Protein AF-A0A7C1WLE8-F1 (afdb_monomer)

Sequence (423 aa):
MSTLECRISSIVYSDKSTDFYILRVKPIIGLNATTVKGCFFEFNPVVGLKVSFKGKWVEDPRYGKQLNAYSFNFMEDKTRIGIISFLSSNITSIGPITAQKLYDHLGTDLKNVLDNDPERIKKLDFLTSVQSKAICDEWKKNNQLRTSAIFLTDLGFTPLQIRSIYKEFGVLTIQIVKKNPYSVTDCSSVGFQSADNAARSLGISVDDPMRVKSMILFLMEDLSRSEGHMWVTSSMIRSAVFNMFKKLNLTPFTHGEYMSDSHFFSALQELKSDGEIISKNDKLYLATDWKMESESAENIAKRIVIEPIKFKNVPSILKKYEHSHNIELSDEQCSAIMSLSNTRLSVITGFPGTGKTTLIRSFAYLFDELNLNYSLLSPTGIAAKRLSFITKKSASTIHRALGYTREGTWEFGQYNKYSVDAV

Solvent-accessible surface area (backbone atoms only — not comparable to full-atom values): 23940 Å² total; per-residue (Å²): 130,48,79,47,49,24,27,31,67,40,79,77,43,74,39,84,90,67,32,32,38,33,32,36,27,36,38,74,77,67,88,68,73,40,41,41,34,36,40,40,77,94,63,79,89,50,72,69,42,51,36,31,33,37,25,44,82,43,76,40,97,88,77,41,70,29,34,46,27,72,48,74,44,76,45,98,61,77,46,65,67,58,55,25,50,50,44,32,74,74,32,93,86,31,48,60,68,56,27,43,52,52,40,70,74,44,46,74,50,43,62,54,34,64,75,76,40,51,67,63,54,64,71,36,90,91,48,52,73,68,49,28,48,50,52,49,52,53,49,53,52,53,51,48,51,51,52,40,49,52,54,40,44,76,36,66,49,49,53,71,34,44,52,46,44,38,70,73,44,46,92,45,34,60,62,49,41,72,76,40,35,58,65,49,46,78,29,90,76,35,52,64,68,59,25,52,51,27,31,49,71,72,66,53,63,74,72,34,65,66,60,54,39,49,50,52,51,52,50,52,51,46,42,28,74,76,72,65,41,68,55,44,39,75,67,55,52,52,51,50,53,55,52,45,54,72,77,36,94,63,83,50,32,92,92,36,80,55,88,49,72,66,61,53,52,52,33,54,52,48,35,42,74,74,53,54,33,43,79,57,94,80,33,40,17,48,36,66,45,45,48,56,52,52,54,49,51,51,56,50,52,55,38,66,72,44,83,37,61,76,70,80,63,56,73,61,52,49,53,51,51,28,64,77,66,75,52,83,79,50,71,68,53,50,51,59,61,55,41,51,45,70,29,67,65,87,86,90,84,78,64,91,91,72,50,62,73,57,49,54,36,52,50,54,52,50,37,58,78,67,69,52,52,65,47,49,68,23,93,40,65,69,56,8,52,51,50,15,66,73,58,74,45,84,39,36,25,48,53,65,72,38,42,53,45,98,89,75,46,59,66,39,50,95,90,39,66,78,91,58,78,44,112

Structure (mmCIF, N/CA/C/O backbone):
data_AF-A0A7C1WLE8-F1
#
_entry.id   AF-A0A7C1WLE8-F1
#
loop_
_atom_site.group_PDB
_atom_site.id
_atom_site.type_symbol
_atom_site.label_atom_id
_atom_site.label_alt_id
_atom_site.label_comp_id
_atom_site.label_asym_id
_atom_site.label_entity_id
_atom_site.label_seq_id
_atom_site.pdbx_PDB_ins_code
_atom_site.Cartn_x
_atom_site.Cartn_y
_atom_site.Cartn_z
_atom_site.occupancy
_atom_site.B_iso_or_equiv
_atom_site.auth_seq_id
_atom_site.auth_comp_id
_atom_site.auth_asym_id
_atom_site.auth_atom_id
_atom_site.pdbx_PDB_model_num
ATOM 1 N N . MET A 1 1 ? 28.772 4.564 -20.204 1.00 60.50 1 MET A N 1
ATOM 2 C CA . MET A 1 1 ? 28.059 3.263 -20.183 1.00 60.50 1 MET A CA 1
ATOM 3 C C . MET A 1 1 ? 28.785 2.322 -21.123 1.00 60.50 1 MET A C 1
ATOM 5 O O . MET A 1 1 ? 29.306 2.802 -22.119 1.00 60.50 1 MET A O 1
ATOM 9 N N . SER A 1 2 ? 28.847 1.029 -20.814 1.00 82.88 2 SER A N 1
ATOM 10 C CA . SER A 1 2 ? 29.494 0.034 -21.676 1.00 82.88 2 SER A CA 1
ATOM 11 C C . SER A 1 2 ? 28.497 -1.052 -22.058 1.00 82.88 2 SER A C 1
ATOM 13 O O . SER A 1 2 ? 27.727 -1.499 -21.207 1.00 82.88 2 SER A O 1
ATOM 15 N N . THR A 1 3 ? 28.537 -1.474 -23.319 1.00 87.19 3 THR A N 1
ATOM 16 C CA . THR A 1 3 ? 27.785 -2.623 -23.833 1.00 87.19 3 THR A CA 1
ATOM 17 C C . THR A 1 3 ? 28.739 -3.809 -23.959 1.00 87.19 3 THR A C 1
ATOM 19 O O . THR A 1 3 ? 29.846 -3.648 -24.470 1.00 87.19 3 THR A O 1
ATOM 22 N N . LEU A 1 4 ? 28.333 -4.981 -23.472 1.00 90.44 4 LEU A N 1
ATOM 23 C CA . LEU A 1 4 ? 29.089 -6.228 -23.545 1.00 90.44 4 LEU A CA 1
ATOM 24 C C . LEU A 1 4 ? 28.257 -7.307 -24.232 1.00 90.44 4 LEU A C 1
ATOM 26 O O . LEU A 1 4 ? 27.341 -7.877 -23.641 1.00 90.44 4 LEU A O 1
ATOM 30 N N . GLU A 1 5 ? 28.640 -7.630 -25.457 1.00 90.75 5 GLU A N 1
ATOM 31 C CA . GLU A 1 5 ? 28.118 -8.770 -26.202 1.00 90.75 5 GLU A CA 1
ATOM 32 C C . GLU A 1 5 ? 28.884 -10.034 -25.822 1.00 90.75 5 GLU A C 1
ATOM 34 O O . GLU A 1 5 ? 30.113 -10.085 -25.922 1.00 90.75 5 GLU A O 1
ATOM 39 N N . CYS A 1 6 ? 28.184 -11.064 -25.350 1.00 90.81 6 CYS A N 1
ATOM 40 C CA . CYS A 1 6 ? 28.827 -12.266 -24.832 1.00 90.81 6 CYS A CA 1
ATOM 41 C C . CYS A 1 6 ? 27.958 -13.527 -24.949 1.00 90.81 6 CYS A C 1
ATOM 43 O O . CYS A 1 6 ? 26.763 -13.477 -25.236 1.00 90.81 6 CYS A O 1
ATOM 45 N N . ARG A 1 7 ? 28.587 -14.685 -24.725 1.00 89.31 7 ARG A N 1
ATOM 46 C CA . ARG A 1 7 ? 27.927 -15.969 -24.468 1.00 89.31 7 ARG A CA 1
ATOM 47 C C . ARG A 1 7 ? 28.010 -16.311 -22.987 1.00 89.31 7 ARG A C 1
ATOM 49 O O . ARG A 1 7 ? 29.081 -16.184 -22.398 1.00 89.31 7 ARG A O 1
ATOM 56 N N . ILE A 1 8 ? 26.923 -16.797 -22.400 1.00 90.12 8 ILE A N 1
ATOM 57 C CA . ILE A 1 8 ? 26.922 -17.291 -21.018 1.00 90.12 8 ILE A CA 1
ATOM 58 C C . ILE A 1 8 ? 27.733 -18.588 -20.957 1.00 90.12 8 ILE A C 1
ATOM 60 O O . ILE A 1 8 ? 27.402 -19.559 -21.628 1.00 90.12 8 ILE A O 1
ATOM 64 N N . SER A 1 9 ? 28.794 -18.612 -20.159 1.00 90.25 9 SER A N 1
ATOM 65 C CA . SER A 1 9 ? 29.637 -19.796 -19.953 1.00 90.25 9 SER A CA 1
ATOM 66 C C . SER A 1 9 ? 29.176 -20.609 -18.748 1.00 90.25 9 SER A C 1
ATOM 68 O O . SER A 1 9 ? 29.169 -21.833 -18.800 1.00 90.25 9 SER A O 1
ATOM 70 N N . SER A 1 10 ? 28.790 -19.939 -17.660 1.00 90.94 10 SER A N 1
ATOM 71 C CA . SER A 1 10 ? 28.233 -20.585 -16.471 1.00 90.94 10 SER A CA 1
ATOM 72 C C . SER A 1 10 ? 27.415 -19.604 -15.630 1.00 90.94 10 SER A C 1
ATOM 74 O O . SER A 1 10 ? 27.618 -18.388 -15.682 1.00 90.94 10 SER A O 1
ATOM 76 N N . ILE A 1 11 ? 26.498 -20.147 -14.832 1.00 92.00 11 ILE A N 1
ATOM 77 C CA . ILE A 1 11 ? 25.754 -19.408 -13.811 1.00 92.00 11 ILE A CA 1
ATOM 78 C C . ILE A 1 11 ? 26.494 -19.643 -12.494 1.00 92.00 11 ILE A C 1
ATOM 80 O O . ILE A 1 11 ? 26.565 -20.772 -12.022 1.00 92.00 11 ILE A O 1
ATOM 84 N N . VAL A 1 12 ? 27.113 -18.598 -11.946 1.00 91.81 12 VAL A N 1
ATOM 85 C CA . VAL A 1 12 ? 27.899 -18.671 -10.701 1.00 91.81 12 VAL A CA 1
ATOM 86 C C . VAL A 1 12 ? 26.981 -18.562 -9.486 1.00 91.81 12 VAL A C 1
ATOM 88 O O . VAL A 1 12 ? 27.183 -19.253 -8.494 1.00 91.81 12 VAL A O 1
ATOM 91 N N . TYR A 1 13 ? 25.967 -17.702 -9.572 1.00 91.44 13 TYR A N 1
ATOM 92 C CA . TYR A 1 13 ? 24.956 -17.516 -8.537 1.00 91.44 13 TYR A CA 1
ATOM 93 C C . TYR A 1 13 ? 23.640 -17.060 -9.168 1.00 91.44 13 TYR A C 1
ATOM 95 O O . TYR A 1 13 ? 23.649 -16.321 -10.157 1.00 91.44 13 TYR A O 1
ATOM 103 N N . SER A 1 14 ? 22.521 -17.473 -8.579 1.00 87.75 14 SER A N 1
ATOM 104 C CA . SER A 1 14 ? 21.186 -17.006 -8.944 1.00 87.75 14 SER A CA 1
ATOM 105 C C . SER A 1 14 ? 20.297 -16.922 -7.710 1.00 87.75 14 SER A C 1
ATOM 107 O O . SER A 1 14 ? 20.149 -17.917 -6.999 1.00 87.75 14 SER A O 1
ATOM 109 N N . ASP A 1 15 ? 19.646 -15.784 -7.515 1.00 82.62 15 ASP A N 1
ATOM 110 C CA . ASP A 1 15 ? 18.543 -15.619 -6.577 1.00 82.62 15 ASP A CA 1
ATOM 111 C C . ASP A 1 15 ? 17.254 -15.357 -7.361 1.00 82.62 15 ASP A C 1
ATOM 113 O O . ASP A 1 15 ? 17.003 -14.253 -7.844 1.00 82.62 15 ASP A O 1
ATOM 117 N N . LYS A 1 16 ? 16.419 -16.395 -7.473 1.00 74.00 16 LYS A N 1
ATOM 118 C CA . LYS A 1 16 ? 15.135 -16.333 -8.186 1.00 74.00 16 LYS A CA 1
ATOM 119 C C . LYS A 1 16 ? 14.123 -15.400 -7.518 1.00 74.00 16 LYS A C 1
ATOM 121 O O . LYS A 1 16 ? 13.153 -15.004 -8.151 1.00 74.00 16 LYS A O 1
ATOM 126 N N . SER A 1 17 ? 14.305 -15.064 -6.239 1.00 66.75 17 SER A N 1
ATOM 127 C CA . SER A 1 17 ? 13.395 -14.159 -5.537 1.00 66.75 17 SER A CA 1
ATOM 128 C C . SER A 1 17 ? 13.639 -12.696 -5.894 1.00 66.75 17 SER A C 1
ATOM 130 O O . SER A 1 17 ? 12.706 -11.905 -5.794 1.00 66.75 17 SER A O 1
ATOM 132 N N . THR A 1 18 ? 14.841 -12.343 -6.358 1.00 69.50 18 THR A N 1
ATOM 133 C CA . THR A 1 18 ? 15.248 -10.972 -6.722 1.00 69.50 18 THR A CA 1
ATOM 134 C C . THR A 1 18 ? 15.672 -10.837 -8.188 1.00 69.50 18 THR A C 1
ATOM 136 O O . THR A 1 18 ? 16.079 -9.754 -8.612 1.00 69.50 18 THR A O 1
ATOM 139 N N . ASP A 1 19 ? 15.588 -11.929 -8.955 1.00 78.75 19 ASP A N 1
ATOM 140 C CA . ASP A 1 19 ? 16.149 -12.073 -10.301 1.00 78.75 19 ASP A CA 1
ATOM 141 C C . ASP A 1 19 ? 17.626 -11.651 -10.382 1.00 78.75 19 ASP A C 1
ATOM 143 O O . ASP A 1 19 ? 18.095 -11.155 -11.408 1.00 78.75 19 ASP A O 1
ATOM 147 N N . PHE A 1 20 ? 18.370 -11.799 -9.282 1.00 85.19 20 PHE A N 1
ATOM 148 C CA . PHE A 1 20 ? 19.779 -11.438 -9.221 1.00 85.19 20 PHE A CA 1
ATOM 149 C C . PHE A 1 20 ? 20.649 -12.589 -9.708 1.00 85.19 20 PHE A C 1
ATOM 151 O O . PHE A 1 20 ? 20.545 -13.718 -9.225 1.00 85.19 20 PHE A O 1
ATOM 158 N N . TYR A 1 21 ? 21.564 -12.288 -10.624 1.00 90.31 21 TYR A N 1
ATOM 159 C CA . TYR A 1 21 ? 22.462 -13.268 -11.212 1.00 90.31 21 TYR A CA 1
ATOM 160 C C . TYR A 1 21 ? 23.911 -12.810 -11.139 1.00 90.31 21 TYR A C 1
ATOM 162 O O . TYR A 1 21 ? 24.228 -11.637 -11.338 1.00 90.31 21 TYR A O 1
ATOM 170 N N . ILE A 1 22 ? 24.801 -13.779 -10.932 1.00 93.00 22 ILE A N 1
ATOM 171 C CA . ILE A 1 22 ? 26.230 -13.653 -11.211 1.00 93.00 22 ILE A CA 1
ATOM 172 C C . ILE A 1 22 ? 26.555 -14.680 -12.288 1.00 93.00 22 ILE A C 1
ATOM 174 O O . ILE A 1 22 ? 26.406 -15.885 -12.088 1.00 93.00 22 ILE A O 1
ATOM 178 N N . LEU A 1 23 ? 26.988 -14.198 -13.445 1.00 94.06 23 LEU A N 1
ATOM 179 C CA . LEU A 1 23 ? 27.214 -14.996 -14.642 1.00 94.06 23 LEU A CA 1
ATOM 180 C C . LEU A 1 23 ? 28.683 -14.922 -15.029 1.00 94.06 23 LEU A C 1
ATOM 182 O O . LEU A 1 23 ? 29.263 -13.836 -15.097 1.00 94.06 23 LEU A O 1
ATOM 186 N N . ARG A 1 24 ? 29.272 -16.069 -15.360 1.00 93.75 24 ARG A N 1
ATOM 187 C CA . ARG A 1 24 ? 30.526 -16.107 -16.108 1.00 93.75 24 ARG A CA 1
ATOM 188 C C . ARG A 1 24 ? 30.173 -16.056 -17.585 1.00 93.75 24 ARG A C 1
ATOM 190 O O . ARG A 1 24 ? 29.419 -16.900 -18.066 1.00 93.75 24 ARG A O 1
ATOM 197 N N . VAL A 1 25 ? 30.725 -15.096 -18.313 1.00 93.69 25 VAL A N 1
ATOM 198 C CA . VAL A 1 25 ? 30.442 -14.901 -19.736 1.00 93.69 25 VAL A CA 1
ATOM 199 C C . VAL A 1 25 ? 31.728 -14.856 -20.552 1.00 93.69 25 VAL A C 1
ATOM 201 O O . VAL A 1 25 ? 32.771 -14.404 -20.077 1.00 93.69 25 VAL A O 1
ATOM 204 N N . LYS A 1 26 ? 31.662 -15.315 -21.798 1.00 92.12 26 LYS A N 1
ATOM 205 C CA . LYS A 1 26 ? 32.727 -15.179 -22.790 1.00 92.12 26 LYS A CA 1
ATOM 206 C C . LYS A 1 26 ? 32.339 -14.074 -23.780 1.00 92.12 26 LYS A C 1
ATOM 208 O O . LYS A 1 26 ? 31.358 -14.267 -24.501 1.00 92.12 26 LYS A O 1
ATOM 213 N N . PRO A 1 27 ? 33.043 -12.928 -23.804 1.00 91.00 27 PRO A N 1
ATOM 214 C CA . PRO A 1 27 ? 32.788 -11.864 -24.775 1.00 91.00 27 PRO A CA 1
ATOM 215 C C . PRO A 1 27 ? 32.827 -12.384 -26.219 1.00 91.00 27 PRO A C 1
ATOM 217 O O . PRO A 1 27 ? 33.572 -13.318 -26.517 1.00 91.00 27 PRO A O 1
ATOM 220 N N . ILE A 1 28 ? 32.023 -11.800 -27.112 1.00 85.44 28 ILE A N 1
ATOM 221 C CA . ILE A 1 28 ? 32.112 -12.076 -28.556 1.00 85.44 28 ILE A CA 1
ATOM 222 C C . ILE A 1 28 ? 33.416 -11.505 -29.116 1.00 85.44 28 ILE A C 1
ATOM 224 O O . ILE A 1 28 ? 34.098 -12.173 -29.889 1.00 85.44 28 ILE A O 1
ATOM 228 N N . ILE A 1 29 ? 33.765 -10.289 -28.691 1.00 78.12 29 ILE A N 1
ATOM 229 C CA . ILE A 1 29 ? 35.004 -9.603 -29.052 1.00 78.12 29 ILE A CA 1
ATOM 230 C C . ILE A 1 29 ? 35.901 -9.572 -27.810 1.00 78.12 29 ILE A C 1
ATOM 232 O O . ILE A 1 29 ? 35.530 -9.008 -26.781 1.00 78.12 29 ILE A O 1
ATOM 236 N N . GLY A 1 30 ? 37.079 -10.192 -27.910 1.00 72.75 30 GLY A N 1
ATOM 237 C CA . GLY A 1 30 ? 38.035 -10.351 -26.809 1.00 72.75 30 GLY A CA 1
ATOM 238 C C . GLY A 1 30 ? 38.118 -11.786 -26.275 1.00 72.75 30 GLY A C 1
ATOM 239 O O . GLY A 1 30 ? 37.213 -12.596 -26.453 1.00 72.75 30 GLY A O 1
ATOM 240 N N . LEU A 1 31 ? 39.244 -12.120 -25.637 1.00 58.97 31 LEU A N 1
ATOM 241 C CA . LEU A 1 31 ? 39.577 -13.509 -25.280 1.00 58.97 31 LEU A CA 1
ATOM 242 C C . LEU A 1 31 ? 39.204 -13.897 -23.839 1.00 58.97 31 LEU A C 1
ATOM 244 O O . LEU A 1 31 ? 38.976 -15.077 -23.565 1.00 58.97 31 LEU A O 1
ATOM 248 N N . ASN A 1 32 ? 39.096 -12.933 -22.920 1.00 80.25 32 ASN A N 1
ATOM 249 C CA . ASN A 1 32 ? 39.020 -13.233 -21.489 1.00 80.25 32 ASN A CA 1
ATOM 250 C C . ASN A 1 32 ? 37.581 -13.373 -20.980 1.00 80.25 32 ASN A C 1
ATOM 252 O O . ASN A 1 32 ? 36.756 -12.465 -21.103 1.00 80.25 32 ASN A O 1
ATOM 256 N N . ALA A 1 33 ? 37.302 -14.511 -20.338 1.00 80.94 33 ALA A N 1
ATOM 257 C CA . ALA A 1 33 ? 36.041 -14.743 -19.646 1.00 80.94 33 ALA A CA 1
ATOM 258 C C . ALA A 1 33 ? 35.852 -13.723 -18.513 1.00 80.94 33 ALA A C 1
ATOM 260 O O . ALA A 1 33 ? 36.692 -13.597 -17.622 1.00 80.94 33 ALA A O 1
ATOM 261 N N . THR A 1 34 ? 34.714 -13.042 -18.536 1.00 91.06 34 THR A N 1
ATOM 262 C CA . THR A 1 34 ? 34.357 -11.920 -17.666 1.00 91.06 34 THR A CA 1
ATOM 263 C C . THR A 1 34 ? 33.197 -12.310 -16.752 1.00 91.06 34 THR A C 1
ATOM 265 O O . THR A 1 34 ? 32.420 -13.206 -17.082 1.00 91.06 34 THR A O 1
ATOM 268 N N . THR A 1 35 ? 33.058 -11.637 -15.611 1.00 93.44 35 THR A N 1
ATOM 269 C CA . THR A 1 35 ? 31.885 -11.773 -14.740 1.00 93.44 35 THR A CA 1
ATOM 270 C C . THR A 1 35 ? 30.897 -10.632 -14.971 1.00 93.44 35 THR A C 1
ATOM 272 O O . THR A 1 35 ? 31.277 -9.460 -14.940 1.00 93.44 35 THR A O 1
ATOM 275 N N . VAL A 1 36 ? 29.626 -10.977 -15.165 1.00 93.88 36 VAL A N 1
ATOM 276 C CA . VAL A 1 36 ? 28.495 -10.042 -15.211 1.00 93.88 36 VAL A CA 1
ATOM 277 C C . VAL A 1 36 ? 27.642 -10.273 -13.972 1.00 93.88 36 VAL A C 1
ATOM 279 O O . VAL A 1 36 ? 27.299 -11.416 -13.677 1.00 93.88 36 VAL A O 1
ATOM 282 N N . LYS A 1 37 ? 27.292 -9.206 -13.253 1.00 92.31 37 LYS A N 1
ATOM 283 C CA . LYS A 1 37 ? 26.321 -9.253 -12.153 1.00 92.31 37 LYS A CA 1
ATOM 284 C C . LYS A 1 37 ? 25.211 -8.236 -12.367 1.00 92.31 37 LYS A C 1
ATOM 286 O O . LYS A 1 37 ? 25.475 -7.168 -12.915 1.00 92.31 37 LYS A O 1
ATOM 291 N N . GLY A 1 38 ? 23.999 -8.563 -11.939 1.00 86.88 38 GLY A N 1
ATOM 292 C CA . GLY A 1 38 ? 22.848 -7.673 -12.061 1.00 86.88 38 GLY A CA 1
ATOM 293 C C . GLY A 1 38 ? 21.535 -8.363 -11.717 1.00 86.88 38 GLY A C 1
ATOM 294 O O . GLY A 1 38 ? 21.477 -9.590 -11.639 1.00 86.88 38 GLY A O 1
ATOM 295 N N . CYS A 1 39 ? 20.492 -7.563 -11.508 1.00 79.38 39 CYS A N 1
ATOM 296 C CA . CYS A 1 39 ? 19.117 -8.047 -11.434 1.00 79.38 39 CYS A CA 1
ATOM 297 C C . CYS A 1 39 ? 18.486 -7.951 -12.823 1.00 79.38 39 CYS A C 1
ATOM 299 O O . CYS A 1 39 ? 18.450 -6.872 -13.414 1.00 79.38 39 CYS A O 1
ATOM 301 N N . PHE A 1 40 ? 17.990 -9.070 -13.335 1.00 79.81 40 PHE A N 1
ATOM 302 C CA . PHE A 1 40 ? 17.459 -9.178 -14.687 1.00 79.81 40 PHE A CA 1
ATOM 303 C C . PHE A 1 40 ? 16.060 -9.792 -14.623 1.00 79.81 40 PHE A C 1
ATOM 305 O O . PHE A 1 40 ? 15.913 -11.010 -14.631 1.00 79.81 40 PHE A O 1
ATOM 312 N N . PHE A 1 41 ? 15.034 -8.944 -14.527 1.00 68.06 41 PHE A N 1
ATOM 313 C CA . PHE A 1 41 ? 13.643 -9.384 -14.387 1.00 68.06 41 PHE A CA 1
ATOM 314 C C . PHE A 1 41 ? 13.239 -10.379 -15.493 1.00 68.06 41 PHE A C 1
ATOM 316 O O . PHE A 1 41 ? 13.462 -10.110 -16.674 1.00 68.06 41 PHE A O 1
ATOM 323 N N . GLU A 1 42 ? 12.700 -11.537 -15.091 1.00 67.00 42 GLU A N 1
ATOM 324 C CA . GLU A 1 42 ? 12.361 -12.687 -15.956 1.00 67.00 42 GLU A CA 1
ATOM 325 C C . GLU A 1 42 ? 13.473 -13.164 -16.914 1.00 67.00 42 GLU A C 1
ATOM 327 O O . GLU A 1 42 ? 13.238 -13.806 -17.945 1.00 67.00 42 GLU A O 1
ATOM 332 N N . PHE A 1 43 ? 14.728 -12.899 -16.578 1.00 74.75 43 PHE A N 1
ATOM 333 C CA . PHE A 1 43 ? 15.844 -13.483 -17.295 1.00 74.75 43 PHE A CA 1
ATOM 334 C C . PHE A 1 43 ? 16.066 -14.920 -16.833 1.00 74.75 43 PHE A C 1
ATOM 336 O O . PHE A 1 43 ? 16.389 -15.166 -15.675 1.00 74.75 43 PHE A O 1
ATOM 343 N N . ASN A 1 44 ? 15.953 -15.865 -17.763 1.00 74.31 44 ASN A N 1
ATOM 344 C CA . ASN A 1 44 ? 16.302 -17.265 -17.545 1.00 74.31 44 ASN A CA 1
ATOM 345 C C . ASN A 1 44 ? 17.628 -17.573 -18.261 1.00 74.31 44 ASN A C 1
ATOM 347 O O . ASN A 1 44 ? 17.612 -17.955 -19.436 1.00 74.31 44 ASN A O 1
ATOM 351 N N . PRO A 1 45 ? 18.791 -17.366 -17.611 1.00 78.94 45 PRO A N 1
ATOM 352 C CA . PRO A 1 45 ? 20.076 -17.655 -18.233 1.00 78.94 45 PRO A CA 1
ATOM 353 C C . PRO A 1 45 ? 20.222 -19.149 -18.517 1.00 78.94 45 PRO A C 1
ATOM 355 O O . PRO A 1 45 ? 19.962 -19.987 -17.658 1.00 78.94 45 PRO A O 1
ATOM 358 N N . VAL A 1 46 ? 20.732 -19.475 -19.704 1.00 78.88 46 VAL A N 1
ATOM 359 C CA . VAL A 1 46 ? 21.136 -20.834 -20.085 1.00 78.88 46 VAL A CA 1
ATOM 360 C C . VAL A 1 46 ? 22.571 -20.782 -20.596 1.00 78.88 46 VAL A C 1
ATOM 362 O O . VAL A 1 46 ? 22.961 -19.840 -21.288 1.00 78.88 46 VAL A O 1
ATOM 365 N N . VAL A 1 47 ? 23.379 -21.788 -20.262 1.00 82.19 47 VAL A N 1
ATOM 366 C CA . VAL A 1 47 ? 24.750 -21.895 -20.778 1.00 82.19 47 VAL A CA 1
ATOM 367 C C . VAL A 1 47 ? 24.730 -21.957 -22.311 1.00 82.19 47 VAL A C 1
ATOM 369 O O . VAL A 1 47 ? 23.932 -22.668 -22.914 1.00 82.19 47 VAL A O 1
ATOM 372 N N . GLY A 1 48 ? 25.604 -21.179 -22.948 1.00 76.94 48 GLY A N 1
ATOM 373 C CA . GLY A 1 48 ? 25.701 -21.015 -24.398 1.00 76.94 48 GLY A CA 1
ATOM 374 C C . GLY A 1 48 ? 24.854 -19.875 -24.975 1.00 76.94 48 GLY A C 1
ATOM 375 O O . GLY A 1 48 ? 25.070 -19.498 -26.131 1.00 76.94 48 GLY A O 1
ATOM 376 N N . LEU A 1 49 ? 23.939 -19.291 -24.192 1.00 79.44 49 LEU A N 1
ATOM 377 C CA . LEU A 1 49 ? 23.048 -18.220 -24.642 1.00 79.44 49 LEU A CA 1
ATOM 378 C C . LEU A 1 49 ? 23.823 -16.942 -24.970 1.00 79.44 49 LEU A C 1
ATOM 380 O O . LEU A 1 49 ? 24.682 -16.513 -24.198 1.00 79.44 49 LEU A O 1
ATOM 384 N N . LYS A 1 50 ? 23.511 -16.331 -26.115 1.00 82.88 50 LYS A N 1
ATOM 385 C CA . LYS A 1 50 ? 24.092 -15.062 -26.557 1.00 82.88 50 LYS A CA 1
ATOM 386 C C . LYS A 1 50 ? 23.268 -13.885 -26.040 1.00 82.88 50 LYS A C 1
ATOM 388 O O . LYS A 1 50 ? 22.081 -13.774 -26.336 1.00 82.88 50 LYS A O 1
ATOM 393 N N . VAL A 1 51 ? 23.909 -13.004 -25.281 1.00 84.75 51 VAL A N 1
ATOM 394 C CA . VAL A 1 51 ? 23.270 -11.859 -24.624 1.00 84.75 51 VAL A CA 1
ATOM 395 C C . VAL A 1 51 ? 24.162 -10.625 -24.749 1.00 84.75 51 VAL A C 1
ATOM 397 O O . VAL A 1 51 ? 25.388 -10.720 -24.679 1.00 84.75 51 VAL A O 1
ATOM 400 N N . SER A 1 52 ? 23.541 -9.465 -24.934 1.00 86.44 52 SER A N 1
ATOM 401 C CA . SER A 1 52 ? 24.168 -8.152 -24.844 1.00 86.44 52 SER A CA 1
ATOM 402 C C . SER A 1 52 ? 23.761 -7.509 -23.525 1.00 86.44 52 SER A C 1
ATOM 404 O O . SER A 1 52 ? 22.576 -7.306 -23.280 1.00 86.44 52 SER A O 1
ATOM 406 N N . PHE A 1 53 ? 24.722 -7.213 -22.657 1.00 89.06 53 PHE A N 1
ATOM 407 C CA . PHE A 1 53 ? 24.479 -6.533 -21.385 1.00 89.06 53 PHE A CA 1
ATOM 408 C C . PHE A 1 53 ? 24.905 -5.072 -21.481 1.00 89.06 53 PHE A C 1
ATOM 410 O O . PHE A 1 53 ? 26.009 -4.796 -21.949 1.00 89.06 53 PHE A O 1
ATOM 417 N N . LYS A 1 54 ? 24.096 -4.133 -20.974 1.00 84.31 54 LYS A N 1
ATOM 418 C CA . LYS A 1 54 ? 24.566 -2.758 -20.731 1.00 84.31 54 LYS A CA 1
ATOM 419 C C . LYS A 1 54 ? 24.787 -2.541 -19.243 1.00 84.31 54 LYS A C 1
ATOM 421 O O . LYS A 1 54 ? 23.953 -2.892 -18.405 1.00 84.31 54 LYS A O 1
ATOM 426 N N . GLY A 1 55 ? 25.935 -1.958 -18.917 1.00 86.62 55 GLY A N 1
ATOM 427 C CA . GLY A 1 55 ? 26.396 -1.853 -17.542 1.00 86.62 55 GLY A CA 1
ATOM 428 C C . GLY A 1 55 ? 27.455 -0.786 -17.310 1.00 86.62 55 GLY A C 1
ATOM 429 O O . GLY A 1 55 ? 27.825 -0.010 -18.202 1.00 86.62 55 GLY A O 1
ATOM 430 N N . LYS A 1 56 ? 27.946 -0.762 -16.072 1.00 86.44 56 LYS A N 1
ATOM 431 C CA . LYS A 1 56 ? 29.167 -0.061 -15.667 1.00 86.44 56 LYS A CA 1
ATOM 432 C C . LYS A 1 56 ? 30.180 -1.092 -15.183 1.00 86.44 56 LYS A C 1
ATOM 434 O O . LYS A 1 56 ? 29.832 -2.007 -14.439 1.00 86.44 56 LYS A O 1
ATOM 439 N N . TRP A 1 57 ? 31.425 -0.949 -15.616 1.00 90.00 57 TRP A N 1
ATOM 440 C CA . TRP A 1 57 ? 32.519 -1.753 -15.087 1.00 90.00 57 TRP A CA 1
ATOM 441 C C . TRP A 1 57 ? 32.831 -1.316 -13.661 1.00 90.00 57 TRP A C 1
ATOM 443 O O . TRP A 1 57 ? 32.923 -0.122 -13.386 1.00 90.00 57 TRP A O 1
ATOM 453 N N . VAL A 1 58 ? 32.966 -2.290 -12.770 1.00 89.69 58 VAL A N 1
ATOM 454 C CA . VAL A 1 58 ? 33.285 -2.091 -11.358 1.00 89.69 58 VAL A CA 1
ATOM 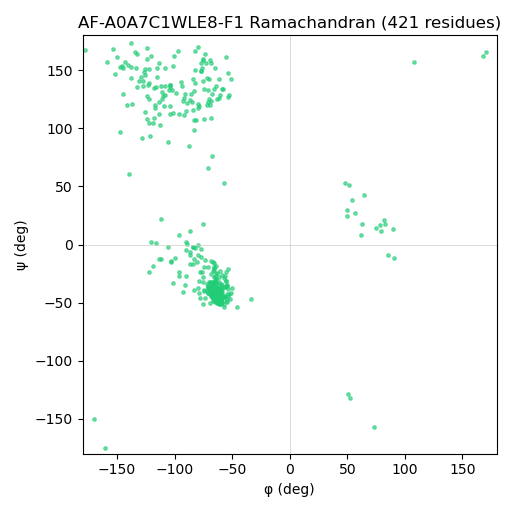455 C C . VAL A 1 58 ? 34.422 -3.036 -11.001 1.00 89.69 58 VAL A C 1
ATOM 457 O O . VAL A 1 58 ? 34.460 -4.176 -11.468 1.00 89.69 58 VAL A O 1
ATOM 460 N N . GLU A 1 59 ? 35.352 -2.560 -10.189 1.00 87.81 59 GLU A N 1
ATOM 461 C CA . GLU A 1 59 ? 36.447 -3.362 -9.662 1.00 87.81 59 GLU A CA 1
ATOM 462 C C . GLU A 1 59 ? 36.116 -3.759 -8.224 1.00 87.81 59 GLU A C 1
ATOM 464 O O . GLU A 1 59 ? 35.953 -2.908 -7.352 1.00 87.81 59 GLU A O 1
ATOM 469 N N . ASP A 1 60 ? 35.909 -5.055 -8.003 1.00 83.44 60 ASP A N 1
ATOM 470 C CA . ASP A 1 60 ? 35.611 -5.607 -6.688 1.00 83.44 60 ASP A CA 1
ATOM 471 C C . ASP A 1 60 ? 36.921 -6.018 -5.990 1.00 83.44 60 ASP A C 1
ATOM 473 O O . ASP A 1 60 ? 37.701 -6.769 -6.585 1.00 83.44 60 ASP A O 1
ATOM 477 N N . PRO A 1 61 ? 37.171 -5.596 -4.737 1.00 77.50 61 PRO A N 1
ATOM 478 C CA . PRO A 1 61 ? 38.417 -5.906 -4.032 1.00 77.50 61 PRO A CA 1
ATOM 479 C C . PRO A 1 61 ? 38.698 -7.406 -3.865 1.00 77.50 61 PRO A C 1
ATOM 481 O O . PRO A 1 61 ? 39.852 -7.796 -3.717 1.00 77.50 61 PRO A O 1
ATOM 484 N N . ARG A 1 62 ? 37.659 -8.254 -3.853 1.00 79.69 62 ARG A N 1
ATOM 485 C CA . ARG A 1 62 ? 37.784 -9.710 -3.674 1.00 79.69 62 ARG A CA 1
ATOM 486 C C . ARG A 1 62 ? 37.679 -10.473 -4.987 1.00 79.69 62 ARG A C 1
ATOM 488 O O . ARG A 1 62 ? 38.298 -11.523 -5.131 1.00 79.69 62 ARG A O 1
ATOM 495 N N . TYR A 1 63 ? 36.881 -9.974 -5.927 1.00 77.75 63 TYR A N 1
ATOM 496 C CA . TYR A 1 63 ? 36.507 -10.720 -7.134 1.00 77.75 63 TYR A CA 1
ATOM 497 C C . TYR A 1 63 ? 37.001 -10.099 -8.449 1.00 77.75 63 TYR A C 1
ATOM 499 O O . TYR A 1 63 ? 36.731 -10.649 -9.520 1.00 77.75 63 TYR A O 1
ATOM 507 N N . GLY A 1 64 ? 37.730 -8.983 -8.383 1.00 84.25 64 GLY A N 1
ATOM 508 C CA . GLY A 1 64 ? 38.327 -8.306 -9.530 1.00 84.25 64 GLY A CA 1
ATOM 509 C C . GLY A 1 64 ? 37.313 -7.569 -10.405 1.00 84.25 64 GLY A C 1
ATOM 510 O O . GLY A 1 64 ? 36.231 -7.179 -9.966 1.00 84.25 64 GLY A O 1
ATOM 511 N N . LYS A 1 65 ? 37.670 -7.351 -11.673 1.00 88.94 65 LYS A N 1
ATOM 512 C CA . LYS A 1 65 ? 36.875 -6.568 -12.629 1.00 88.94 65 LYS A CA 1
ATOM 513 C C . LYS A 1 65 ? 35.601 -7.303 -13.061 1.00 88.94 65 LYS A C 1
ATOM 515 O O . LYS A 1 65 ? 35.656 -8.394 -13.628 1.00 88.94 65 LYS A O 1
ATOM 520 N N . GLN A 1 66 ? 34.450 -6.670 -12.852 1.00 92.19 66 GLN A N 1
ATOM 521 C CA . GLN A 1 66 ? 33.127 -7.200 -13.188 1.00 92.19 66 GLN A CA 1
ATOM 522 C C . GLN A 1 66 ? 32.288 -6.142 -13.907 1.00 92.19 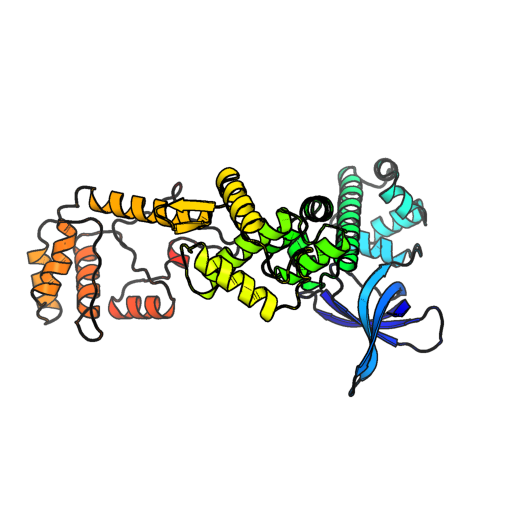66 GLN A C 1
ATOM 524 O O . GLN A 1 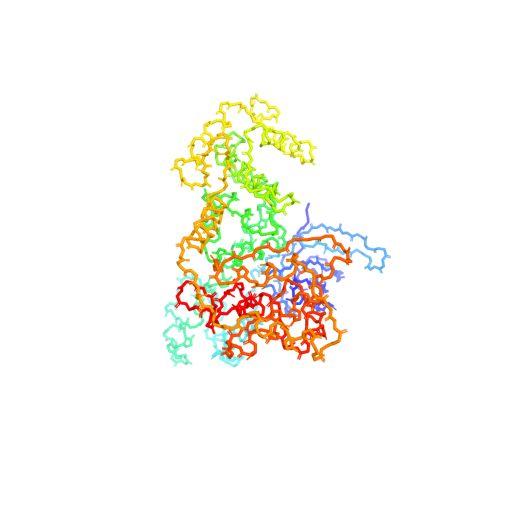66 ? 32.441 -4.942 -13.675 1.00 92.19 66 GLN A O 1
ATOM 529 N N . LEU A 1 67 ? 31.362 -6.575 -14.758 1.00 91.75 67 LEU A N 1
ATOM 530 C CA . LEU A 1 67 ? 30.336 -5.693 -15.301 1.00 91.75 67 LEU A CA 1
ATOM 531 C C . LEU A 1 67 ? 29.120 -5.723 -14.371 1.00 91.75 67 LEU A C 1
ATOM 533 O O . LEU A 1 67 ? 28.465 -6.757 -14.248 1.00 91.75 67 LEU A O 1
ATOM 537 N N . ASN A 1 68 ? 28.806 -4.594 -13.738 1.00 88.75 68 ASN A N 1
ATOM 538 C CA . ASN A 1 68 ? 27.523 -4.403 -13.073 1.00 88.75 68 ASN A CA 1
ATOM 539 C C . ASN A 1 68 ? 26.500 -3.964 -14.131 1.00 88.75 68 ASN A C 1
ATOM 541 O O . ASN A 1 68 ? 26.502 -2.806 -14.565 1.00 88.75 68 ASN A O 1
ATOM 545 N N . ALA A 1 69 ? 25.710 -4.915 -14.619 1.00 87.69 69 ALA A N 1
ATOM 546 C CA . ALA A 1 69 ? 24.745 -4.711 -15.687 1.00 87.69 69 ALA A CA 1
ATOM 547 C C . ALA A 1 69 ? 23.359 -4.397 -15.119 1.00 87.69 69 ALA A C 1
ATOM 549 O O . ALA A 1 69 ? 22.899 -5.028 -14.172 1.00 87.69 69 ALA A O 1
ATOM 550 N N . TYR A 1 70 ? 22.700 -3.413 -15.722 1.00 77.44 70 TYR A N 1
ATOM 551 C CA . TYR A 1 70 ? 21.347 -2.974 -15.358 1.00 77.44 70 TYR A CA 1
ATOM 552 C C . TYR A 1 70 ? 20.321 -3.305 -16.445 1.00 77.44 70 TYR A C 1
ATOM 554 O O . TYR A 1 70 ? 19.127 -3.212 -16.202 1.00 77.44 70 TYR A O 1
ATOM 562 N N . SER A 1 71 ? 20.771 -3.692 -17.641 1.00 74.44 71 SER A N 1
ATOM 563 C CA . SER A 1 71 ? 19.905 -4.188 -18.710 1.00 74.44 71 SER A CA 1
ATOM 564 C C . SER A 1 71 ? 20.591 -5.298 -19.485 1.00 74.44 71 SER A C 1
ATOM 566 O O . SER A 1 71 ? 21.825 -5.400 -19.524 1.00 74.44 71 SER A O 1
ATOM 568 N N . PHE A 1 72 ? 19.769 -6.113 -20.129 1.00 82.19 72 PHE A N 1
ATOM 569 C CA . PHE A 1 72 ? 20.206 -7.132 -21.058 1.00 82.19 72 PHE A CA 1
ATOM 570 C C . PHE A 1 72 ? 19.281 -7.136 -22.273 1.00 82.19 72 PHE A C 1
ATOM 572 O O . PHE A 1 72 ? 18.110 -6.784 -22.174 1.00 82.19 72 PHE A O 1
ATOM 579 N N . ASN A 1 73 ? 19.812 -7.566 -23.407 1.00 69.75 73 ASN A N 1
ATOM 580 C CA . ASN A 1 73 ? 19.060 -7.887 -24.606 1.00 69.75 73 ASN A CA 1
ATOM 581 C C . ASN A 1 73 ? 19.555 -9.230 -25.122 1.00 69.75 73 ASN A C 1
ATOM 583 O O . ASN A 1 73 ? 20.764 -9.466 -25.196 1.00 69.75 73 ASN A O 1
ATOM 587 N N . PHE A 1 74 ? 18.643 -10.116 -25.507 1.00 70.56 74 PHE A N 1
ATOM 588 C CA . PHE A 1 74 ? 19.045 -11.281 -26.285 1.00 70.56 74 PHE A CA 1
ATOM 589 C C . PHE A 1 74 ? 19.606 -10.784 -27.611 1.00 70.56 74 PHE A C 1
ATOM 591 O O . PHE A 1 74 ? 18.947 -10.019 -28.315 1.00 70.56 74 PHE A O 1
ATOM 598 N N . MET A 1 75 ? 20.831 -11.187 -27.936 1.00 65.94 75 MET A N 1
ATOM 599 C CA . MET A 1 75 ? 21.334 -10.923 -29.278 1.00 65.94 75 MET A CA 1
ATOM 600 C C . MET A 1 75 ? 20.565 -11.812 -30.239 1.00 65.94 75 MET A C 1
ATOM 602 O O . MET A 1 75 ? 20.240 -12.951 -29.891 1.00 65.94 75 MET A O 1
ATOM 606 N N . GLU A 1 76 ? 20.255 -11.286 -31.423 1.00 49.88 76 GLU A N 1
ATOM 607 C CA . GLU A 1 76 ? 19.598 -12.036 -32.487 1.00 49.88 76 GLU A CA 1
ATOM 608 C C . GLU A 1 76 ? 20.525 -13.118 -33.027 1.00 49.88 76 GLU A C 1
ATOM 610 O O . GLU A 1 76 ? 21.096 -13.042 -34.105 1.00 49.88 76 GLU A O 1
ATOM 615 N N . ASP A 1 77 ? 20.647 -14.175 -32.247 1.00 48.97 77 ASP A N 1
ATOM 616 C CA . ASP A 1 77 ? 21.115 -15.451 -32.695 1.00 48.97 77 ASP A CA 1
ATOM 617 C C . ASP A 1 77 ? 20.060 -16.454 -32.294 1.00 48.97 77 ASP A C 1
ATOM 619 O O . ASP A 1 77 ? 19.798 -16.698 -31.111 1.00 48.97 77 ASP A O 1
ATOM 623 N N . LYS A 1 78 ? 19.463 -17.001 -33.349 1.00 52.25 78 LYS A N 1
ATOM 624 C CA . LYS A 1 78 ? 18.446 -18.045 -33.445 1.00 52.25 78 LYS A CA 1
ATOM 625 C C . LYS A 1 78 ? 18.913 -19.335 -32.765 1.00 52.25 78 LYS A C 1
ATOM 627 O O . LYS A 1 78 ? 18.971 -20.392 -33.383 1.00 52.25 78 LYS A O 1
ATOM 632 N N . THR A 1 79 ? 19.334 -19.268 -31.511 1.00 62.38 79 THR A N 1
ATOM 633 C CA . THR A 1 79 ? 19.934 -20.389 -30.807 1.00 62.38 79 THR A CA 1
ATOM 634 C C . THR A 1 79 ? 18.821 -21.358 -30.458 1.00 62.38 79 THR A C 1
ATOM 636 O O . THR A 1 79 ? 18.004 -21.108 -29.576 1.00 62.38 79 THR A O 1
ATOM 639 N N . ARG A 1 80 ? 18.815 -22.484 -31.175 1.00 72.62 80 ARG A N 1
ATOM 640 C CA . ARG A 1 80 ? 18.020 -23.689 -30.909 1.00 72.62 80 ARG A CA 1
ATOM 641 C C . ARG A 1 80 ? 17.808 -23.931 -29.412 1.00 72.62 80 ARG A C 1
ATOM 643 O O . ARG A 1 80 ? 16.683 -24.111 -28.967 1.00 72.62 80 ARG A O 1
ATOM 650 N N . ILE A 1 81 ? 18.885 -23.828 -28.633 1.00 72.69 81 ILE A N 1
ATOM 651 C CA . ILE A 1 81 ? 18.899 -24.027 -27.177 1.00 72.69 81 ILE A CA 1
ATOM 652 C C . ILE A 1 81 ? 17.967 -23.046 -26.443 1.00 72.69 81 ILE A C 1
ATOM 654 O O . ILE A 1 81 ? 17.196 -23.470 -25.587 1.00 72.69 81 ILE A O 1
ATOM 658 N N . GLY A 1 82 ? 18.007 -21.753 -26.780 1.00 70.75 82 GLY A N 1
ATOM 659 C CA . GLY A 1 82 ? 17.224 -20.723 -26.095 1.00 70.75 82 GLY A CA 1
ATOM 660 C C . GLY A 1 82 ? 15.725 -20.855 -26.352 1.00 70.75 82 GLY A C 1
ATOM 661 O O . GLY A 1 82 ? 14.937 -20.796 -25.412 1.00 70.75 82 GLY A O 1
ATOM 662 N N . ILE A 1 83 ? 15.330 -21.101 -27.607 1.00 75.38 83 ILE A N 1
ATOM 663 C CA . ILE A 1 83 ? 13.911 -21.264 -27.963 1.00 75.38 83 ILE A CA 1
ATOM 664 C C . ILE A 1 83 ? 13.348 -22.558 -27.365 1.00 75.38 83 ILE A C 1
ATOM 666 O O . ILE A 1 83 ? 12.265 -22.540 -26.785 1.00 75.38 83 ILE A O 1
ATOM 670 N N . ILE A 1 84 ? 14.095 -23.665 -27.432 1.00 80.38 84 ILE A N 1
ATOM 671 C CA . ILE A 1 84 ? 13.659 -24.939 -26.846 1.00 80.38 84 ILE A CA 1
ATOM 672 C C . ILE A 1 84 ? 13.509 -24.819 -25.328 1.00 80.38 84 ILE A C 1
ATOM 674 O O . ILE A 1 84 ? 12.486 -25.230 -24.777 1.00 80.38 84 ILE A O 1
ATOM 678 N N . SER A 1 85 ? 14.492 -24.224 -24.644 1.00 76.75 85 SER A N 1
ATOM 679 C CA . SER A 1 85 ? 14.412 -24.007 -23.198 1.00 76.75 85 SER A CA 1
ATOM 680 C C . SER A 1 85 ? 13.230 -23.111 -22.837 1.00 76.75 85 SER A C 1
ATOM 682 O O . SER A 1 85 ? 12.480 -23.451 -21.931 1.00 76.75 85 SER A O 1
ATOM 684 N N . PHE A 1 86 ? 13.018 -22.010 -23.563 1.00 77.81 86 PHE A N 1
ATOM 685 C CA . PHE A 1 86 ? 11.889 -21.114 -23.323 1.00 77.81 86 PHE A CA 1
ATOM 686 C C . PHE A 1 86 ? 10.546 -21.846 -23.424 1.00 77.81 86 PHE A C 1
ATOM 688 O O . PHE A 1 86 ? 9.764 -21.813 -22.475 1.00 77.81 86 PHE A O 1
ATOM 695 N N . LEU A 1 87 ? 10.303 -22.537 -24.540 1.00 82.69 87 LEU A N 1
ATOM 696 C CA . LEU A 1 87 ? 9.039 -23.233 -24.775 1.00 82.69 87 LEU A CA 1
ATOM 697 C C . LEU A 1 87 ? 8.804 -24.333 -23.737 1.00 82.69 87 LEU A C 1
ATOM 699 O O . LEU A 1 87 ? 7.706 -24.447 -23.206 1.00 82.69 87 LEU A O 1
ATOM 703 N N . SER A 1 88 ? 9.843 -25.108 -23.420 1.00 84.06 88 SER A N 1
ATOM 704 C CA . SER A 1 88 ? 9.726 -26.238 -22.493 1.00 84.06 88 SER A CA 1
ATOM 705 C C . SER A 1 88 ? 9.617 -25.846 -21.017 1.00 84.06 88 SER A C 1
ATOM 707 O O . SER A 1 88 ? 9.042 -26.590 -20.230 1.00 84.06 88 SER A O 1
ATOM 709 N N . SER A 1 89 ? 10.172 -24.696 -20.620 1.00 77.00 89 SER A N 1
ATOM 710 C CA . SER A 1 89 ? 10.139 -24.231 -19.227 1.00 77.00 89 SER A CA 1
ATOM 711 C C . SER A 1 89 ? 8.926 -23.363 -18.893 1.00 77.00 89 SER A C 1
ATOM 713 O O . SER A 1 89 ? 8.534 -23.328 -17.731 1.00 77.00 89 SER A O 1
ATOM 715 N N . ASN A 1 90 ? 8.342 -22.663 -19.873 1.00 73.12 90 ASN A N 1
ATOM 716 C CA . ASN A 1 90 ? 7.238 -21.723 -19.626 1.00 73.12 90 ASN A CA 1
ATOM 717 C C . ASN A 1 90 ? 5.863 -22.279 -20.023 1.00 73.12 90 ASN A C 1
ATOM 719 O O . ASN A 1 90 ? 4.848 -21.738 -19.596 1.00 73.12 90 ASN A O 1
ATOM 723 N N . ILE A 1 91 ? 5.804 -23.363 -20.807 1.00 85.69 91 ILE A N 1
ATOM 724 C CA . ILE A 1 91 ? 4.542 -23.934 -21.289 1.00 85.69 91 ILE A CA 1
ATOM 725 C C . ILE A 1 91 ? 4.426 -25.391 -20.837 1.00 85.69 91 ILE A C 1
ATOM 727 O O . ILE A 1 91 ? 5.022 -26.288 -21.426 1.00 85.69 91 ILE A O 1
ATOM 731 N N . THR A 1 92 ? 3.593 -25.651 -19.827 1.00 84.88 92 THR A N 1
ATOM 732 C CA . THR A 1 92 ? 3.411 -26.989 -19.227 1.00 84.88 92 THR A CA 1
ATOM 733 C C . THR A 1 92 ? 3.021 -28.072 -20.241 1.00 84.88 92 THR A C 1
ATOM 735 O O . THR A 1 92 ? 3.387 -29.233 -20.084 1.00 84.88 92 THR A O 1
ATOM 738 N N . SER A 1 93 ? 2.288 -27.710 -21.299 1.00 86.75 93 SER A N 1
ATOM 739 C CA . SER A 1 93 ? 1.841 -28.637 -22.347 1.00 86.75 93 SER A CA 1
ATOM 740 C C . SER A 1 93 ? 2.892 -28.919 -23.431 1.00 86.75 93 SER A C 1
ATOM 742 O O . SER A 1 93 ? 2.638 -29.732 -24.328 1.00 86.75 93 SER A O 1
ATOM 744 N N . ILE A 1 94 ? 4.061 -28.272 -23.373 1.00 89.56 94 ILE A N 1
ATOM 745 C CA . ILE A 1 94 ? 5.144 -28.408 -24.350 1.00 89.56 94 ILE A CA 1
ATOM 746 C C . ILE A 1 94 ? 6.386 -28.955 -23.650 1.00 89.56 94 ILE A C 1
ATOM 748 O O . ILE A 1 94 ? 7.103 -28.246 -22.960 1.00 89.56 94 ILE A O 1
ATOM 752 N N . GLY A 1 95 ? 6.677 -30.237 -23.864 1.00 85.12 95 GLY A N 1
ATOM 753 C CA . GLY A 1 95 ? 7.929 -30.837 -23.405 1.00 85.12 95 GLY A CA 1
ATOM 754 C C . GLY A 1 95 ? 9.121 -30.515 -24.324 1.00 85.12 95 GLY A C 1
ATOM 755 O O . GLY A 1 95 ? 8.930 -30.056 -25.457 1.00 85.12 95 GLY A O 1
ATOM 756 N N . PRO A 1 96 ? 10.360 -30.842 -23.903 1.00 84.50 96 PRO A N 1
ATOM 757 C CA . PRO A 1 96 ? 11.574 -30.627 -24.698 1.00 84.50 96 PRO A CA 1
ATOM 758 C C . PRO A 1 96 ? 11.520 -31.256 -26.097 1.00 84.50 96 PRO A C 1
ATOM 760 O O . PRO A 1 96 ? 12.002 -30.664 -27.057 1.00 84.50 96 PRO A O 1
ATOM 763 N N . ILE A 1 97 ? 10.886 -32.428 -26.234 1.00 89.62 97 ILE A N 1
ATOM 764 C CA . ILE A 1 97 ? 10.733 -33.136 -27.517 1.00 89.62 97 ILE A CA 1
ATOM 765 C C . ILE A 1 97 ? 9.837 -32.343 -28.476 1.00 89.62 97 ILE A C 1
ATOM 767 O O . ILE A 1 97 ? 10.170 -32.183 -29.648 1.00 89.62 97 ILE A O 1
ATOM 771 N N . THR A 1 98 ? 8.710 -31.825 -27.990 1.00 88.75 98 THR A N 1
ATOM 772 C CA . THR A 1 98 ? 7.772 -31.040 -28.805 1.00 88.75 98 THR A CA 1
ATOM 773 C C . THR A 1 98 ? 8.379 -29.696 -29.194 1.00 88.75 98 THR A C 1
ATOM 775 O O . THR A 1 98 ? 8.296 -29.302 -30.354 1.00 88.75 98 THR A O 1
ATOM 778 N N . ALA A 1 99 ? 9.060 -29.026 -28.258 1.00 87.44 99 ALA A N 1
ATOM 779 C CA . ALA A 1 99 ? 9.798 -27.797 -28.535 1.00 87.44 99 ALA A CA 1
ATOM 780 C C . ALA A 1 99 ? 10.911 -28.018 -29.576 1.00 87.44 99 ALA A C 1
ATOM 782 O O . ALA A 1 99 ? 11.100 -27.194 -30.471 1.00 87.44 99 ALA A O 1
ATOM 783 N N . GLN A 1 100 ? 11.607 -29.157 -29.499 1.00 88.31 100 GLN A N 1
ATOM 784 C CA . GLN A 1 100 ? 12.618 -29.544 -30.474 1.00 88.31 100 GLN A CA 1
ATOM 785 C C . GLN A 1 100 ? 12.011 -29.788 -31.859 1.00 88.31 100 GLN A C 1
ATOM 787 O O . GLN A 1 100 ? 12.534 -29.239 -32.823 1.00 88.31 100 GLN A O 1
ATOM 792 N N . LYS A 1 101 ? 10.899 -30.529 -31.962 1.00 90.19 101 LYS A N 1
ATOM 793 C CA . LYS A 1 101 ? 10.181 -30.738 -33.232 1.00 90.19 101 LYS A CA 1
ATOM 794 C C . LYS A 1 101 ? 9.713 -29.422 -33.852 1.00 90.19 101 LYS A C 1
ATOM 796 O O . LYS A 1 101 ? 9.829 -29.242 -35.059 1.00 90.19 101 LYS A O 1
ATOM 801 N N . LEU A 1 102 ? 9.221 -28.495 -33.028 1.00 89.12 102 LEU A N 1
ATOM 802 C CA . LEU A 1 102 ? 8.793 -27.176 -33.486 1.00 89.12 102 LEU A CA 1
ATOM 803 C C . LEU A 1 102 ? 9.960 -26.384 -34.088 1.00 89.12 102 LEU A C 1
ATOM 805 O O . LEU A 1 102 ? 9.828 -25.817 -35.173 1.00 89.12 102 LEU A O 1
ATOM 809 N N . TYR A 1 103 ? 11.112 -26.390 -33.411 1.00 87.50 103 TYR A N 1
ATOM 810 C CA . TYR A 1 103 ? 12.323 -25.762 -33.929 1.00 87.50 103 TYR A CA 1
ATOM 811 C C . TYR A 1 103 ? 12.883 -26.501 -35.150 1.00 87.50 103 TYR A C 1
ATOM 813 O O . TYR A 1 103 ? 13.354 -25.849 -36.066 1.00 87.50 103 TYR A O 1
ATOM 821 N N . ASP A 1 104 ? 12.824 -27.830 -35.224 1.00 87.88 104 ASP A N 1
ATOM 822 C CA . ASP A 1 104 ? 13.318 -28.569 -36.396 1.00 87.88 104 ASP A CA 1
ATOM 823 C C . ASP A 1 104 ? 12.453 -28.305 -37.641 1.00 87.88 104 ASP A C 1
ATOM 825 O O . ASP A 1 104 ? 12.975 -28.268 -38.752 1.00 87.88 104 ASP A O 1
ATOM 829 N N . HIS A 1 105 ? 11.148 -28.069 -37.461 1.00 88.75 105 HIS A N 1
ATOM 830 C CA . HIS A 1 105 ? 10.224 -27.779 -38.559 1.00 88.75 105 HIS A CA 1
ATOM 831 C C . HIS A 1 105 ? 10.332 -26.335 -39.078 1.00 88.75 105 HIS A C 1
ATOM 833 O O . HIS A 1 105 ? 10.369 -26.112 -40.284 1.00 88.75 105 HIS A O 1
ATOM 839 N N . LEU A 1 106 ? 10.378 -25.345 -38.178 1.00 86.38 106 LEU A N 1
ATOM 840 C CA . LEU A 1 106 ? 10.385 -23.916 -38.538 1.00 86.38 106 LEU A CA 1
ATOM 841 C C . LEU A 1 106 ? 11.787 -23.290 -38.515 1.00 86.38 106 LEU A C 1
ATOM 843 O O . LEU A 1 106 ? 12.000 -22.170 -38.985 1.00 86.38 106 LEU A O 1
ATOM 847 N N . GLY A 1 107 ? 12.763 -24.007 -37.968 1.00 83.12 107 GLY A N 1
ATOM 848 C CA . GLY A 1 107 ? 14.152 -23.598 -37.881 1.00 83.12 107 GLY A CA 1
ATOM 849 C C . GLY A 1 107 ? 14.306 -22.220 -37.260 1.00 83.12 107 GLY A C 1
ATOM 850 O O . GLY A 1 107 ? 13.728 -21.856 -36.235 1.00 83.12 107 GLY A O 1
ATOM 851 N N . THR A 1 108 ? 15.105 -21.417 -37.944 1.00 79.62 108 THR A N 1
ATOM 852 C CA . THR A 1 108 ? 15.394 -20.060 -37.511 1.00 79.62 108 THR A CA 1
ATOM 853 C C . THR A 1 108 ? 14.272 -19.049 -37.774 1.00 79.62 108 THR A C 1
ATOM 855 O O . THR A 1 108 ? 14.354 -17.933 -37.262 1.00 79.62 108 THR A O 1
ATOM 858 N N . ASP A 1 109 ? 13.249 -19.427 -38.547 1.00 83.06 109 ASP A N 1
ATOM 859 C CA . ASP A 1 109 ? 12.069 -18.602 -38.847 1.00 83.06 109 ASP A CA 1
ATOM 860 C C . ASP A 1 109 ? 11.014 -18.687 -37.731 1.00 83.06 109 ASP A C 1
ATOM 862 O O . ASP A 1 109 ? 10.128 -17.844 -37.651 1.00 83.06 109 ASP A O 1
ATOM 866 N N . LEU A 1 110 ? 11.140 -19.643 -36.799 1.00 85.38 110 LEU A N 1
ATOM 867 C CA . LEU A 1 110 ? 10.201 -19.836 -35.686 1.00 85.38 110 LEU A CA 1
ATOM 868 C C . LEU A 1 110 ? 9.918 -18.543 -34.901 1.00 85.38 110 LEU A C 1
ATOM 870 O O . LEU A 1 110 ? 8.769 -18.270 -34.576 1.00 85.38 110 LEU A O 1
ATOM 874 N N . LYS A 1 111 ? 10.942 -17.721 -34.634 1.00 78.88 111 LYS A N 1
ATOM 875 C CA . LYS A 1 111 ? 10.773 -16.417 -33.966 1.00 78.88 111 LYS A CA 1
ATOM 876 C C . LYS A 1 111 ? 9.857 -15.492 -34.775 1.00 78.88 111 LYS A C 1
ATOM 878 O O . LYS A 1 111 ? 8.898 -14.959 -34.239 1.00 78.88 111 LYS A O 1
ATOM 883 N N . ASN A 1 112 ? 10.149 -15.335 -36.063 1.00 82.62 112 ASN A N 1
ATOM 884 C CA . ASN A 1 112 ? 9.397 -14.465 -36.963 1.00 82.62 112 ASN A CA 1
ATOM 885 C C . ASN A 1 112 ? 7.950 -14.951 -37.137 1.00 82.62 112 ASN A C 1
ATOM 887 O O . ASN A 1 112 ? 7.027 -14.145 -37.120 1.00 82.62 112 ASN A O 1
ATOM 891 N N . VAL A 1 113 ? 7.742 -16.267 -37.210 1.00 87.31 113 VAL A N 1
ATOM 892 C CA . VAL A 1 113 ? 6.405 -16.872 -37.195 1.00 87.31 113 VAL A CA 1
ATOM 893 C C . VAL A 1 113 ? 5.667 -16.535 -35.896 1.00 87.31 113 VAL A C 1
ATOM 895 O O . VAL A 1 113 ? 4.516 -16.126 -35.939 1.00 87.31 113 VAL A O 1
ATOM 898 N N . LEU A 1 114 ? 6.315 -16.646 -34.736 1.00 84.75 114 LEU A N 1
ATOM 899 C CA . LEU A 1 114 ? 5.685 -16.323 -33.452 1.00 84.75 114 LEU A CA 1
ATOM 900 C C . LEU A 1 114 ? 5.401 -14.821 -33.271 1.00 84.75 114 LEU A C 1
ATOM 902 O O . LEU A 1 114 ? 4.406 -14.471 -32.636 1.00 84.75 114 LEU A O 1
ATOM 906 N N . ASP A 1 115 ? 6.245 -13.951 -33.829 1.00 81.31 115 ASP A N 1
ATOM 907 C CA . ASP A 1 115 ? 6.095 -12.495 -33.752 1.00 81.31 115 ASP A CA 1
ATOM 908 C C . ASP A 1 115 ? 5.050 -11.953 -34.747 1.00 81.31 115 ASP A C 1
ATOM 910 O O . ASP A 1 115 ? 4.256 -11.086 -34.380 1.00 81.31 115 ASP A O 1
ATOM 914 N N . ASN A 1 116 ? 5.027 -12.464 -35.985 1.00 85.31 116 ASN A N 1
ATOM 915 C CA . ASN A 1 116 ? 4.312 -11.841 -37.108 1.00 85.31 116 ASN A CA 1
ATOM 916 C C . ASN A 1 116 ? 3.248 -12.730 -37.778 1.00 85.31 116 ASN A C 1
ATOM 918 O O . ASN A 1 116 ? 2.330 -12.194 -38.395 1.00 85.31 116 ASN A O 1
ATOM 922 N N . ASP A 1 117 ? 3.334 -14.062 -37.674 1.00 88.94 117 ASP A N 1
ATOM 923 C CA . ASP A 1 117 ? 2.384 -15.000 -38.304 1.00 88.94 117 ASP A CA 1
ATOM 924 C C . ASP A 1 117 ? 2.023 -16.189 -37.381 1.00 88.94 117 ASP A C 1
ATOM 926 O O . ASP A 1 117 ? 2.284 -17.357 -37.698 1.00 88.94 117 ASP A O 1
ATOM 930 N N . PRO A 1 118 ? 1.424 -15.932 -36.201 1.00 86.88 118 PRO A N 1
ATOM 931 C CA . PRO A 1 118 ? 1.130 -16.981 -35.223 1.00 86.88 118 PRO A CA 1
ATOM 932 C C . PRO A 1 118 ? 0.110 -18.013 -35.733 1.00 86.88 118 PRO A C 1
ATOM 934 O O . PRO A 1 118 ? 0.050 -19.132 -35.219 1.00 86.88 118 PRO A O 1
ATOM 937 N N . GLU A 1 119 ? -0.672 -17.689 -36.769 1.00 87.75 119 GLU A N 1
ATOM 938 C CA . GLU A 1 119 ? -1.605 -18.626 -37.407 1.00 87.75 119 GLU A CA 1
ATOM 939 C C . GLU A 1 119 ? -0.886 -19.831 -38.022 1.00 87.75 119 GLU A C 1
ATOM 941 O O . GLU A 1 119 ? -1.432 -20.936 -38.052 1.00 87.75 119 GLU A O 1
ATOM 946 N N . ARG A 1 120 ? 0.373 -19.670 -38.441 1.00 90.12 120 ARG A N 1
ATOM 947 C CA . ARG A 1 120 ? 1.193 -20.772 -38.955 1.00 90.12 120 ARG A CA 1
ATOM 948 C C . ARG A 1 120 ? 1.472 -21.843 -37.896 1.00 90.12 120 ARG A C 1
ATOM 950 O O . ARG A 1 120 ? 1.556 -23.014 -38.247 1.00 90.12 120 ARG A O 1
ATOM 957 N N . ILE A 1 121 ? 1.528 -21.479 -36.609 1.00 90.81 121 ILE A N 1
ATOM 958 C CA . ILE A 1 121 ? 1.671 -22.431 -35.487 1.00 90.81 121 ILE A CA 1
ATOM 959 C C . ILE A 1 121 ? 0.400 -23.269 -35.300 1.00 90.81 121 ILE A C 1
ATOM 961 O O . ILE A 1 121 ? 0.469 -24.435 -34.908 1.00 90.81 121 ILE A O 1
ATOM 965 N N . LYS A 1 122 ? -0.776 -22.701 -35.590 1.00 87.00 122 LYS A N 1
ATOM 966 C CA . LYS A 1 122 ? -2.067 -23.402 -35.475 1.00 87.00 122 LYS A CA 1
ATOM 967 C C . LYS A 1 122 ? -2.300 -24.425 -36.588 1.00 87.00 122 LYS A C 1
ATOM 969 O O . LYS A 1 122 ? -3.134 -25.305 -36.419 1.00 87.00 122 LYS A O 1
ATOM 974 N N . LYS A 1 123 ? -1.571 -24.313 -37.703 1.00 87.62 123 LYS A N 1
ATOM 975 C CA . LYS A 1 123 ? -1.657 -25.207 -38.870 1.00 87.62 123 LYS A CA 1
ATOM 976 C C . LYS A 1 123 ? -0.707 -26.409 -38.799 1.00 87.62 123 LYS A C 1
ATOM 978 O O . LYS A 1 123 ? -0.625 -27.159 -39.761 1.00 87.62 123 LYS A O 1
ATOM 983 N N . LEU A 1 124 ? 0.051 -26.568 -37.712 1.00 90.38 124 LEU A N 1
ATOM 984 C CA . LEU A 1 124 ? 1.001 -27.670 -37.560 1.00 90.38 124 LEU A CA 1
ATOM 985 C C . LEU A 1 124 ? 0.294 -28.928 -37.051 1.00 90.38 124 LEU A C 1
ATOM 987 O O . LEU A 1 124 ? -0.142 -28.969 -35.904 1.00 90.38 124 LEU A O 1
ATOM 991 N N . ASP A 1 125 ? 0.273 -29.977 -37.871 1.00 87.88 125 ASP A N 1
ATOM 992 C CA . ASP A 1 125 ? -0.464 -31.225 -37.605 1.00 87.88 125 ASP A CA 1
ATOM 993 C C . ASP A 1 125 ? -0.023 -31.965 -36.328 1.00 87.88 125 ASP A C 1
ATOM 995 O O . ASP A 1 125 ? -0.774 -32.755 -35.760 1.00 87.88 125 ASP A O 1
ATOM 999 N N . PHE A 1 126 ? 1.206 -31.725 -35.859 1.00 90.62 126 PHE A N 1
ATOM 1000 C CA . PHE A 1 126 ? 1.748 -32.348 -34.648 1.00 90.62 126 PHE A CA 1
ATOM 1001 C C . PHE A 1 126 ? 1.460 -31.563 -33.356 1.00 90.62 126 PHE A C 1
ATOM 1003 O O . PHE A 1 126 ? 1.899 -31.992 -32.285 1.00 90.62 126 PHE A O 1
ATOM 1010 N N . LEU A 1 127 ? 0.763 -30.422 -33.435 1.00 91.12 127 LEU A N 1
ATOM 1011 C CA . LEU A 1 127 ? 0.321 -29.636 -32.284 1.00 91.12 127 LEU A CA 1
ATOM 1012 C C . LEU A 1 127 ? -1.202 -29.683 -32.155 1.00 91.12 127 LEU A C 1
ATOM 1014 O O . LEU A 1 127 ? -1.942 -29.502 -33.116 1.00 91.12 127 LEU A O 1
ATOM 1018 N N . THR A 1 128 ? -1.687 -29.867 -30.930 1.00 91.31 128 THR A N 1
ATOM 1019 C CA . THR A 1 128 ? -3.115 -29.676 -30.638 1.00 91.31 128 THR A CA 1
ATOM 1020 C C . THR A 1 128 ? -3.477 -28.189 -30.648 1.00 91.31 128 THR A C 1
ATOM 1022 O O . THR A 1 128 ? -2.640 -27.335 -30.354 1.00 91.31 128 THR A O 1
ATOM 1025 N N . SER A 1 129 ? -4.751 -27.859 -30.883 1.00 87.50 129 SER A N 1
ATOM 1026 C CA . SER A 1 129 ? -5.243 -26.471 -30.818 1.00 87.50 129 SER A CA 1
ATOM 1027 C C . SER A 1 129 ? -4.940 -25.792 -29.474 1.00 87.50 129 SER A C 1
ATOM 1029 O O . SER A 1 129 ? -4.604 -24.607 -29.434 1.00 87.50 129 SER A O 1
ATOM 1031 N N . VAL A 1 130 ? -4.991 -26.559 -28.379 1.00 89.69 130 VAL A N 1
ATOM 1032 C CA . VAL A 1 130 ? -4.628 -26.113 -27.027 1.00 89.69 130 VAL A CA 1
ATOM 1033 C C . VAL A 1 130 ? -3.137 -25.777 -26.937 1.00 89.69 130 VAL A C 1
ATOM 1035 O O . VAL A 1 130 ? -2.782 -24.727 -26.408 1.00 89.69 130 VAL A O 1
ATOM 1038 N N . GLN A 1 131 ? -2.262 -26.629 -27.479 1.00 90.75 131 GLN A N 1
ATOM 1039 C CA . GLN A 1 131 ? -0.816 -26.392 -27.504 1.00 90.75 131 GLN A CA 1
ATOM 1040 C C . GLN A 1 131 ? -0.441 -25.193 -28.375 1.00 90.75 131 GLN A C 1
ATOM 1042 O O . GLN A 1 131 ? 0.310 -24.335 -27.918 1.00 90.75 131 GLN A O 1
ATOM 1047 N N . SER A 1 132 ? -0.986 -25.092 -29.591 1.00 90.75 132 SER A N 1
ATOM 1048 C CA . SER A 1 132 ? -0.709 -23.963 -30.486 1.00 90.75 132 SER A CA 1
ATOM 1049 C C . SER A 1 132 ? -1.138 -22.638 -29.861 1.00 90.75 132 SER A C 1
ATOM 1051 O O . SER A 1 132 ? -0.371 -21.679 -29.880 1.00 90.75 132 SER A O 1
ATOM 1053 N N . LYS A 1 133 ? -2.324 -22.591 -29.236 1.00 89.81 133 LYS A N 1
ATOM 1054 C CA . LYS A 1 133 ? -2.782 -21.402 -28.509 1.00 89.81 133 LYS A CA 1
ATOM 1055 C C . LYS A 1 133 ? -1.861 -21.065 -27.332 1.00 89.81 133 LYS A C 1
ATOM 1057 O O . LYS A 1 133 ? -1.444 -19.919 -27.218 1.00 89.81 133 LYS A O 1
ATOM 1062 N N . ALA A 1 134 ? -1.499 -22.052 -26.509 1.00 88.75 134 ALA A N 1
ATOM 1063 C CA . ALA A 1 134 ? -0.612 -21.843 -25.364 1.00 88.75 134 ALA A CA 1
ATOM 1064 C C . ALA A 1 134 ? 0.764 -21.292 -25.776 1.00 88.75 134 ALA A C 1
ATOM 1066 O O . ALA A 1 134 ? 1.286 -20.399 -25.115 1.00 88.75 134 ALA A O 1
ATOM 1067 N N . ILE A 1 135 ? 1.326 -21.771 -26.893 1.00 89.44 135 ILE A N 1
ATOM 1068 C CA . ILE A 1 135 ? 2.580 -21.248 -27.453 1.00 89.44 135 ILE A CA 1
ATOM 1069 C C . ILE A 1 135 ? 2.437 -19.777 -27.848 1.00 89.44 135 ILE A C 1
ATOM 1071 O O . ILE A 1 135 ? 3.269 -18.960 -27.457 1.00 89.44 135 ILE A 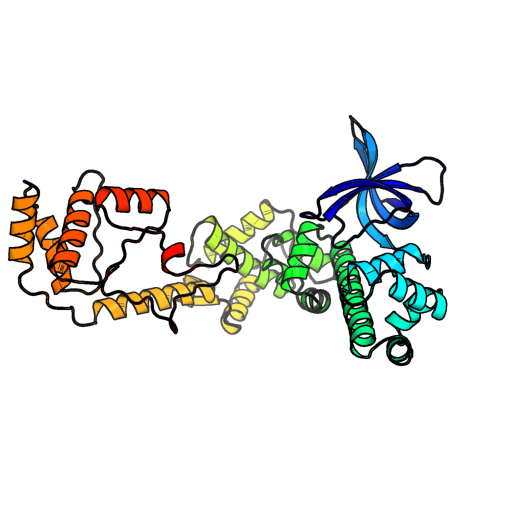O 1
ATOM 1075 N N . CYS A 1 136 ? 1.398 -19.435 -28.614 1.00 88.88 136 CYS A N 1
ATOM 1076 C CA . CYS A 1 136 ? 1.185 -18.065 -29.076 1.00 88.88 136 CYS A CA 1
ATOM 1077 C C . CYS A 1 136 ? 0.927 -17.096 -27.913 1.00 88.88 136 CYS A C 1
ATOM 1079 O O . CYS A 1 136 ? 1.504 -16.009 -27.885 1.00 88.88 136 CYS A O 1
ATOM 1081 N N . ASP A 1 137 ? 0.090 -17.493 -26.952 1.00 86.50 137 ASP A N 1
ATOM 1082 C CA . ASP A 1 137 ? -0.271 -16.661 -25.803 1.00 86.50 137 ASP A CA 1
ATOM 1083 C C . ASP A 1 137 ? 0.949 -16.411 -24.901 1.00 86.50 137 ASP A C 1
ATOM 1085 O O . ASP A 1 137 ? 1.233 -15.261 -24.553 1.00 86.50 137 ASP A O 1
ATOM 1089 N N . GLU A 1 138 ? 1.722 -17.456 -24.584 1.00 84.25 138 GLU A N 1
ATOM 1090 C CA . GLU A 1 138 ? 2.915 -17.328 -23.741 1.00 84.25 138 GLU A CA 1
ATOM 1091 C C . GLU A 1 138 ? 4.028 -16.538 -24.443 1.00 84.25 138 GLU A C 1
ATOM 1093 O O . GLU A 1 138 ? 4.671 -15.686 -23.826 1.00 84.25 138 GLU A O 1
ATOM 1098 N N . TRP A 1 139 ? 4.222 -16.740 -25.752 1.00 84.56 139 TRP A N 1
ATOM 1099 C CA . TRP A 1 139 ? 5.180 -15.952 -26.530 1.00 84.56 139 TRP A CA 1
ATOM 1100 C C . TRP A 1 139 ? 4.819 -14.464 -26.537 1.00 84.56 139 TRP A C 1
ATOM 1102 O O . TRP A 1 139 ? 5.661 -13.616 -26.232 1.00 84.56 139 TRP A O 1
ATOM 1112 N N . LYS A 1 140 ? 3.553 -14.139 -26.826 1.00 82.75 140 LYS A N 1
ATOM 1113 C CA . LYS A 1 140 ? 3.061 -12.757 -26.853 1.00 82.75 140 LYS A CA 1
ATOM 1114 C C . LYS A 1 140 ? 3.217 -12.084 -25.491 1.00 82.75 140 LYS A C 1
ATOM 1116 O O . LYS A 1 140 ? 3.711 -10.959 -25.421 1.00 82.75 140 LYS A O 1
ATOM 1121 N N . LYS A 1 141 ? 2.840 -12.779 -24.416 1.00 78.75 141 LYS A N 1
ATOM 1122 C CA . LYS A 1 141 ? 2.987 -12.297 -23.039 1.00 78.75 141 LYS A CA 1
ATOM 1123 C C . LYS A 1 141 ? 4.453 -12.034 -22.689 1.00 78.75 141 LYS A C 1
ATOM 1125 O O . LYS A 1 141 ? 4.768 -10.952 -22.199 1.00 78.75 141 LYS A O 1
ATOM 1130 N N . ASN A 1 142 ? 5.357 -12.973 -22.981 1.00 77.06 142 ASN A N 1
ATOM 1131 C CA . ASN A 1 142 ? 6.780 -12.800 -22.680 1.00 77.06 142 ASN A CA 1
ATOM 1132 C C . ASN A 1 142 ? 7.402 -11.65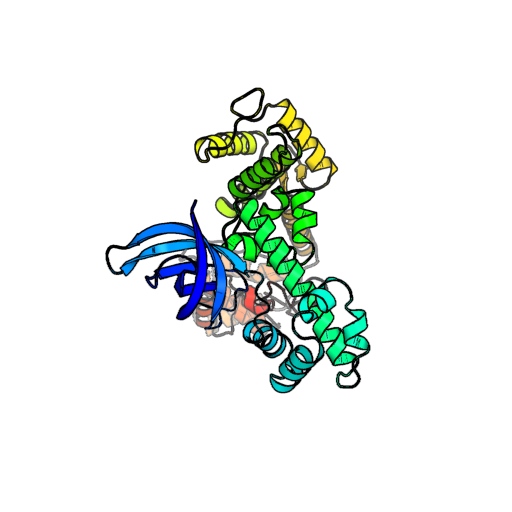8 -23.501 1.00 77.06 142 ASN A C 1
ATOM 1134 O O . ASN A 1 142 ? 8.212 -10.891 -22.986 1.00 77.06 142 ASN A O 1
ATOM 1138 N N . ASN A 1 143 ? 6.987 -11.487 -24.760 1.00 77.88 143 ASN A N 1
ATOM 1139 C CA . ASN A 1 143 ? 7.470 -10.390 -25.595 1.00 77.88 143 ASN A CA 1
ATOM 1140 C C . ASN A 1 143 ? 6.993 -9.018 -25.082 1.00 77.88 143 ASN A C 1
ATOM 1142 O O . ASN A 1 143 ? 7.779 -8.072 -25.006 1.00 77.88 143 ASN A O 1
ATOM 1146 N N . GLN A 1 144 ? 5.729 -8.914 -24.656 1.00 77.56 144 GLN A N 1
ATOM 1147 C CA . GLN A 1 144 ? 5.198 -7.700 -24.025 1.00 77.56 144 GLN A CA 1
ATOM 1148 C C . GLN A 1 144 ? 5.939 -7.374 -22.729 1.00 77.56 144 GLN A C 1
ATOM 1150 O O . GLN A 1 144 ? 6.328 -6.227 -22.524 1.00 77.56 144 GLN A O 1
ATOM 1155 N N . LEU A 1 145 ? 6.212 -8.382 -21.899 1.00 75.75 145 LEU A N 1
ATOM 1156 C CA . LEU A 1 145 ? 6.989 -8.221 -20.675 1.00 75.75 145 LEU A CA 1
ATOM 1157 C C . LEU A 1 145 ? 8.396 -7.691 -20.953 1.00 75.75 145 LEU A C 1
ATOM 1159 O O . LEU A 1 145 ? 8.807 -6.705 -20.344 1.00 75.75 145 LEU A O 1
ATOM 1163 N N . ARG A 1 146 ? 9.119 -8.295 -21.906 1.00 74.19 146 ARG A N 1
ATOM 1164 C CA . ARG A 1 146 ? 10.452 -7.826 -22.323 1.00 74.19 146 ARG A CA 1
ATOM 1165 C C . ARG A 1 146 ? 10.408 -6.392 -22.824 1.00 74.19 146 ARG A C 1
ATOM 1167 O O . ARG A 1 146 ? 11.236 -5.580 -22.425 1.00 74.19 146 ARG A O 1
ATOM 1174 N N . THR A 1 147 ? 9.426 -6.075 -23.662 1.00 78.69 147 THR A N 1
ATOM 1175 C CA . THR A 1 147 ? 9.256 -4.726 -24.208 1.00 78.69 147 THR A CA 1
ATOM 1176 C C . THR A 1 147 ? 8.992 -3.714 -23.088 1.00 78.69 147 THR A C 1
ATOM 1178 O O . THR A 1 147 ? 9.620 -2.657 -23.065 1.00 78.69 147 THR A O 1
ATOM 1181 N N . SER A 1 148 ? 8.133 -4.048 -22.118 1.00 85.62 148 SER A N 1
ATOM 1182 C CA . SER A 1 148 ? 7.874 -3.217 -20.935 1.00 85.62 148 SER A CA 1
ATOM 1183 C C . SER A 1 148 ? 9.120 -3.044 -20.070 1.00 85.62 148 SER A C 1
ATOM 1185 O O . SER A 1 148 ? 9.412 -1.931 -19.643 1.00 85.62 148 SER A O 1
ATOM 1187 N N . ALA A 1 149 ? 9.886 -4.112 -19.839 1.00 78.88 149 ALA A N 1
ATOM 1188 C CA . ALA A 1 149 ? 11.112 -4.057 -19.049 1.00 78.88 149 ALA A CA 1
ATOM 1189 C C . ALA A 1 149 ? 12.181 -3.168 -19.705 1.00 78.88 149 ALA A C 1
ATOM 1191 O O . ALA A 1 149 ? 12.783 -2.343 -19.019 1.00 78.88 149 ALA A O 1
ATOM 1192 N N . ILE A 1 150 ? 12.384 -3.283 -21.024 1.00 77.50 150 ILE A N 1
ATOM 1193 C CA . ILE A 1 150 ? 13.305 -2.419 -21.784 1.00 77.50 150 ILE A CA 1
ATOM 1194 C C . ILE A 1 150 ? 12.850 -0.964 -21.686 1.00 77.50 150 ILE A C 1
ATOM 1196 O O . ILE A 1 150 ? 13.629 -0.114 -21.266 1.00 77.50 150 ILE A O 1
ATOM 1200 N N . PHE A 1 151 ? 11.575 -0.700 -21.979 1.00 86.19 151 PHE A N 1
ATOM 1201 C CA . PHE A 1 151 ? 10.997 0.637 -21.899 1.00 86.19 151 PHE A CA 1
ATOM 1202 C C . PHE A 1 151 ? 11.199 1.274 -20.517 1.00 86.19 151 PHE A C 1
ATOM 1204 O O . PHE A 1 151 ? 11.702 2.388 -20.421 1.00 86.19 151 PHE A O 1
ATOM 1211 N N . LEU A 1 152 ? 10.872 0.564 -19.434 1.00 89.50 152 LEU A N 1
ATOM 1212 C CA . LEU A 1 152 ? 11.057 1.077 -18.076 1.00 89.50 152 LEU A CA 1
ATOM 1213 C C . LEU A 1 152 ? 12.539 1.246 -17.705 1.00 89.50 152 LEU A C 1
ATOM 1215 O O . LEU A 1 152 ? 12.890 2.177 -16.981 1.00 89.50 152 LEU A O 1
ATOM 1219 N N . THR A 1 153 ? 13.421 0.383 -18.210 1.00 82.12 153 THR A N 1
ATOM 1220 C CA . THR A 1 153 ? 14.865 0.539 -17.991 1.00 82.12 153 THR A CA 1
ATOM 1221 C C . THR A 1 153 ? 15.399 1.790 -18.681 1.00 82.12 153 THR A C 1
ATOM 1223 O O . THR A 1 153 ? 16.192 2.522 -18.091 1.00 82.12 153 THR A O 1
ATOM 1226 N N . ASP A 1 154 ? 14.936 2.068 -19.901 1.00 82.25 154 ASP A N 1
ATOM 1227 C CA . ASP A 1 154 ? 15.302 3.272 -20.650 1.00 82.25 154 ASP A CA 1
ATOM 1228 C C . ASP A 1 154 ? 14.795 4.551 -19.957 1.00 82.25 154 ASP A C 1
ATOM 1230 O O . ASP A 1 154 ? 15.448 5.590 -20.035 1.00 82.25 154 ASP A O 1
ATOM 1234 N N . LEU A 1 155 ? 13.694 4.466 -19.198 1.00 90.06 155 LEU A N 1
ATOM 1235 C CA . LEU A 1 155 ? 13.212 5.538 -18.314 1.00 90.06 155 LEU A CA 1
ATOM 1236 C C . LEU A 1 155 ? 13.988 5.660 -16.990 1.00 90.06 155 LEU A C 1
ATOM 1238 O O . LEU A 1 155 ? 13.729 6.573 -16.206 1.00 90.06 155 LEU A O 1
ATOM 1242 N N . GLY A 1 156 ? 14.942 4.763 -16.731 1.00 85.44 156 GLY A N 1
ATOM 1243 C CA . GLY A 1 156 ? 15.821 4.808 -15.564 1.00 85.44 156 GLY A CA 1
ATOM 1244 C C . GLY A 1 156 ? 15.300 4.083 -14.321 1.00 85.44 156 GLY A C 1
ATOM 1245 O O . GLY A 1 156 ? 15.869 4.268 -13.243 1.00 85.44 156 GLY A O 1
ATOM 1246 N N . PHE A 1 157 ? 14.258 3.253 -14.434 1.00 87.25 157 PHE A N 1
ATOM 1247 C CA . PHE A 1 157 ? 13.784 2.447 -13.306 1.00 87.25 157 PHE A CA 1
ATOM 1248 C C . PHE A 1 157 ? 14.756 1.311 -12.966 1.00 87.25 157 PHE A C 1
ATOM 1250 O O . PHE A 1 157 ? 15.356 0.675 -13.834 1.00 87.25 157 PHE A O 1
ATOM 1257 N N . THR A 1 158 ? 14.894 1.026 -11.672 1.00 83.19 158 THR A N 1
ATOM 1258 C CA . THR A 1 158 ? 15.693 -0.108 -11.187 1.00 83.19 158 THR A CA 1
ATOM 1259 C C . THR A 1 158 ? 14.958 -1.439 -11.396 1.00 83.19 158 THR A C 1
ATOM 1261 O O . THR A 1 158 ? 13.730 -1.454 -11.451 1.00 83.19 158 THR A O 1
ATOM 1264 N N . PRO A 1 159 ? 15.650 -2.592 -11.425 1.00 76.56 159 PRO A N 1
ATOM 1265 C CA . PRO A 1 159 ? 14.998 -3.893 -11.614 1.00 76.56 159 PRO A CA 1
ATOM 1266 C C . PRO A 1 159 ? 13.893 -4.213 -10.592 1.00 76.56 159 PRO A C 1
ATOM 1268 O O . PRO A 1 159 ? 12.860 -4.772 -10.958 1.00 76.56 159 PRO A O 1
ATOM 1271 N N . LEU A 1 160 ? 14.066 -3.806 -9.327 1.00 80.88 160 LEU A N 1
ATOM 1272 C CA . LEU A 1 160 ? 13.031 -3.953 -8.296 1.00 80.88 160 LEU A CA 1
ATOM 1273 C C . LEU A 1 160 ? 11.787 -3.114 -8.615 1.00 80.88 160 LEU A C 1
ATOM 1275 O O . LEU A 1 160 ? 10.665 -3.597 -8.475 1.00 80.88 160 LEU A O 1
ATOM 1279 N N . GLN A 1 161 ? 11.987 -1.881 -9.088 1.00 88.69 161 GLN A N 1
ATOM 1280 C CA . GLN A 1 161 ? 10.900 -0.999 -9.511 1.00 88.69 161 GLN A CA 1
ATOM 1281 C C . GLN A 1 161 ? 10.195 -1.543 -10.751 1.00 88.69 161 GLN A C 1
ATOM 1283 O O . GLN A 1 161 ? 8.975 -1.623 -10.753 1.00 88.69 161 GLN A O 1
ATOM 1288 N N . ILE A 1 162 ? 10.944 -1.989 -11.764 1.00 87.44 162 ILE A N 1
ATOM 1289 C CA . ILE A 1 162 ? 10.395 -2.581 -12.993 1.00 87.44 162 ILE A CA 1
ATOM 1290 C C . ILE A 1 162 ? 9.469 -3.746 -12.662 1.00 87.44 162 ILE A C 1
ATOM 1292 O O . ILE A 1 162 ? 8.347 -3.809 -13.160 1.00 87.44 162 ILE A O 1
ATOM 1296 N N . ARG A 1 163 ? 9.916 -4.640 -11.777 1.00 83.62 163 ARG A N 1
ATOM 1297 C CA . ARG A 1 163 ? 9.105 -5.767 -11.326 1.00 83.62 163 ARG A CA 1
ATOM 1298 C C . ARG A 1 163 ? 7.823 -5.317 -10.634 1.00 83.62 163 ARG A C 1
ATOM 1300 O O . ARG A 1 163 ? 6.772 -5.889 -10.896 1.00 83.62 163 ARG A O 1
ATOM 1307 N N . SER A 1 164 ? 7.913 -4.333 -9.745 1.00 87.44 164 SER A N 1
ATOM 1308 C CA . SER A 1 164 ? 6.756 -3.804 -9.018 1.00 87.44 164 SER A CA 1
ATOM 1309 C C . SER A 1 164 ? 5.738 -3.166 -9.969 1.00 87.44 164 SER A C 1
ATOM 1311 O O . SER A 1 164 ? 4.575 -3.554 -9.971 1.00 87.44 164 SER A O 1
ATOM 1313 N N . ILE A 1 165 ? 6.209 -2.302 -10.874 1.00 91.69 165 ILE A N 1
ATOM 1314 C CA . ILE A 1 165 ? 5.397 -1.626 -11.896 1.00 91.69 165 ILE A CA 1
ATOM 1315 C C . ILE A 1 165 ? 4.726 -2.643 -12.828 1.00 91.69 165 ILE A C 1
ATOM 1317 O O . ILE A 1 165 ? 3.546 -2.516 -13.150 1.00 91.69 165 ILE A O 1
ATOM 1321 N N . TYR A 1 166 ? 5.457 -3.667 -13.278 1.00 87.44 166 TYR A N 1
ATOM 1322 C CA . TYR A 1 166 ? 4.884 -4.690 -14.151 1.00 87.44 166 TYR A CA 1
ATOM 1323 C C . TYR A 1 166 ? 3.911 -5.609 -13.408 1.00 87.44 166 TYR A C 1
ATOM 1325 O O . TYR A 1 166 ? 2.918 -6.042 -13.984 1.00 87.44 166 TYR A O 1
ATOM 1333 N N . LYS A 1 167 ? 4.159 -5.904 -12.128 1.00 86.94 167 LYS A N 1
ATOM 1334 C CA . LYS A 1 167 ? 3.217 -6.667 -11.303 1.00 86.94 167 LYS A CA 1
ATOM 1335 C C . LYS A 1 167 ? 1.880 -5.931 -11.163 1.00 86.94 167 LYS A C 1
ATOM 1337 O O . LYS A 1 167 ? 0.850 -6.595 -11.180 1.00 86.94 167 LYS A O 1
ATOM 1342 N N . GLU A 1 168 ? 1.919 -4.605 -11.056 1.00 90.25 168 GLU A N 1
ATOM 1343 C CA . GLU A 1 168 ? 0.730 -3.760 -10.924 1.00 90.25 168 GLU A CA 1
ATOM 1344 C C . GLU A 1 168 ? -0.029 -3.611 -12.252 1.00 90.25 168 GLU A C 1
ATOM 1346 O O . GLU A 1 168 ? -1.224 -3.876 -12.334 1.00 90.25 168 GLU A O 1
ATOM 1351 N N . PHE A 1 169 ? 0.667 -3.239 -13.331 1.00 90.75 169 PHE A N 1
ATOM 1352 C CA . PHE A 1 169 ? 0.017 -2.843 -14.590 1.00 90.75 169 PHE A CA 1
ATOM 1353 C C . PHE A 1 169 ? 0.039 -3.910 -15.695 1.00 90.75 169 PHE A C 1
ATOM 1355 O O . PHE A 1 169 ? -0.673 -3.793 -16.698 1.00 90.75 169 PHE A O 1
ATOM 1362 N N . GLY A 1 170 ? 0.867 -4.945 -15.550 1.00 88.69 170 GLY A N 1
ATOM 1363 C CA . GLY A 1 170 ? 0.998 -6.054 -16.491 1.00 88.69 170 GLY A CA 1
ATOM 1364 C C . GLY A 1 170 ? 1.211 -5.614 -17.940 1.00 88.69 170 GLY A C 1
ATOM 1365 O O . GLY A 1 170 ? 2.069 -4.800 -18.275 1.00 88.69 170 GLY A O 1
ATOM 1366 N N . VAL A 1 171 ? 0.397 -6.153 -18.845 1.00 85.12 171 VAL A N 1
ATOM 1367 C CA . VAL A 1 171 ? 0.509 -5.879 -20.288 1.00 85.12 171 VAL A CA 1
ATOM 1368 C C . VAL A 1 171 ? 0.203 -4.421 -20.663 1.00 85.12 171 VAL A C 1
ATOM 1370 O O . VAL A 1 171 ? 0.56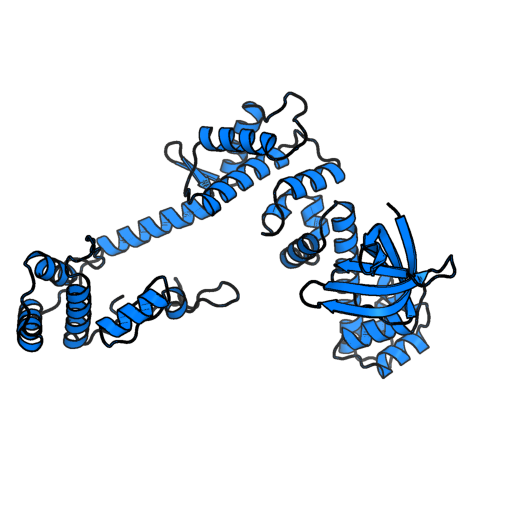1 -3.986 -21.757 1.00 85.12 171 VAL A O 1
ATOM 1373 N N . LEU A 1 172 ? -0.432 -3.654 -19.768 1.00 90.44 172 LEU A N 1
ATOM 1374 C CA . LEU A 1 172 ? -0.787 -2.248 -19.981 1.00 90.44 172 LEU A CA 1
ATOM 1375 C C . LEU A 1 172 ? 0.305 -1.275 -19.518 1.00 90.44 172 LEU A C 1
ATOM 1377 O O . LEU A 1 172 ? 0.172 -0.077 -19.763 1.00 90.44 172 LEU A O 1
ATOM 1381 N N . THR A 1 173 ? 1.395 -1.758 -18.903 1.00 93.19 173 THR A N 1
ATOM 1382 C CA . THR A 1 173 ? 2.470 -0.926 -18.333 1.00 93.19 173 THR A CA 1
ATOM 1383 C C . THR A 1 173 ? 2.913 0.202 -19.263 1.00 93.19 173 THR A C 1
ATOM 1385 O O . THR A 1 173 ? 2.891 1.363 -18.868 1.00 93.19 173 THR A O 1
ATOM 1388 N N . ILE A 1 174 ? 3.280 -0.103 -20.513 1.00 92.81 174 ILE A N 1
ATOM 1389 C CA . ILE A 1 174 ? 3.776 0.920 -21.451 1.00 92.81 174 ILE A CA 1
ATOM 1390 C C . ILE A 1 174 ? 2.701 1.976 -21.728 1.00 92.81 174 ILE A C 1
ATOM 1392 O O . ILE A 1 174 ? 3.007 3.164 -21.780 1.00 92.81 174 ILE A O 1
ATOM 1396 N N . GLN A 1 175 ? 1.448 1.556 -21.920 1.00 94.62 175 GLN A N 1
ATOM 1397 C CA . GLN A 1 175 ? 0.344 2.466 -22.230 1.00 94.62 175 GLN A CA 1
ATOM 1398 C C . GLN A 1 175 ? 0.050 3.399 -21.054 1.00 94.62 175 GLN A C 1
ATOM 1400 O O . GLN A 1 175 ? -0.065 4.608 -21.247 1.00 94.62 175 GLN A O 1
ATOM 1405 N N . ILE A 1 176 ? -0.019 2.842 -19.844 1.00 95.19 176 ILE A N 1
ATOM 1406 C CA . ILE A 1 176 ? -0.280 3.585 -18.609 1.00 95.19 176 ILE A CA 1
ATOM 1407 C C . ILE A 1 176 ? 0.844 4.588 -18.343 1.00 95.19 176 ILE A C 1
ATOM 1409 O O . ILE A 1 176 ? 0.570 5.775 -18.197 1.00 95.19 176 ILE A O 1
ATOM 1413 N N . VAL A 1 177 ? 2.106 4.153 -18.392 1.00 95.38 177 VAL A N 1
ATOM 1414 C CA . VAL A 1 177 ? 3.264 5.016 -18.104 1.00 95.38 177 VAL A CA 1
ATOM 1415 C C . VAL A 1 177 ? 3.455 6.100 -19.166 1.00 95.38 177 VAL A C 1
ATOM 1417 O O . VAL A 1 177 ? 3.824 7.220 -18.829 1.00 95.38 177 VAL A O 1
ATOM 1420 N N . LYS A 1 178 ? 3.169 5.823 -20.445 1.00 95.06 178 LYS A N 1
ATOM 1421 C CA . LYS A 1 178 ? 3.183 6.869 -21.483 1.00 95.06 178 LYS A CA 1
ATOM 1422 C C . LYS A 1 178 ? 2.069 7.897 -21.293 1.00 95.06 178 LYS A C 1
ATOM 1424 O O . LYS A 1 178 ? 2.284 9.064 -21.598 1.00 95.06 178 LYS A O 1
ATOM 1429 N N . LYS A 1 179 ? 0.889 7.468 -20.833 1.00 94.81 179 LYS A N 1
ATOM 1430 C CA . LYS A 1 179 ? -0.254 8.358 -20.588 1.00 94.81 179 LYS A CA 1
ATOM 1431 C C . LYS A 1 179 ? -0.043 9.213 -19.339 1.00 94.81 179 LYS A C 1
ATOM 1433 O O . LYS A 1 179 ? -0.316 10.406 -19.371 1.00 94.81 179 LYS A O 1
ATOM 1438 N N . ASN A 1 180 ? 0.410 8.597 -18.252 1.00 94.38 180 ASN A N 1
ATOM 1439 C CA . ASN A 1 180 ? 0.715 9.252 -16.990 1.00 94.38 180 ASN A CA 1
ATOM 1440 C C . ASN A 1 180 ? 1.888 8.524 -16.306 1.00 94.38 180 ASN A C 1
ATOM 1442 O O . ASN A 1 180 ? 1.660 7.533 -15.608 1.00 94.38 180 ASN A O 1
ATOM 1446 N N . PRO A 1 181 ? 3.137 9.000 -16.449 1.00 95.44 181 PRO A N 1
ATOM 1447 C CA . PRO A 1 181 ? 4.292 8.371 -15.815 1.00 95.44 181 PRO A CA 1
ATOM 1448 C C . PRO A 1 181 ? 4.298 8.494 -14.296 1.00 95.44 181 PRO A C 1
ATOM 1450 O O . PRO A 1 181 ? 5.051 7.765 -13.666 1.00 95.44 181 PRO A O 1
ATOM 1453 N N . TYR A 1 182 ? 3.477 9.364 -13.701 1.00 96.12 182 TYR A N 1
ATOM 1454 C CA . TYR A 1 182 ? 3.350 9.468 -12.251 1.00 96.12 182 TYR A CA 1
ATOM 1455 C C . TYR A 1 182 ? 2.440 8.394 -11.651 1.00 96.12 182 TYR A C 1
ATOM 1457 O O . TYR A 1 182 ? 2.563 8.132 -10.468 1.00 96.12 182 TYR A O 1
ATOM 1465 N N . SER A 1 183 ? 1.624 7.690 -12.447 1.00 92.88 183 SER A N 1
ATOM 1466 C CA . SER A 1 183 ? 0.829 6.537 -11.968 1.00 92.88 183 SER A CA 1
ATOM 1467 C C . SER A 1 183 ? 1.671 5.437 -11.308 1.00 92.88 183 SER A C 1
ATOM 1469 O O . SER A 1 183 ? 1.189 4.673 -10.483 1.00 92.88 183 SER A O 1
ATOM 1471 N N . VAL A 1 184 ? 2.964 5.359 -11.629 1.00 93.44 184 VAL A N 1
ATOM 1472 C CA . VAL A 1 184 ? 3.878 4.394 -11.006 1.00 93.44 184 VAL A CA 1
ATOM 1473 C C . VAL A 1 184 ? 4.115 4.659 -9.518 1.00 93.44 184 VAL A C 1
ATOM 1475 O O . VAL A 1 184 ? 4.645 3.768 -8.863 1.00 93.44 184 VAL A O 1
ATOM 1478 N N . THR A 1 185 ? 3.768 5.835 -8.975 1.00 91.12 185 THR A N 1
ATOM 1479 C CA . THR A 1 185 ? 3.917 6.123 -7.535 1.00 91.12 185 THR A CA 1
ATOM 1480 C C . THR A 1 185 ? 3.015 5.258 -6.663 1.00 91.12 185 THR A C 1
ATOM 1482 O O . THR A 1 185 ? 3.327 5.055 -5.493 1.00 91.12 185 THR A O 1
ATOM 1485 N N . ASP A 1 186 ? 1.960 4.682 -7.241 1.00 83.50 186 ASP A N 1
ATOM 1486 C CA . ASP A 1 186 ? 1.072 3.728 -6.569 1.00 83.50 186 ASP A CA 1
ATOM 1487 C C . ASP A 1 186 ? 1.821 2.425 -6.222 1.00 83.50 186 ASP A C 1
ATOM 1489 O O . ASP A 1 186 ? 1.457 1.681 -5.309 1.00 83.50 186 ASP A O 1
ATOM 1493 N N . CYS A 1 187 ? 2.930 2.152 -6.920 1.00 86.94 187 CYS A N 1
ATOM 1494 C CA . CYS A 1 187 ? 3.816 1.038 -6.620 1.00 86.94 187 CYS A CA 1
ATOM 1495 C C . CYS A 1 187 ? 4.731 1.394 -5.439 1.00 86.94 187 CYS A C 1
ATOM 1497 O O . CYS A 1 187 ? 5.618 2.235 -5.563 1.00 86.94 187 CYS A O 1
ATOM 1499 N N . SER A 1 188 ? 4.631 0.656 -4.329 1.00 75.38 188 SER A N 1
ATOM 1500 C CA . SER A 1 188 ? 5.371 0.916 -3.074 1.00 75.38 188 SER A CA 1
ATOM 1501 C C . SER A 1 188 ? 6.901 1.032 -3.192 1.00 75.38 188 SER A C 1
ATOM 1503 O O . SER A 1 188 ? 7.555 1.605 -2.324 1.00 75.38 188 SER A O 1
ATOM 1505 N N . SER A 1 189 ? 7.499 0.492 -4.256 1.00 85.19 189 SER A N 1
ATOM 1506 C CA . SER A 1 189 ? 8.939 0.586 -4.530 1.00 85.19 189 SER A CA 1
ATOM 1507 C C . SER A 1 189 ? 9.355 1.849 -5.298 1.00 85.19 189 SER A C 1
ATOM 1509 O O . SER A 1 189 ? 10.546 2.041 -5.557 1.00 85.19 189 SER A O 1
ATOM 1511 N N . VAL A 1 190 ? 8.404 2.663 -5.759 1.00 90.81 190 VAL A N 1
ATOM 1512 C CA . VAL A 1 190 ? 8.648 3.798 -6.652 1.00 90.81 190 VAL A CA 1
ATOM 1513 C C . VAL A 1 190 ? 8.238 5.093 -5.959 1.00 90.81 190 VAL A C 1
ATOM 1515 O O . VAL A 1 190 ? 7.064 5.379 -5.774 1.00 90.81 190 VAL A O 1
ATOM 1518 N N . GLY A 1 191 ? 9.229 5.901 -5.585 1.00 92.25 191 GLY A N 1
ATOM 1519 C CA . GLY A 1 191 ? 8.981 7.242 -5.058 1.00 92.25 191 GLY A CA 1
ATOM 1520 C C . GLY A 1 191 ? 8.754 8.273 -6.166 1.00 92.25 191 GLY A C 1
ATOM 1521 O O . GLY A 1 191 ? 9.116 8.052 -7.327 1.00 92.25 191 GLY A O 1
ATOM 1522 N N . PHE A 1 192 ? 8.249 9.448 -5.780 1.00 94.62 192 PHE A N 1
ATOM 1523 C CA . PHE A 1 192 ? 7.981 10.559 -6.698 1.00 94.62 192 PHE A CA 1
ATOM 1524 C C . PHE A 1 192 ? 9.188 10.939 -7.569 1.00 94.62 192 PHE A C 1
ATOM 1526 O O . PHE A 1 192 ? 9.033 11.117 -8.769 1.00 94.62 192 PHE A O 1
ATOM 1533 N N . GLN A 1 193 ? 10.406 11.002 -7.014 1.00 94.56 193 GLN A N 1
ATOM 1534 C CA . GLN A 1 193 ? 11.604 11.373 -7.784 1.00 94.56 193 GLN A CA 1
ATOM 1535 C C . GLN A 1 193 ? 11.874 10.424 -8.964 1.00 94.56 193 GLN A C 1
ATOM 1537 O O . GLN A 1 193 ? 12.260 10.875 -10.040 1.00 94.56 193 GLN A O 1
ATOM 1542 N N . SER A 1 194 ? 11.673 9.113 -8.786 1.00 94.19 194 SER A N 1
ATOM 1543 C CA . SER A 1 194 ? 11.845 8.145 -9.876 1.00 94.19 194 SER A CA 1
ATOM 1544 C C . SER A 1 194 ? 10.802 8.357 -10.972 1.00 94.19 194 SER A C 1
ATOM 1546 O O . SER A 1 194 ? 11.153 8.356 -12.150 1.00 94.19 194 SER A O 1
ATOM 1548 N N . ALA A 1 195 ? 9.546 8.594 -10.588 1.00 96.06 195 ALA A N 1
ATOM 1549 C CA . ALA A 1 195 ? 8.474 8.908 -11.526 1.00 96.06 195 ALA A CA 1
ATOM 1550 C C . ALA A 1 195 ? 8.718 10.242 -12.261 1.00 96.06 195 ALA A C 1
ATOM 1552 O O . ALA A 1 195 ? 8.549 10.319 -13.476 1.00 96.06 195 ALA A O 1
ATOM 1553 N N . ASP A 1 196 ? 9.195 11.269 -11.552 1.00 96.12 196 ASP A N 1
ATOM 1554 C CA . ASP A 1 196 ? 9.495 12.588 -12.116 1.00 96.12 196 ASP A CA 1
ATOM 1555 C C . ASP A 1 196 ? 10.632 12.509 -13.147 1.00 96.12 196 ASP A C 1
ATOM 1557 O O . ASP A 1 196 ? 10.500 13.034 -14.254 1.00 96.12 196 ASP A O 1
ATOM 1561 N N . ASN A 1 197 ? 11.700 11.761 -12.841 1.00 94.31 197 ASN A N 1
ATOM 1562 C CA . ASN A 1 197 ? 12.802 11.481 -13.770 1.00 94.31 197 ASN A CA 1
ATOM 1563 C C . ASN A 1 197 ? 12.333 10.721 -15.023 1.00 94.31 197 ASN A C 1
ATOM 1565 O O . ASN A 1 197 ? 12.752 11.039 -16.142 1.00 94.31 197 ASN A O 1
ATOM 1569 N N . ALA A 1 198 ? 11.444 9.739 -14.856 1.00 95.00 198 ALA A N 1
ATOM 1570 C CA . ALA A 1 198 ? 10.846 9.015 -15.973 1.00 95.00 198 ALA A CA 1
ATOM 1571 C C . ALA A 1 198 ? 9.989 9.945 -16.848 1.00 95.00 198 ALA A C 1
ATOM 1573 O O . ALA A 1 198 ? 10.126 9.942 -18.071 1.00 95.00 198 ALA A O 1
ATOM 1574 N N . ALA A 1 199 ? 9.180 10.815 -16.235 1.00 96.69 199 ALA A N 1
ATOM 1575 C CA . ALA A 1 199 ? 8.411 11.836 -16.942 1.00 96.69 199 ALA A CA 1
ATOM 1576 C C . ALA A 1 199 ? 9.313 12.790 -17.743 1.00 96.69 199 ALA A C 1
ATOM 1578 O O . ALA A 1 199 ? 8.982 13.147 -18.875 1.00 96.69 199 ALA A O 1
ATOM 1579 N N . ARG A 1 200 ? 10.484 13.161 -17.198 1.00 94.38 200 ARG A N 1
ATOM 1580 C CA . ARG A 1 200 ? 11.468 13.999 -17.912 1.00 94.38 200 ARG A CA 1
ATOM 1581 C C . ARG A 1 200 ? 12.033 13.279 -19.126 1.00 94.38 200 ARG A C 1
ATOM 1583 O O . ARG A 1 200 ? 12.141 13.871 -20.193 1.00 94.38 200 ARG A O 1
ATOM 1590 N N . SER A 1 201 ? 12.350 11.998 -18.966 1.00 93.62 201 SER A N 1
ATOM 1591 C CA . SER A 1 201 ? 12.871 11.152 -20.045 1.00 93.62 201 SER A CA 1
ATOM 1592 C C . SER A 1 201 ? 11.853 10.962 -21.178 1.00 93.62 201 SER A C 1
ATOM 1594 O O . SER A 1 201 ? 12.242 10.767 -22.325 1.00 93.62 201 SER A O 1
ATOM 1596 N N . LEU A 1 202 ? 10.554 11.083 -20.876 1.00 95.00 202 LEU A N 1
ATOM 1597 C CA . LEU A 1 202 ? 9.462 11.108 -21.857 1.00 95.00 202 LEU A CA 1
ATOM 1598 C C . LEU A 1 202 ? 9.207 12.494 -22.479 1.00 95.00 202 LEU A C 1
ATOM 1600 O O . LEU A 1 202 ? 8.343 12.612 -23.343 1.00 95.00 202 LEU A O 1
ATOM 1604 N N . GLY A 1 203 ? 9.935 13.535 -22.064 1.00 94.81 203 GLY A N 1
ATOM 1605 C CA . GLY A 1 203 ? 9.798 14.891 -22.601 1.00 94.81 203 GLY A CA 1
ATOM 1606 C C . GLY A 1 203 ? 8.601 15.681 -22.066 1.00 94.81 203 GLY A C 1
ATOM 1607 O O . GLY A 1 203 ? 8.220 16.684 -22.666 1.00 94.81 203 GLY A O 1
ATOM 1608 N N . ILE A 1 204 ? 7.997 15.259 -20.951 1.00 95.62 204 ILE A N 1
ATOM 1609 C CA . ILE A 1 204 ? 6.922 16.022 -20.295 1.00 95.62 204 ILE A CA 1
ATOM 1610 C C . ILE A 1 204 ? 7.499 17.350 -19.771 1.00 95.62 204 ILE A C 1
ATOM 1612 O O . ILE A 1 204 ? 8.686 17.421 -19.470 1.00 95.62 204 ILE A O 1
ATOM 1616 N N . SER A 1 205 ? 6.701 18.419 -19.653 1.00 94.75 205 SER A N 1
ATOM 1617 C CA . SER A 1 205 ? 7.153 19.731 -19.136 1.00 94.75 205 SER A CA 1
ATOM 1618 C C . SER A 1 205 ? 7.293 19.741 -17.610 1.00 94.75 205 SER A C 1
ATOM 1620 O O . SER A 1 205 ? 6.642 18.951 -16.924 1.00 94.75 205 SER A O 1
ATOM 1622 N N . VAL A 1 206 ? 8.222 20.537 -17.061 1.00 93.88 206 VAL A N 1
ATOM 1623 C CA . VAL A 1 206 ? 8.415 20.656 -15.595 1.00 93.88 206 VAL A CA 1
ATOM 1624 C C . VAL A 1 206 ? 7.266 21.410 -14.932 1.00 93.88 206 VAL A C 1
ATOM 1626 O O . VAL A 1 206 ? 7.046 21.237 -13.736 1.00 93.88 206 VAL A O 1
ATOM 1629 N N . ASP A 1 207 ? 6.516 22.167 -15.730 1.00 92.69 207 ASP A N 1
ATOM 1630 C CA . ASP A 1 207 ? 5.309 22.897 -15.343 1.00 92.69 207 ASP A CA 1
ATOM 1631 C C . ASP A 1 207 ? 4.027 22.108 -15.664 1.00 92.69 207 ASP A C 1
ATOM 1633 O O . ASP A 1 207 ? 2.925 22.639 -15.567 1.00 92.69 207 ASP A O 1
ATOM 1637 N N . ASP A 1 208 ? 4.149 20.843 -16.082 1.00 94.56 208 ASP A N 1
ATOM 1638 C CA . ASP A 1 208 ? 2.990 20.030 -16.442 1.00 94.56 208 ASP A CA 1
ATOM 1639 C C . ASP A 1 208 ? 2.030 19.870 -15.240 1.00 94.56 208 ASP A C 1
ATOM 1641 O O . ASP A 1 208 ? 2.476 19.464 -14.157 1.00 94.56 208 ASP A O 1
ATOM 1645 N N . PRO A 1 209 ? 0.718 20.150 -15.394 1.00 93.44 209 PRO A N 1
ATOM 1646 C CA . PRO A 1 209 ? -0.248 20.041 -14.300 1.00 93.44 209 PRO A CA 1
ATOM 1647 C C . PRO A 1 209 ? -0.277 18.657 -13.643 1.00 93.44 209 PRO A C 1
ATOM 1649 O O . PRO A 1 209 ? -0.491 18.546 -12.435 1.00 93.44 209 PRO A O 1
ATOM 1652 N N . MET A 1 210 ? -0.006 17.592 -14.403 1.00 94.56 210 MET A N 1
ATOM 1653 C CA . MET A 1 210 ? 0.052 16.225 -13.890 1.00 94.56 210 MET A CA 1
ATOM 1654 C C . MET A 1 210 ? 1.163 16.056 -12.855 1.00 94.56 210 MET A C 1
ATOM 1656 O O . MET A 1 210 ? 0.937 15.442 -11.816 1.00 94.56 210 MET A O 1
ATOM 1660 N N . ARG A 1 211 ? 2.335 16.665 -13.083 1.00 95.06 211 ARG A N 1
ATOM 1661 C CA . ARG A 1 211 ? 3.447 16.658 -12.121 1.00 95.06 211 ARG A CA 1
ATOM 1662 C C . ARG A 1 211 ? 3.019 17.271 -10.796 1.00 95.06 211 ARG A C 1
ATOM 1664 O O . ARG A 1 211 ? 3.327 16.726 -9.739 1.00 95.06 211 ARG A O 1
ATOM 1671 N N . VAL A 1 212 ? 2.309 18.396 -10.858 1.00 94.38 212 VAL A N 1
ATOM 1672 C CA . VAL A 1 212 ? 1.830 19.119 -9.676 1.00 94.38 212 VAL A CA 1
ATOM 1673 C C . VAL A 1 212 ? 0.784 18.301 -8.923 1.00 94.38 212 VAL A C 1
ATOM 1675 O O . VAL A 1 212 ? 0.912 18.119 -7.713 1.00 94.38 212 VAL A O 1
ATOM 1678 N N . LYS A 1 213 ? -0.217 17.763 -9.629 1.00 95.56 213 LYS A N 1
ATOM 1679 C CA . LYS A 1 213 ? -1.265 16.927 -9.026 1.00 95.56 213 LYS A CA 1
ATOM 1680 C C . LYS A 1 213 ? -0.679 15.694 -8.345 1.00 95.56 213 LYS A C 1
ATOM 1682 O O . LYS A 1 213 ? -0.946 15.458 -7.169 1.00 95.56 213 LYS A O 1
ATOM 1687 N N . SER A 1 214 ? 0.186 14.962 -9.042 1.00 95.31 214 SER A N 1
ATOM 1688 C CA . SER A 1 214 ? 0.840 13.775 -8.491 1.00 95.31 214 SER A CA 1
ATOM 1689 C C . SER A 1 214 ? 1.778 14.099 -7.334 1.00 95.31 214 SER A C 1
ATOM 1691 O O . SER A 1 214 ? 1.874 13.316 -6.398 1.00 95.31 214 SER A O 1
ATOM 1693 N N . MET A 1 215 ? 2.432 15.263 -7.348 1.00 94.88 215 MET A N 1
ATOM 1694 C CA . MET A 1 215 ? 3.241 15.721 -6.220 1.00 94.88 215 MET A CA 1
ATOM 1695 C C . MET A 1 215 ? 2.389 15.955 -4.971 1.00 94.88 215 MET A C 1
ATOM 1697 O O . MET A 1 215 ? 2.772 15.533 -3.883 1.00 94.88 215 MET A O 1
ATOM 1701 N N . ILE A 1 216 ? 1.237 16.613 -5.122 1.00 95.75 216 ILE A N 1
ATOM 1702 C CA . ILE A 1 216 ? 0.310 16.864 -4.013 1.00 95.75 216 ILE A CA 1
ATOM 1703 C C . ILE A 1 216 ? -0.207 15.540 -3.442 1.00 95.75 216 ILE A C 1
ATOM 1705 O O . ILE A 1 216 ? -0.109 15.337 -2.233 1.00 95.75 216 ILE A O 1
ATOM 1709 N N . LEU A 1 217 ? -0.699 14.634 -4.295 1.00 95.88 217 LEU A N 1
ATOM 1710 C CA . LEU A 1 217 ? -1.206 13.326 -3.865 1.00 95.88 217 LEU A CA 1
ATOM 1711 C C . LEU A 1 217 ? -0.124 12.498 -3.165 1.00 95.88 217 LEU A C 1
ATOM 1713 O O . LEU A 1 217 ? -0.346 12.024 -2.055 1.00 95.88 217 LEU A O 1
ATOM 1717 N N . PHE A 1 218 ? 1.075 12.417 -3.752 1.00 94.94 218 PHE A N 1
ATOM 1718 C CA . PHE A 1 218 ? 2.204 11.699 -3.160 1.00 94.94 218 PHE A CA 1
ATOM 1719 C C . PHE A 1 218 ? 2.550 12.221 -1.760 1.00 94.94 218 PHE A C 1
ATOM 1721 O O . PHE A 1 218 ? 2.771 11.435 -0.845 1.00 94.94 218 PHE A O 1
ATOM 1728 N N . LEU A 1 219 ? 2.581 13.543 -1.570 1.00 94.62 219 LEU A N 1
ATOM 1729 C CA . LEU A 1 219 ? 2.888 14.137 -0.267 1.00 94.62 219 LEU A CA 1
ATOM 1730 C C . LEU A 1 219 ? 1.763 13.930 0.749 1.00 94.62 219 LEU A C 1
ATOM 1732 O O . LEU A 1 219 ? 2.045 13.741 1.928 1.00 94.62 219 LEU A O 1
ATOM 1736 N N . MET A 1 220 ? 0.501 13.955 0.316 1.00 96.06 220 MET A N 1
ATOM 1737 C CA . MET A 1 220 ? -0.627 13.618 1.186 1.00 96.06 220 MET A CA 1
ATOM 1738 C C . MET A 1 220 ? -0.556 12.156 1.640 1.00 96.06 220 MET A C 1
ATOM 1740 O O . MET A 1 220 ? -0.714 11.885 2.828 1.00 96.06 220 MET A O 1
ATOM 1744 N N . GLU A 1 221 ? -0.244 11.231 0.729 1.00 94.00 221 GLU A N 1
ATOM 1745 C CA . GLU A 1 221 ? -0.025 9.823 1.069 1.00 94.00 221 GLU A CA 1
ATOM 1746 C C . GLU A 1 221 ? 1.167 9.625 2.006 1.00 94.00 221 GLU A C 1
ATOM 1748 O O . GLU A 1 221 ? 1.078 8.844 2.953 1.00 94.00 221 GLU A O 1
ATOM 1753 N N . ASP A 1 222 ? 2.280 10.319 1.764 1.00 91.75 222 ASP A N 1
ATOM 1754 C CA . ASP A 1 222 ? 3.474 10.231 2.604 1.00 91.75 222 ASP A CA 1
ATOM 1755 C C . ASP A 1 222 ? 3.187 10.740 4.022 1.00 91.75 222 ASP A C 1
ATOM 1757 O O . ASP A 1 222 ? 3.506 10.056 4.994 1.00 91.75 222 ASP A O 1
ATOM 1761 N N . LEU A 1 223 ? 2.495 11.876 4.162 1.00 94.31 223 LEU A N 1
ATOM 1762 C CA . LEU A 1 223 ? 2.059 12.416 5.455 1.00 94.31 223 LEU A CA 1
ATOM 1763 C C . LEU A 1 223 ? 1.087 11.470 6.181 1.00 94.31 223 LEU A C 1
ATOM 1765 O O . LEU A 1 223 ? 1.197 11.283 7.394 1.00 94.31 223 LEU A O 1
ATOM 1769 N N . SER A 1 224 ? 0.171 10.831 5.451 1.00 94.12 224 SER A N 1
ATOM 1770 C CA . SER A 1 224 ? -0.751 9.831 6.005 1.00 94.12 224 SER A CA 1
ATOM 1771 C C . SER A 1 224 ? -0.000 8.588 6.501 1.00 94.12 224 SER A C 1
ATOM 1773 O O . SER A 1 224 ? -0.153 8.176 7.652 1.00 94.12 224 SER A O 1
ATOM 1775 N N . ARG A 1 225 ? 0.905 8.027 5.687 1.00 90.50 225 ARG A N 1
ATOM 1776 C CA . ARG A 1 225 ? 1.638 6.788 6.008 1.00 90.50 225 ARG A CA 1
ATOM 1777 C C . ARG A 1 225 ? 2.736 6.968 7.056 1.00 90.50 225 ARG A C 1
ATOM 1779 O O . ARG A 1 225 ? 2.946 6.062 7.860 1.00 90.50 225 ARG A O 1
ATOM 1786 N N . SER A 1 226 ? 3.472 8.078 7.019 1.00 90.50 226 SER A N 1
ATOM 1787 C CA . SER A 1 226 ? 4.654 8.286 7.868 1.00 90.50 226 SER A CA 1
ATOM 1788 C C . SER A 1 226 ? 4.330 8.960 9.202 1.00 90.50 226 SER A C 1
ATOM 1790 O O . SER A 1 226 ? 4.934 8.613 10.217 1.00 90.50 226 SER A O 1
ATOM 1792 N N . GLU A 1 227 ? 3.362 9.880 9.218 1.00 93.50 227 GLU A N 1
ATOM 1793 C CA . GLU A 1 227 ? 3.006 10.671 10.402 1.00 93.50 227 GLU A CA 1
ATOM 1794 C C . GLU A 1 227 ? 1.598 10.359 10.938 1.00 93.50 227 GLU A C 1
ATOM 1796 O O . GLU A 1 227 ? 1.276 10.738 12.064 1.00 93.50 227 GLU A O 1
ATOM 1801 N N . GLY A 1 228 ? 0.766 9.631 10.183 1.00 94.19 228 GLY A N 1
ATOM 1802 C CA . GLY A 1 228 ? -0.584 9.246 10.608 1.00 94.19 228 GLY A CA 1
ATOM 1803 C C . GLY A 1 228 ? -1.644 10.334 10.408 1.00 94.19 228 GLY A C 1
ATOM 1804 O O . GLY A 1 228 ? -2.680 10.305 11.077 1.00 94.19 228 GLY A O 1
ATOM 1805 N N . HIS A 1 229 ? -1.400 11.312 9.528 1.00 96.19 229 HIS A N 1
ATOM 1806 C CA . HIS A 1 229 ? -2.371 12.370 9.227 1.00 96.19 229 HIS A CA 1
ATOM 1807 C C . HIS A 1 229 ? -3.548 11.833 8.403 1.00 96.19 229 HIS A C 1
ATOM 1809 O O . HIS A 1 229 ? -3.363 11.409 7.270 1.00 96.19 229 HIS A O 1
ATOM 1815 N N . MET A 1 230 ? -4.776 11.930 8.923 1.00 95.81 230 MET A N 1
ATOM 1816 C CA . MET A 1 230 ? -5.999 11.625 8.150 1.00 95.81 230 MET A CA 1
ATOM 1817 C C . MET A 1 230 ? -6.382 12.740 7.166 1.00 95.81 230 MET A C 1
ATOM 1819 O O . MET A 1 230 ? -7.098 12.516 6.195 1.00 95.81 230 MET A O 1
ATOM 1823 N N . TRP A 1 231 ? -5.939 13.963 7.447 1.00 97.44 231 TRP A N 1
ATOM 1824 C CA . TRP A 1 231 ? -6.144 15.143 6.621 1.00 97.44 231 TRP A CA 1
ATOM 1825 C C . TRP A 1 231 ? -4.975 16.095 6.794 1.00 97.44 231 TRP A C 1
ATOM 1827 O O . TRP A 1 231 ? -4.249 16.050 7.785 1.00 97.44 231 TRP A O 1
ATOM 1837 N N . VAL A 1 232 ? -4.839 17.010 5.845 1.00 97.62 232 VAL A N 1
ATOM 1838 C CA . VAL A 1 232 ? -3.810 18.047 5.856 1.00 97.62 232 VAL A CA 1
ATOM 1839 C C . VAL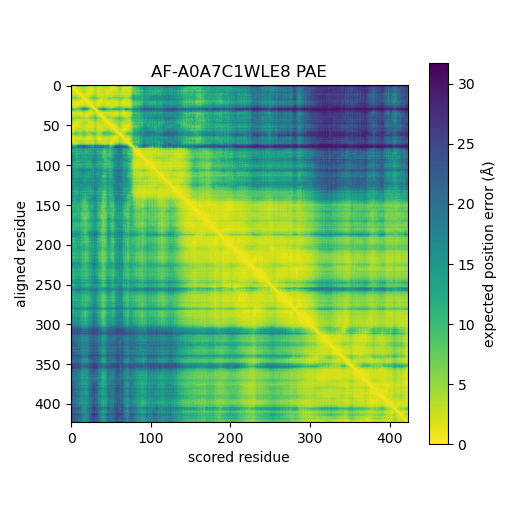 A 1 232 ? -4.413 19.400 5.501 1.00 97.62 232 VAL A C 1
ATOM 1841 O O . VAL A 1 232 ? -5.533 19.497 4.996 1.00 97.62 232 VAL A O 1
ATOM 1844 N N . THR A 1 233 ? -3.670 20.471 5.755 1.00 96.81 233 THR A N 1
ATOM 1845 C CA . THR A 1 233 ? -4.009 21.812 5.271 1.00 96.81 233 THR A CA 1
ATOM 1846 C C . THR A 1 233 ? -3.177 22.168 4.041 1.00 96.81 233 THR A C 1
ATOM 1848 O O . THR A 1 233 ? -2.101 21.614 3.803 1.00 96.81 233 THR A O 1
ATOM 1851 N N . SER A 1 234 ? -3.618 23.177 3.289 1.00 94.25 234 SER A N 1
ATOM 1852 C CA . SER A 1 234 ? -2.829 23.746 2.190 1.00 94.25 234 SER A CA 1
ATOM 1853 C C . SER A 1 234 ? -1.428 24.194 2.631 1.00 94.25 234 SER A C 1
ATOM 1855 O O . SER A 1 234 ? -0.472 24.057 1.869 1.00 94.25 234 SER A O 1
ATOM 1857 N N . SER A 1 235 ? -1.275 24.708 3.859 1.00 94.00 235 SER A N 1
ATOM 1858 C CA . SER A 1 235 ? 0.028 25.133 4.387 1.00 94.00 235 SER A CA 1
ATOM 1859 C C . SER A 1 235 ? 0.955 23.952 4.684 1.00 94.00 235 SER A C 1
ATOM 1861 O O . SER A 1 235 ? 2.148 24.039 4.389 1.00 94.00 235 SER A O 1
ATOM 1863 N N . MET A 1 236 ? 0.419 22.837 5.192 1.00 95.44 236 MET A N 1
ATOM 1864 C CA . MET A 1 236 ? 1.185 21.604 5.402 1.00 95.44 236 MET A CA 1
ATOM 1865 C C . MET A 1 236 ? 1.713 21.054 4.077 1.00 95.44 236 MET A C 1
ATOM 1867 O O . MET A 1 236 ? 2.907 20.781 3.972 1.00 95.44 236 MET A O 1
ATOM 1871 N N . ILE A 1 237 ? 0.864 20.979 3.043 1.00 94.94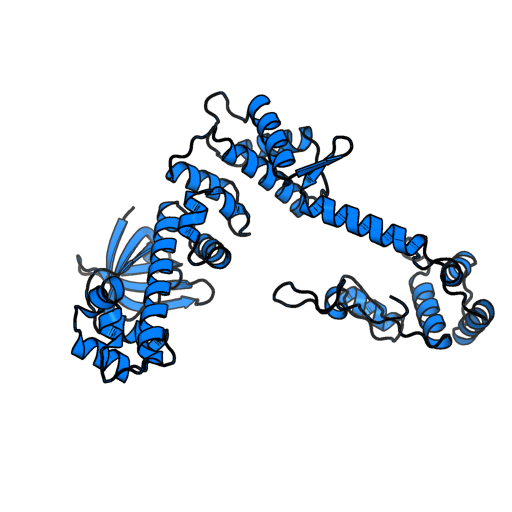 237 ILE A N 1
ATOM 1872 C CA . ILE A 1 237 ? 1.286 20.492 1.721 1.00 94.94 237 ILE A CA 1
ATOM 1873 C C . ILE A 1 237 ? 2.385 21.395 1.149 1.00 94.94 237 ILE A C 1
ATOM 1875 O O . ILE A 1 237 ? 3.410 20.898 0.695 1.00 94.94 237 ILE A O 1
ATOM 1879 N N . ARG A 1 238 ? 2.232 22.725 1.220 1.00 92.50 238 ARG A N 1
ATOM 1880 C CA . ARG A 1 238 ? 3.264 23.670 0.751 1.00 92.50 238 ARG A CA 1
ATOM 1881 C C . ARG A 1 238 ? 4.600 23.486 1.470 1.00 92.50 238 ARG A C 1
ATOM 1883 O O . ARG A 1 238 ? 5.647 23.476 0.826 1.00 92.50 238 ARG A O 1
ATOM 1890 N N . SER A 1 239 ? 4.570 23.318 2.793 1.00 93.19 239 SER A N 1
ATOM 1891 C CA . SER A 1 239 ? 5.779 23.046 3.575 1.00 93.19 239 SER A CA 1
ATOM 1892 C C . SER A 1 239 ? 6.427 21.721 3.159 1.00 93.19 239 SER A C 1
ATOM 1894 O O . SER A 1 239 ? 7.643 21.657 2.972 1.00 93.19 239 SER A O 1
ATOM 1896 N N . ALA A 1 240 ? 5.619 20.683 2.933 1.00 93.75 240 ALA A N 1
ATOM 1897 C CA . ALA A 1 240 ? 6.085 19.382 2.470 1.00 93.75 240 ALA A CA 1
ATOM 1898 C C . ALA A 1 240 ? 6.707 19.453 1.062 1.00 93.75 240 ALA A C 1
ATOM 1900 O O . ALA A 1 240 ? 7.792 18.912 0.859 1.00 93.75 240 ALA A O 1
ATOM 1901 N N . VAL A 1 241 ? 6.101 20.198 0.126 1.00 92.50 241 VAL A N 1
ATOM 1902 C CA . VAL A 1 241 ? 6.663 20.463 -1.213 1.00 92.50 241 VAL A CA 1
ATOM 1903 C C . VAL A 1 241 ? 8.039 21.112 -1.091 1.00 92.50 241 VAL A C 1
ATOM 1905 O O . VAL A 1 241 ? 9.010 20.617 -1.660 1.00 92.50 241 VAL A O 1
ATOM 1908 N N . PHE A 1 242 ? 8.150 22.187 -0.310 1.00 90.56 242 PHE A N 1
ATOM 1909 C CA . PHE A 1 242 ? 9.418 22.886 -0.105 1.00 90.56 242 PHE A CA 1
ATOM 1910 C C . PHE A 1 242 ? 10.502 21.963 0.470 1.00 90.56 242 PHE A C 1
ATOM 1912 O O . PHE A 1 242 ? 11.631 21.923 -0.023 1.00 90.56 242 PHE A O 1
ATOM 1919 N N . ASN A 1 243 ? 10.152 21.164 1.481 1.00 91.31 243 ASN A N 1
ATOM 1920 C CA . ASN A 1 243 ? 11.066 20.192 2.074 1.00 91.31 243 ASN A CA 1
ATOM 1921 C C . ASN A 1 243 ? 11.471 19.096 1.081 1.00 91.31 243 ASN A C 1
ATOM 1923 O O . ASN A 1 243 ? 12.623 18.663 1.095 1.00 91.31 243 ASN A O 1
ATOM 1927 N N . MET A 1 244 ? 10.556 18.660 0.214 1.00 92.06 244 MET A N 1
ATOM 1928 C CA . MET A 1 244 ? 10.836 17.656 -0.805 1.00 92.06 244 MET A CA 1
ATOM 1929 C C . MET A 1 244 ? 11.863 18.166 -1.820 1.00 92.06 244 MET A C 1
ATOM 1931 O O . MET A 1 244 ? 12.833 17.463 -2.071 1.00 92.06 244 MET A O 1
ATOM 1935 N N . PHE A 1 245 ? 11.722 19.392 -2.330 1.00 91.12 245 PHE A N 1
ATOM 1936 C CA . PHE A 1 245 ? 12.704 20.015 -3.235 1.00 91.12 245 PHE A CA 1
ATOM 1937 C C . PHE A 1 245 ? 14.075 20.253 -2.585 1.00 91.12 245 PHE A C 1
ATOM 1939 O O . PHE A 1 245 ? 15.095 20.217 -3.261 1.00 91.12 245 PHE A O 1
ATOM 1946 N N . LYS A 1 246 ? 14.125 20.476 -1.266 1.00 88.56 246 LYS A N 1
ATOM 1947 C CA . LYS A 1 246 ? 15.399 20.590 -0.538 1.00 88.56 246 LYS A CA 1
ATOM 1948 C C . LYS A 1 246 ? 16.097 19.252 -0.330 1.00 88.56 246 LYS A C 1
ATOM 1950 O O . LYS A 1 246 ? 17.321 19.180 -0.362 1.00 88.56 246 LYS A O 1
ATOM 1955 N N . LYS A 1 247 ? 15.324 18.207 -0.026 1.00 90.44 247 LYS A N 1
ATOM 1956 C CA . LYS A 1 247 ? 15.850 16.863 0.254 1.00 90.44 247 LYS A CA 1
ATOM 1957 C C . LYS A 1 247 ? 16.187 16.109 -1.028 1.00 90.44 247 LYS A C 1
ATOM 1959 O O . LYS A 1 247 ? 17.143 15.340 -1.059 1.00 90.44 247 LYS A O 1
ATOM 1964 N N . LEU A 1 248 ? 15.371 16.297 -2.057 1.00 86.38 248 LEU A N 1
ATOM 1965 C CA . LEU A 1 248 ? 15.477 15.638 -3.346 1.00 86.38 248 LEU A CA 1
ATOM 1966 C C . LEU A 1 248 ? 15.910 16.685 -4.365 1.00 86.38 248 LEU A C 1
ATOM 1968 O O . LEU A 1 248 ? 15.253 17.707 -4.502 1.00 86.38 248 LEU A O 1
ATOM 1972 N N . ASN A 1 249 ? 16.974 16.412 -5.118 1.00 84.56 249 ASN A N 1
ATOM 1973 C CA . ASN A 1 249 ? 17.435 17.277 -6.209 1.00 84.56 249 ASN A CA 1
ATOM 1974 C C . ASN A 1 249 ? 16.464 17.215 -7.406 1.00 84.56 249 ASN A C 1
ATOM 1976 O O . ASN A 1 249 ? 16.794 16.656 -8.453 1.00 84.56 249 ASN A O 1
ATOM 1980 N N . LEU A 1 250 ? 15.238 17.707 -7.225 1.00 90.94 250 LEU A N 1
ATOM 1981 C CA . LEU A 1 250 ? 14.210 17.781 -8.258 1.00 90.94 250 LEU A CA 1
ATOM 1982 C C . LEU A 1 250 ? 14.498 18.940 -9.206 1.00 90.94 250 LEU A C 1
ATOM 1984 O O . LEU A 1 250 ? 15.051 19.967 -8.816 1.00 90.94 250 LEU A O 1
ATOM 1988 N N . THR A 1 251 ? 14.093 18.789 -10.465 1.00 91.00 251 THR A N 1
ATOM 1989 C CA . THR A 1 251 ? 14.215 19.875 -11.438 1.00 91.00 251 THR A CA 1
ATOM 1990 C C . THR A 1 251 ? 13.267 21.024 -11.061 1.00 91.00 251 THR A C 1
ATOM 1992 O O . THR A 1 251 ? 12.075 20.762 -10.858 1.00 91.00 251 THR A O 1
ATOM 1995 N N . PRO A 1 252 ? 13.753 22.277 -10.986 1.00 91.75 252 PRO A N 1
ATOM 1996 C CA . PRO A 1 252 ? 12.916 23.455 -10.762 1.00 91.75 252 PRO A CA 1
ATOM 1997 C C . PRO A 1 252 ? 11.787 23.611 -11.788 1.00 91.75 252 PRO A C 1
ATOM 1999 O O . PRO A 1 252 ? 11.837 23.039 -12.880 1.00 91.75 252 PRO A O 1
ATOM 2002 N N . PHE A 1 253 ? 10.781 24.410 -11.440 1.00 92.69 253 PHE A N 1
ATOM 2003 C CA . PHE A 1 253 ? 9.757 24.871 -12.382 1.00 92.69 253 PHE A CA 1
ATOM 2004 C C . PHE A 1 253 ? 10.339 25.963 -13.294 1.00 92.69 253 PHE A C 1
ATOM 2006 O O . PHE A 1 253 ? 11.338 26.600 -12.954 1.00 92.69 253 PHE A O 1
ATOM 2013 N N . THR A 1 254 ? 9.737 26.217 -14.459 1.00 90.25 254 THR A N 1
ATOM 2014 C CA . THR A 1 254 ? 10.293 27.196 -15.417 1.00 90.25 254 THR A CA 1
ATOM 2015 C C . THR A 1 254 ? 10.354 28.609 -14.833 1.00 90.25 254 THR A C 1
ATOM 2017 O O . THR A 1 254 ? 11.272 29.365 -15.139 1.00 90.25 254 THR A O 1
ATOM 2020 N N . HIS A 1 255 ? 9.412 28.953 -13.954 1.00 86.44 255 HIS A N 1
ATOM 2021 C CA . HIS A 1 255 ? 9.265 30.297 -13.386 1.00 86.44 255 HIS A CA 1
ATOM 2022 C C . HIS A 1 255 ? 9.587 30.368 -11.883 1.00 86.44 255 HIS A C 1
ATOM 2024 O O . HIS A 1 255 ? 9.129 31.281 -11.197 1.00 86.44 255 HIS A O 1
ATOM 2030 N N . GLY A 1 256 ? 10.356 29.416 -11.347 1.00 84.19 256 GLY A N 1
ATOM 2031 C CA . GLY A 1 256 ? 10.759 29.437 -9.943 1.00 84.19 256 GLY A CA 1
ATOM 2032 C C . GLY A 1 256 ? 11.385 28.135 -9.457 1.00 84.19 256 GLY A C 1
ATOM 2033 O O . GLY A 1 256 ? 11.224 27.076 -10.056 1.00 84.19 256 GLY A O 1
ATOM 2034 N N . GLU A 1 257 ? 12.085 28.208 -8.325 1.00 81.81 257 GLU A N 1
ATOM 2035 C CA . GLU A 1 257 ? 12.673 27.023 -7.687 1.00 81.81 257 GLU A CA 1
ATOM 2036 C C . GLU A 1 257 ? 11.593 26.021 -7.237 1.00 81.81 257 GLU A C 1
ATOM 2038 O O . GLU A 1 257 ? 11.784 24.811 -7.336 1.00 81.81 257 GLU A O 1
ATOM 2043 N N . TYR A 1 258 ? 10.428 26.532 -6.829 1.00 84.06 258 TYR A N 1
ATOM 2044 C CA . TYR A 1 258 ? 9.290 25.756 -6.340 1.00 84.06 258 TYR A CA 1
ATOM 2045 C C . TYR A 1 258 ? 8.020 26.056 -7.143 1.00 84.06 258 TYR A C 1
ATOM 2047 O O . TYR A 1 258 ? 7.945 27.010 -7.918 1.00 84.06 258 TYR A O 1
ATOM 2055 N N . MET A 1 259 ? 6.999 25.235 -6.908 1.00 88.06 259 MET A N 1
ATOM 2056 C CA . MET A 1 259 ? 5.660 25.394 -7.469 1.00 88.06 259 MET A CA 1
ATOM 2057 C C . MET A 1 259 ? 5.052 26.751 -7.084 1.00 88.06 259 MET A C 1
ATOM 2059 O O . MET A 1 259 ? 5.080 27.129 -5.913 1.00 88.06 259 MET A O 1
ATOM 2063 N N . SER A 1 260 ? 4.464 27.465 -8.049 1.00 89.62 260 SER A N 1
ATOM 2064 C CA . SER A 1 260 ? 3.764 28.724 -7.768 1.00 89.62 260 SER A CA 1
ATOM 2065 C C . SER A 1 260 ? 2.382 28.497 -7.146 1.00 89.62 260 SER A C 1
ATOM 2067 O O . SER A 1 260 ? 1.742 27.467 -7.370 1.00 89.62 260 SER A O 1
ATOM 2069 N N . ASP A 1 261 ? 1.877 29.500 -6.423 1.00 90.06 261 ASP A N 1
ATOM 2070 C CA . ASP A 1 261 ? 0.548 29.455 -5.798 1.00 90.06 261 ASP A CA 1
ATOM 2071 C C . ASP A 1 261 ? -0.577 29.192 -6.812 1.00 90.06 261 ASP A C 1
ATOM 2073 O O . ASP A 1 261 ? -1.511 28.453 -6.509 1.00 90.06 261 ASP A O 1
ATOM 2077 N N . SER A 1 262 ? -0.465 29.740 -8.027 1.00 91.00 262 SER A N 1
ATOM 2078 C CA . SER A 1 262 ? -1.438 29.511 -9.104 1.00 91.00 262 SER A CA 1
ATOM 2079 C C . SER A 1 262 ? -1.496 28.035 -9.517 1.00 91.00 262 SER A C 1
ATOM 2081 O O . SER A 1 262 ? -2.574 27.440 -9.516 1.00 91.00 262 SER A O 1
ATOM 2083 N N . HIS A 1 263 ? -0.338 27.409 -9.775 1.00 91.56 263 HIS A N 1
ATOM 2084 C CA . HIS A 1 263 ? -0.274 25.979 -10.098 1.00 91.56 263 HIS A CA 1
ATOM 2085 C C . HIS A 1 263 ? -0.819 25.125 -8.952 1.00 91.56 263 HIS A C 1
ATOM 2087 O O . HIS A 1 263 ? -1.595 24.202 -9.186 1.00 91.56 263 HIS A O 1
ATOM 2093 N N . PHE A 1 264 ? -0.454 25.463 -7.712 1.00 93.56 264 PHE A N 1
ATOM 2094 C CA . PHE A 1 264 ? -0.907 24.747 -6.526 1.00 93.56 264 PHE A CA 1
ATOM 2095 C C . PHE A 1 264 ? -2.434 24.777 -6.378 1.00 93.56 264 PHE A C 1
ATOM 2097 O O . PHE A 1 264 ? -3.065 23.733 -6.215 1.00 93.56 264 PHE A O 1
ATOM 2104 N N . PHE A 1 265 ? -3.050 25.960 -6.453 1.00 94.25 265 PHE A N 1
ATOM 2105 C CA . PHE A 1 265 ? -4.497 26.089 -6.288 1.00 94.25 265 PHE A CA 1
ATOM 2106 C C . PHE A 1 265 ? -5.287 25.524 -7.472 1.00 94.25 265 PHE A C 1
ATOM 2108 O O . PHE A 1 265 ? -6.315 24.890 -7.236 1.00 94.25 265 PHE A O 1
ATOM 2115 N N . SER A 1 266 ? -4.796 25.679 -8.709 1.00 95.75 266 SER A N 1
ATOM 2116 C CA . SER A 1 266 ? -5.398 25.046 -9.893 1.00 95.75 266 SER A CA 1
ATOM 2117 C C . SER A 1 266 ? -5.411 23.524 -9.749 1.00 95.75 266 SER A C 1
ATOM 2119 O O . SER A 1 266 ? -6.452 22.890 -9.905 1.00 95.75 266 SER A O 1
ATOM 2121 N N . ALA A 1 267 ? -4.281 22.936 -9.346 1.00 96.06 267 ALA A N 1
ATOM 2122 C CA . ALA A 1 267 ? -4.172 21.500 -9.125 1.00 96.06 267 ALA A CA 1
ATOM 2123 C C . ALA A 1 267 ? -5.084 21.008 -7.994 1.00 96.06 267 ALA A C 1
ATOM 2125 O O . ALA A 1 267 ? -5.744 19.985 -8.147 1.00 96.06 267 ALA A O 1
ATOM 2126 N N . LEU A 1 268 ? -5.180 21.741 -6.877 1.00 96.00 268 LEU A N 1
ATOM 2127 C CA . LEU A 1 268 ? -6.129 21.407 -5.810 1.00 96.00 268 LEU A CA 1
ATOM 2128 C C . LEU A 1 268 ? -7.584 21.467 -6.281 1.00 96.00 268 LEU A C 1
ATOM 2130 O O . LEU A 1 268 ? -8.396 20.659 -5.835 1.00 96.00 268 LEU A O 1
ATOM 2134 N N . GLN A 1 269 ? -7.937 22.426 -7.136 1.00 96.50 269 GLN A N 1
ATOM 2135 C CA . GLN A 1 269 ? -9.289 22.532 -7.676 1.00 96.50 269 GLN A CA 1
ATOM 2136 C C . GLN A 1 269 ? -9.610 21.359 -8.606 1.00 96.50 269 GLN A C 1
ATOM 2138 O O . GLN A 1 269 ? -10.672 20.755 -8.468 1.00 96.50 269 GLN A O 1
ATOM 2143 N N . GLU A 1 270 ? -8.686 21.002 -9.497 1.00 97.25 270 GLU A N 1
ATOM 2144 C CA . GLU A 1 270 ? -8.825 19.834 -10.368 1.00 97.25 270 GLU A CA 1
ATOM 2145 C C . GLU A 1 270 ? -8.922 18.537 -9.565 1.00 97.25 270 GLU A C 1
ATOM 2147 O O . GLU A 1 270 ? -9.864 17.788 -9.764 1.00 97.25 270 GLU A O 1
ATOM 2152 N N . LEU A 1 271 ? -8.038 18.306 -8.588 1.00 97.50 271 LEU A N 1
ATOM 2153 C CA . LEU A 1 271 ? -8.078 17.102 -7.744 1.00 97.50 271 LEU A CA 1
ATOM 2154 C C . LEU A 1 271 ? -9.395 16.968 -6.966 1.00 97.50 271 LEU A C 1
ATOM 2156 O O . LEU A 1 271 ? -9.886 15.859 -6.761 1.00 97.50 271 LEU A O 1
ATOM 2160 N N . LYS A 1 272 ? -9.992 18.091 -6.544 1.00 96.88 272 LYS A N 1
ATOM 2161 C CA . LYS A 1 272 ? -11.335 18.096 -5.942 1.00 96.88 272 LYS A CA 1
ATOM 2162 C C . LYS A 1 272 ? -12.423 17.768 -6.963 1.00 96.88 272 LYS A C 1
ATOM 2164 O O . LYS A 1 272 ? -13.361 17.053 -6.627 1.00 96.88 272 LYS A O 1
ATOM 2169 N N . SER A 1 273 ? -12.313 18.292 -8.184 1.00 97.12 273 SER A N 1
ATOM 2170 C CA . SER A 1 273 ? -13.254 18.015 -9.276 1.00 97.12 273 SER A CA 1
ATOM 2171 C C . SER A 1 273 ? -13.183 16.560 -9.745 1.00 97.12 273 SER A C 1
ATOM 2173 O O . SER A 1 273 ? -14.217 15.963 -10.031 1.00 97.12 273 SER A O 1
ATOM 2175 N N . ASP A 1 274 ? -11.977 15.995 -9.785 1.00 96.12 274 ASP A N 1
ATOM 2176 C CA . ASP A 1 274 ? -11.693 14.606 -10.153 1.00 96.12 274 ASP A CA 1
ATOM 2177 C C . ASP A 1 274 ? -12.120 13.628 -9.038 1.00 96.12 274 ASP A C 1
ATOM 2179 O O . ASP A 1 274 ? -12.222 12.425 -9.264 1.00 96.12 274 ASP A O 1
ATOM 2183 N N . GLY A 1 275 ? -12.416 14.138 -7.835 1.00 96.75 275 GLY A N 1
ATOM 2184 C CA . GLY A 1 275 ? -12.846 13.341 -6.688 1.00 96.75 275 GLY A CA 1
ATOM 2185 C C . GLY A 1 275 ? -11.709 12.628 -5.956 1.00 96.75 275 GLY A C 1
ATOM 2186 O O . GLY A 1 275 ? -11.991 11.795 -5.103 1.00 96.75 275 GLY A O 1
ATOM 2187 N N . GLU A 1 276 ? -10.453 12.968 -6.251 1.00 96.81 276 GLU A N 1
ATOM 2188 C CA . GLU A 1 276 ? -9.251 12.426 -5.597 1.00 96.81 276 GLU A CA 1
ATOM 2189 C C . GLU A 1 276 ? -9.044 13.028 -4.199 1.00 96.81 276 GLU A C 1
ATOM 2191 O O . GLU A 1 276 ? -8.556 12.369 -3.279 1.00 96.81 276 GLU A O 1
ATOM 2196 N N . ILE A 1 277 ? -9.445 14.295 -4.023 1.00 97.75 277 ILE A N 1
ATOM 2197 C CA . ILE A 1 277 ? -9.354 15.022 -2.754 1.00 97.75 277 ILE A CA 1
ATOM 2198 C C . ILE A 1 277 ? -10.724 15.535 -2.322 1.00 97.75 277 ILE A C 1
ATOM 2200 O O . ILE A 1 277 ? -11.459 16.145 -3.096 1.00 97.75 277 ILE A O 1
ATOM 2204 N N . ILE A 1 278 ? -11.027 15.395 -1.032 1.00 97.50 278 ILE A N 1
ATOM 2205 C CA . ILE A 1 278 ? -12.229 15.950 -0.408 1.00 97.50 278 ILE A CA 1
ATOM 2206 C C . ILE A 1 278 ? -11.850 17.120 0.500 1.00 97.50 278 ILE A C 1
ATOM 2208 O O . ILE A 1 278 ? -10.884 17.057 1.257 1.00 97.50 278 ILE A O 1
ATOM 2212 N N . SER A 1 279 ? -12.624 18.207 0.435 1.00 96.00 279 SER A N 1
ATOM 2213 C CA . SER A 1 279 ? -12.410 19.406 1.252 1.00 96.00 279 SER A CA 1
ATOM 2214 C C . SER A 1 279 ? -13.559 19.608 2.238 1.00 96.00 279 SER A C 1
ATOM 2216 O O . SER A 1 279 ? -14.718 19.701 1.827 1.00 96.00 279 SER A O 1
ATOM 2218 N N . LYS A 1 280 ? -13.247 19.676 3.537 1.00 94.56 280 LYS A N 1
ATOM 2219 C CA . LYS A 1 280 ? -14.219 19.898 4.620 1.00 94.56 280 LYS A CA 1
ATOM 2220 C C . LYS A 1 280 ? -13.618 20.807 5.687 1.00 94.56 280 LYS A C 1
ATOM 2222 O O . LYS A 1 280 ? -12.619 20.438 6.287 1.00 94.56 280 LYS A O 1
ATOM 2227 N N . ASN A 1 281 ? -14.235 21.963 5.947 1.00 91.00 281 ASN A N 1
ATOM 2228 C CA . ASN A 1 281 ? -13.799 22.915 6.984 1.00 91.00 281 ASN A CA 1
ATOM 2229 C C . ASN A 1 281 ? -12.284 23.211 6.920 1.00 91.00 281 ASN A C 1
ATOM 2231 O O . ASN A 1 281 ? -11.571 22.995 7.896 1.00 91.00 281 ASN A O 1
ATOM 2235 N N . ASP A 1 282 ? -11.791 23.603 5.740 1.00 88.69 282 ASP A N 1
ATOM 2236 C CA . ASP A 1 282 ? -10.369 23.870 5.441 1.00 88.69 282 ASP A CA 1
ATOM 2237 C C . ASP A 1 282 ? -9.395 22.685 5.580 1.00 88.69 282 ASP A C 1
ATOM 2239 O O . ASP A 1 282 ? -8.184 22.841 5.409 1.00 88.69 282 ASP A O 1
ATOM 2243 N N . LYS A 1 283 ? -9.913 21.474 5.801 1.00 96.38 283 LYS A N 1
ATOM 2244 C CA . LYS A 1 283 ? -9.149 20.225 5.773 1.00 96.38 283 LYS A CA 1
ATOM 2245 C C . LYS A 1 283 ? -9.234 19.582 4.398 1.00 96.38 283 LYS A C 1
ATOM 2247 O O . LYS A 1 283 ? -10.302 19.574 3.777 1.00 96.38 283 LYS A O 1
ATOM 2252 N N . LEU A 1 284 ? -8.113 19.045 3.936 1.00 97.94 284 LEU A N 1
ATOM 2253 C CA . LEU A 1 284 ? -7.980 18.301 2.691 1.00 97.94 284 LEU A CA 1
ATOM 2254 C C . LEU A 1 284 ? -7.701 16.838 3.019 1.00 97.94 284 LEU A C 1
ATOM 2256 O O . LEU A 1 284 ? -6.750 16.528 3.733 1.00 97.94 284 LEU A O 1
ATOM 2260 N N . TYR A 1 285 ? -8.526 15.961 2.473 1.00 98.12 285 TYR A N 1
ATOM 2261 C CA . TYR A 1 285 ? -8.447 14.518 2.635 1.00 98.12 285 TYR A CA 1
ATOM 2262 C C . TYR A 1 285 ? -8.136 13.875 1.296 1.00 98.12 285 TYR A C 1
ATOM 2264 O O . TYR A 1 285 ? -8.700 14.305 0.291 1.00 98.12 285 TYR A O 1
ATOM 2272 N N . LEU A 1 286 ? -7.346 12.803 1.285 1.00 97.38 286 LEU A N 1
ATOM 2273 C CA . LEU A 1 286 ? -7.463 11.833 0.198 1.00 97.38 286 LEU A CA 1
ATOM 2274 C C . LEU A 1 286 ? -8.882 11.252 0.232 1.00 97.38 286 LEU A C 1
ATOM 2276 O O . LEU A 1 286 ? -9.449 11.043 1.308 1.00 97.38 286 LEU A O 1
ATOM 2280 N N . ALA A 1 287 ? -9.482 10.998 -0.927 1.00 96.81 287 ALA A N 1
ATOM 2281 C CA . ALA A 1 287 ? -10.849 10.485 -0.988 1.00 96.81 287 ALA A CA 1
ATOM 2282 C C . ALA A 1 287 ? -11.013 9.145 -0.254 1.00 96.81 287 ALA A C 1
ATOM 2284 O O . ALA A 1 287 ? -12.036 8.915 0.396 1.00 96.81 287 ALA A O 1
ATOM 2285 N N . THR A 1 288 ? -9.983 8.296 -0.294 1.00 94.75 288 THR A N 1
ATOM 2286 C CA . THR A 1 288 ? -9.905 7.049 0.478 1.00 94.75 288 THR A CA 1
ATOM 2287 C C . THR A 1 288 ? -9.956 7.304 1.980 1.00 94.75 288 THR A C 1
ATOM 2289 O O . THR A 1 288 ? -10.734 6.659 2.680 1.00 94.75 288 THR A O 1
ATOM 2292 N N . ASP A 1 289 ? -9.192 8.278 2.468 1.00 96.06 289 ASP A N 1
ATOM 2293 C CA . ASP A 1 289 ? -9.055 8.574 3.896 1.00 96.06 289 ASP A CA 1
ATOM 2294 C C . ASP A 1 289 ? -10.335 9.220 4.436 1.00 96.06 289 ASP A C 1
ATOM 2296 O O . ASP A 1 289 ? -10.823 8.845 5.503 1.00 96.06 289 ASP A O 1
ATOM 2300 N N . TRP A 1 290 ? -10.955 10.113 3.654 1.00 96.94 290 TRP A N 1
ATOM 2301 C CA . TRP A 1 290 ? -12.281 10.653 3.968 1.00 96.94 290 TRP A CA 1
ATOM 2302 C C . TRP A 1 290 ? -13.333 9.548 4.048 1.00 96.94 290 TRP A C 1
ATOM 2304 O O . TRP A 1 290 ? -14.148 9.529 4.973 1.00 96.94 290 TRP A O 1
ATOM 2314 N N . LYS A 1 291 ? -13.332 8.616 3.089 1.00 95.69 291 LYS A N 1
ATOM 2315 C CA . LYS A 1 291 ? -14.250 7.475 3.100 1.00 95.69 291 LYS A CA 1
ATOM 2316 C C . LYS A 1 291 ? -14.049 6.632 4.360 1.00 95.69 291 LYS A C 1
ATOM 2318 O O . LYS A 1 291 ? -15.020 6.360 5.055 1.00 95.69 291 LYS A O 1
ATOM 2323 N N . MET A 1 292 ? -12.805 6.297 4.705 1.00 94.19 292 MET A N 1
ATOM 2324 C CA . MET A 1 292 ? -12.494 5.542 5.922 1.00 94.19 292 MET A CA 1
ATOM 2325 C C . MET A 1 292 ? -12.944 6.270 7.198 1.00 94.19 292 MET A C 1
ATOM 2327 O O . MET A 1 292 ? -13.556 5.644 8.067 1.00 94.19 292 MET A O 1
ATOM 2331 N N . GLU A 1 293 ? -12.684 7.577 7.321 1.00 95.62 293 GLU A N 1
ATOM 2332 C CA . GLU A 1 293 ? -13.099 8.369 8.489 1.00 95.62 293 GLU A CA 1
ATOM 2333 C C . GLU A 1 293 ? -14.627 8.460 8.590 1.00 95.62 293 GLU A C 1
ATOM 2335 O O . GLU A 1 293 ? -15.202 8.172 9.642 1.00 95.62 293 GLU A O 1
ATOM 2340 N N . SER A 1 294 ? -15.295 8.820 7.492 1.00 95.38 294 SER A N 1
ATOM 2341 C CA . SER A 1 294 ? -16.747 9.011 7.458 1.00 95.38 294 SER A CA 1
ATOM 2342 C C . SER A 1 294 ? -17.512 7.710 7.695 1.00 95.38 294 SER A C 1
ATOM 2344 O O . SER A 1 294 ? -18.416 7.690 8.530 1.00 95.38 294 SER A O 1
ATOM 2346 N N . GLU A 1 295 ? -17.111 6.605 7.061 1.00 95.44 295 GLU A N 1
ATOM 2347 C CA . GLU A 1 295 ? -17.712 5.289 7.297 1.00 95.44 295 GLU A CA 1
ATOM 2348 C C . GLU A 1 295 ? -17.469 4.814 8.734 1.00 95.44 295 GLU A C 1
ATOM 2350 O O . GLU A 1 295 ? -18.360 4.222 9.347 1.00 95.44 295 GLU A O 1
ATOM 2355 N N . SER A 1 296 ? -16.297 5.087 9.316 1.00 95.31 296 SER A N 1
ATOM 2356 C CA . SER A 1 296 ? -16.015 4.755 10.721 1.00 95.31 296 SER A CA 1
ATOM 2357 C C . SER A 1 296 ? -16.903 5.554 11.674 1.00 95.31 296 SER A C 1
ATOM 2359 O O . SER A 1 296 ? -17.533 4.972 12.561 1.00 95.31 296 SER A O 1
ATOM 2361 N N . ALA A 1 297 ? -17.006 6.869 11.468 1.00 95.69 297 ALA A N 1
ATOM 2362 C CA . ALA A 1 297 ? -17.855 7.747 12.266 1.00 95.69 297 ALA A CA 1
ATOM 2363 C C . ALA A 1 297 ? -19.333 7.345 12.167 1.00 95.69 297 ALA A C 1
ATOM 2365 O O . ALA A 1 297 ? -20.015 7.227 13.187 1.00 95.69 297 ALA A O 1
ATOM 2366 N N . GLU A 1 298 ? -19.817 7.051 10.960 1.00 95.19 298 GLU A N 1
ATOM 2367 C CA . GLU A 1 298 ? -21.181 6.581 10.728 1.00 95.19 298 GLU A CA 1
ATOM 2368 C C . GLU A 1 298 ? -21.438 5.237 11.424 1.00 95.19 298 GLU A C 1
ATOM 2370 O O . GLU A 1 298 ? -22.459 5.054 12.086 1.00 95.19 298 GLU A O 1
ATOM 2375 N N . ASN A 1 299 ? -20.497 4.295 11.331 1.00 92.50 299 ASN A N 1
ATOM 2376 C CA . ASN A 1 299 ? -20.594 2.990 11.980 1.00 92.50 299 ASN A CA 1
ATOM 2377 C C . ASN A 1 299 ? -20.602 3.078 13.512 1.00 92.50 299 ASN A C 1
ATOM 2379 O O . ASN A 1 299 ? -21.290 2.282 14.163 1.00 92.50 299 ASN A O 1
ATOM 2383 N N . ILE A 1 300 ? -19.855 4.019 14.091 1.00 94.25 300 ILE A N 1
ATOM 2384 C CA . ILE A 1 300 ? -19.874 4.305 15.530 1.00 94.25 300 ILE A CA 1
ATOM 2385 C C . ILE A 1 300 ? -21.214 4.936 15.915 1.00 94.25 300 ILE A C 1
ATOM 2387 O O . ILE A 1 300 ? -21.883 4.429 16.814 1.00 94.25 300 ILE A O 1
ATOM 2391 N N . ALA A 1 301 ? -21.651 5.976 15.198 1.00 94.25 301 ALA A N 1
ATOM 2392 C CA . ALA A 1 301 ? -22.920 6.654 15.453 1.00 94.25 301 ALA A CA 1
ATOM 2393 C C . ALA A 1 301 ? -24.104 5.678 15.391 1.00 94.25 301 ALA A C 1
ATOM 2395 O O . ALA A 1 301 ? -24.921 5.637 16.309 1.00 94.25 301 ALA A O 1
ATOM 2396 N N . LYS A 1 302 ? -24.135 4.809 14.370 1.00 91.31 302 LYS A N 1
ATOM 2397 C CA . LYS A 1 302 ? -25.115 3.723 14.240 1.00 91.31 302 LYS A CA 1
ATOM 2398 C C . LYS A 1 302 ? -25.138 2.823 15.474 1.00 91.31 302 LYS A C 1
ATOM 2400 O O . LYS A 1 302 ? -26.212 2.477 15.936 1.00 91.31 302 LYS A O 1
ATOM 2405 N N . ARG A 1 303 ? -23.988 2.452 16.044 1.00 88.69 303 ARG A N 1
ATOM 2406 C CA . ARG A 1 303 ? -23.936 1.589 17.243 1.00 88.69 303 ARG A CA 1
ATOM 2407 C C . ARG A 1 303 ? -24.427 2.287 18.507 1.00 88.69 303 ARG A C 1
ATOM 2409 O O . ARG A 1 303 ? -25.003 1.619 19.357 1.00 88.69 303 ARG A O 1
ATOM 2416 N N . ILE A 1 304 ? -24.226 3.598 18.617 1.00 88.56 304 ILE A N 1
ATOM 2417 C CA . ILE A 1 304 ? -24.664 4.389 19.774 1.00 88.56 304 ILE A CA 1
ATOM 2418 C C . ILE A 1 304 ? -26.191 4.523 19.810 1.00 88.56 304 ILE A C 1
ATOM 2420 O O . ILE A 1 304 ? -26.779 4.471 20.885 1.00 88.56 304 ILE A O 1
ATOM 2424 N N . VAL A 1 305 ? -26.840 4.678 18.651 1.00 88.50 305 VAL A N 1
ATOM 2425 C CA . VAL A 1 305 ? -28.294 4.920 18.587 1.00 88.50 305 VAL A CA 1
ATOM 2426 C C . VAL A 1 305 ? -29.147 3.653 18.646 1.00 88.50 305 VAL A C 1
ATOM 2428 O O . VAL A 1 305 ? -30.351 3.750 18.877 1.00 88.50 305 VAL A O 1
ATOM 2431 N N . ILE A 1 306 ? -28.574 2.467 18.416 1.00 87.81 306 ILE A N 1
ATOM 2432 C CA . ILE A 1 306 ? -29.358 1.229 18.473 1.00 87.81 306 ILE A CA 1
ATOM 2433 C C . ILE A 1 306 ? -29.664 0.882 19.932 1.00 87.81 306 ILE A C 1
ATOM 2435 O O . ILE A 1 306 ? -28.764 0.840 20.771 1.00 87.81 306 ILE A O 1
ATOM 2439 N N . GLU A 1 307 ? -30.927 0.539 20.202 1.00 87.31 307 GLU A N 1
ATOM 2440 C CA . GLU A 1 307 ? -31.386 0.158 21.536 1.00 87.31 307 GLU A CA 1
ATOM 2441 C C . GLU A 1 307 ? -30.512 -0.965 22.138 1.00 87.31 307 GLU A C 1
ATOM 2443 O O . GLU A 1 307 ? -30.248 -1.984 21.470 1.00 87.31 307 GLU A O 1
ATOM 2448 N N . PRO A 1 308 ? -30.019 -0.781 23.376 1.00 84.12 308 PRO A N 1
ATOM 2449 C CA . PRO A 1 308 ? -29.167 -1.754 24.038 1.00 84.12 308 PRO A CA 1
ATOM 2450 C C . PRO A 1 308 ? -29.931 -3.030 24.386 1.00 84.12 308 PRO A C 1
ATOM 2452 O O . PRO A 1 308 ? -31.152 -3.042 24.551 1.00 84.12 308 PRO A O 1
ATOM 2455 N N . ILE A 1 309 ? -29.188 -4.125 24.528 1.00 83.81 309 ILE A N 1
ATOM 2456 C CA . ILE A 1 309 ? -29.754 -5.392 24.986 1.00 83.81 309 ILE A CA 1
ATOM 2457 C C . ILE A 1 309 ? -29.881 -5.321 26.507 1.00 83.81 309 ILE A C 1
ATOM 2459 O O . ILE A 1 309 ? -28.895 -5.142 27.216 1.00 83.81 309 ILE A O 1
ATOM 2463 N N . LYS A 1 310 ? -31.101 -5.481 27.024 1.00 85.12 310 LYS A N 1
ATOM 2464 C CA . LYS A 1 310 ? -31.339 -5.515 28.470 1.00 85.12 310 LYS A CA 1
ATOM 2465 C C . LYS A 1 310 ? -31.032 -6.903 29.017 1.00 85.12 310 LYS A C 1
ATOM 2467 O O . LYS A 1 310 ? -31.814 -7.837 28.838 1.00 85.12 310 LYS A O 1
ATOM 2472 N N . PHE A 1 311 ? -29.919 -7.023 29.728 1.00 85.75 311 PHE A N 1
ATOM 2473 C CA . PHE A 1 311 ? -29.560 -8.251 30.426 1.00 85.75 311 PHE A CA 1
ATOM 2474 C C . PHE A 1 311 ? -30.263 -8.319 31.785 1.00 85.75 311 PHE A C 1
ATOM 2476 O O . PHE A 1 311 ? -30.263 -7.363 32.561 1.00 85.75 311 PHE A O 1
ATOM 2483 N N . LYS A 1 312 ? -30.879 -9.464 32.092 1.00 84.06 312 LYS A N 1
ATOM 2484 C CA . LYS A 1 312 ? -31.466 -9.712 33.415 1.00 84.06 312 LYS A CA 1
ATOM 2485 C C . LYS A 1 312 ? -30.378 -10.177 34.382 1.00 84.06 312 LYS A C 1
ATOM 2487 O O . LYS A 1 312 ? -29.440 -10.856 33.983 1.00 84.06 312 LYS A O 1
ATOM 2492 N N . ASN A 1 313 ? -30.544 -9.864 35.665 1.00 87.44 313 ASN A N 1
ATOM 2493 C CA . ASN A 1 313 ? -29.735 -10.402 36.767 1.00 87.44 313 ASN A CA 1
ATOM 2494 C C . ASN A 1 313 ? -28.232 -10.057 36.750 1.00 87.44 313 ASN A C 1
ATOM 2496 O O . ASN A 1 313 ? -27.477 -10.689 37.487 1.00 87.44 313 ASN A O 1
ATOM 2500 N N . VAL A 1 314 ? -27.787 -9.038 36.001 1.00 89.81 314 VAL A N 1
ATOM 2501 C CA . VAL A 1 314 ? -26.370 -8.609 35.998 1.00 89.81 314 VAL A CA 1
ATOM 2502 C C . VAL A 1 314 ? -25.834 -8.351 37.418 1.00 89.81 314 VAL A C 1
ATOM 2504 O O . VAL A 1 314 ? -24.797 -8.924 37.750 1.00 89.81 314 VAL A O 1
ATOM 2507 N N . PRO A 1 315 ? -26.537 -7.627 38.321 1.00 90.69 315 PRO A N 1
ATOM 2508 C CA . PRO A 1 315 ? -26.043 -7.415 39.687 1.00 90.69 315 PRO A CA 1
ATOM 2509 C C . PRO A 1 315 ? -25.857 -8.716 40.481 1.00 90.69 315 PRO A C 1
ATOM 2511 O O . PRO A 1 315 ? -24.921 -8.848 41.265 1.00 90.69 315 PRO A O 1
ATOM 2514 N N . SER A 1 316 ? -26.738 -9.698 40.277 1.00 93.00 316 SER A N 1
ATOM 2515 C CA . SER A 1 316 ? -26.642 -11.001 40.941 1.00 93.00 316 SER A CA 1
ATOM 2516 C C . SER A 1 316 ? -25.465 -11.822 40.412 1.00 93.00 316 SER A C 1
ATOM 2518 O O . SER A 1 316 ? -24.804 -12.499 41.195 1.00 93.00 316 SER A O 1
ATOM 2520 N N . ILE A 1 317 ? -25.187 -11.752 39.106 1.00 93.94 317 ILE A N 1
ATOM 2521 C CA . ILE A 1 317 ? -24.027 -12.407 38.484 1.00 93.94 317 ILE A CA 1
ATOM 2522 C C . ILE A 1 317 ? -22.722 -11.792 39.010 1.00 93.94 317 ILE A C 1
ATOM 2524 O O . ILE A 1 317 ? -21.802 -12.527 39.361 1.00 93.94 317 ILE A O 1
ATOM 2528 N N . LEU A 1 318 ? -22.660 -10.463 39.154 1.00 92.50 318 LEU A N 1
ATOM 2529 C CA . LEU A 1 318 ? -21.484 -9.780 39.705 1.00 92.50 318 LEU A CA 1
ATOM 2530 C C . LEU A 1 318 ? -21.189 -10.188 41.150 1.00 92.50 318 LEU A C 1
ATOM 2532 O O . LEU A 1 318 ? -20.053 -10.533 41.455 1.00 92.50 318 LEU A O 1
ATOM 2536 N N . LYS A 1 319 ? -22.211 -10.277 42.010 1.00 93.88 319 LYS A N 1
ATOM 2537 C CA . LYS A 1 319 ? -22.026 -10.766 43.388 1.00 93.88 319 LYS A CA 1
ATOM 2538 C C . LYS A 1 319 ? -21.492 -12.201 43.442 1.00 93.88 319 LYS A C 1
ATOM 2540 O O . LYS A 1 319 ? -20.664 -12.524 44.291 1.00 93.88 319 LYS A O 1
ATOM 2545 N N . LYS A 1 320 ? -21.943 -13.079 42.533 1.00 94.69 320 LYS A N 1
ATOM 2546 C CA . LYS A 1 320 ? -21.390 -14.442 42.407 1.00 94.69 320 LYS A CA 1
ATOM 2547 C C . LYS A 1 320 ? -19.925 -14.413 41.973 1.00 94.69 320 LYS A C 1
ATOM 2549 O O . LYS A 1 320 ? -19.124 -15.198 42.482 1.00 94.69 320 LYS A O 1
ATOM 2554 N N . TYR A 1 321 ? -19.570 -13.520 41.053 1.00 94.00 321 TYR A N 1
ATOM 2555 C CA . TYR A 1 321 ? -18.195 -13.346 40.597 1.00 94.00 321 TYR A CA 1
ATOM 2556 C C . TYR A 1 321 ? -17.270 -12.881 41.732 1.00 94.00 321 TYR A C 1
ATOM 2558 O O . TYR A 1 321 ? -16.249 -13.521 41.973 1.00 94.00 321 TYR A O 1
ATOM 2566 N N . GLU A 1 322 ? -17.663 -11.845 42.478 1.00 94.69 322 GLU A N 1
ATOM 2567 C CA . GLU A 1 322 ? -16.933 -11.336 43.650 1.00 94.69 322 GLU A CA 1
ATOM 2568 C C . GLU A 1 322 ? -16.690 -12.431 44.693 1.00 94.69 322 GLU A C 1
ATOM 2570 O O . GLU A 1 322 ? -15.554 -12.659 45.111 1.00 94.69 322 GLU A O 1
ATOM 2575 N N . HIS A 1 323 ? -17.740 -13.186 45.036 1.00 94.75 323 HIS A N 1
ATOM 2576 C CA . HIS A 1 323 ? -17.647 -14.268 46.011 1.00 94.75 323 HIS A CA 1
ATOM 2577 C C . HIS A 1 323 ? -16.760 -15.430 45.534 1.00 94.75 323 HIS A C 1
ATOM 2579 O O . HIS A 1 323 ? -15.896 -15.892 46.274 1.00 94.75 323 HIS A O 1
ATOM 2585 N N . SER A 1 324 ? -16.932 -15.889 44.289 1.00 92.75 324 SER A N 1
ATOM 2586 C CA . SER A 1 324 ? -16.165 -17.019 43.733 1.00 92.75 324 SER A CA 1
ATOM 2587 C C . SER A 1 324 ? -14.681 -16.711 43.520 1.00 92.75 324 SER A C 1
ATOM 2589 O O . SER A 1 324 ? -13.862 -17.629 43.522 1.00 92.75 324 SER A O 1
ATOM 2591 N N . HIS A 1 325 ? -14.328 -15.436 43.348 1.00 90.19 325 HIS A N 1
ATOM 2592 C CA . HIS A 1 325 ? -12.950 -14.999 43.123 1.00 90.19 325 HIS A CA 1
ATOM 2593 C C . HIS A 1 325 ? -12.318 -14.333 44.350 1.00 90.19 325 HIS A C 1
ATOM 2595 O O . HIS A 1 325 ? -11.133 -14.004 44.298 1.00 90.19 325 HIS A O 1
ATOM 2601 N N . ASN A 1 326 ? -13.072 -14.178 45.445 1.00 93.81 326 ASN A N 1
ATOM 2602 C CA . ASN A 1 326 ? -12.659 -13.506 46.677 1.00 93.81 326 ASN A CA 1
ATOM 2603 C C . ASN A 1 326 ? -12.080 -12.102 46.415 1.00 93.81 326 ASN A C 1
ATOM 2605 O O . ASN A 1 326 ? -10.963 -11.781 46.826 1.00 93.81 326 ASN A O 1
ATOM 2609 N N . ILE A 1 327 ? -12.834 -11.294 45.669 1.00 93.75 327 ILE A N 1
ATOM 2610 C CA . ILE A 1 327 ? -12.502 -9.906 45.327 1.00 93.75 327 ILE A CA 1
ATOM 2611 C C . ILE A 1 327 ? -13.711 -8.998 45.557 1.00 93.75 327 ILE A C 1
ATOM 2613 O O . ILE A 1 327 ? -14.841 -9.473 45.606 1.00 93.75 327 ILE A O 1
ATOM 2617 N N . GLU A 1 328 ? -13.465 -7.694 45.605 1.00 93.44 328 GLU A N 1
ATOM 2618 C CA . GLU A 1 328 ? -14.490 -6.650 45.639 1.00 93.44 328 GLU A CA 1
ATOM 2619 C C . GLU A 1 328 ? -14.266 -5.719 44.442 1.00 93.44 328 GLU A C 1
ATOM 2621 O O . GLU A 1 328 ? -13.146 -5.243 44.216 1.00 93.44 328 GLU A O 1
ATOM 2626 N N . LEU A 1 329 ? -15.296 -5.534 43.617 1.00 92.31 329 LEU A N 1
ATOM 2627 C CA . LEU A 1 329 ? -15.245 -4.626 42.478 1.00 92.31 329 LEU A CA 1
ATOM 2628 C C . LEU A 1 329 ? -15.525 -3.201 42.954 1.00 92.31 329 LEU A C 1
ATOM 2630 O O . LEU A 1 329 ? -16.423 -2.965 43.756 1.00 92.31 329 LEU A O 1
ATOM 2634 N N . SER A 1 330 ? -14.789 -2.226 42.421 1.00 92.12 330 SER A N 1
ATOM 2635 C CA . SER A 1 330 ? -15.096 -0.822 42.705 1.00 92.12 330 SER A CA 1
ATOM 2636 C C . SER A 1 330 ? -16.412 -0.393 42.050 1.00 92.12 330 SER A C 1
ATOM 2638 O O . SER A 1 330 ? -16.827 -0.959 41.034 1.00 92.12 330 SER A O 1
ATOM 2640 N N . ASP A 1 331 ? -17.021 0.681 42.556 1.00 91.06 331 ASP A N 1
ATOM 2641 C CA . ASP A 1 331 ? -18.228 1.272 41.962 1.00 91.06 331 ASP A CA 1
ATOM 2642 C C . ASP A 1 331 ? -18.045 1.598 40.469 1.00 91.06 331 ASP A C 1
ATOM 2644 O O . ASP A 1 331 ? -18.938 1.363 39.654 1.00 91.06 331 ASP A O 1
ATOM 2648 N N . GLU A 1 332 ? -16.855 2.070 40.082 1.00 90.44 332 GLU A N 1
ATOM 2649 C CA . GLU A 1 332 ? -16.501 2.339 38.684 1.00 90.44 332 GLU A CA 1
ATOM 2650 C C . GLU A 1 332 ? -16.463 1.062 37.831 1.00 90.44 332 GLU A C 1
ATOM 2652 O O . GLU A 1 332 ? -16.952 1.059 36.701 1.00 90.44 332 GLU A O 1
ATOM 2657 N N . GLN A 1 333 ? -15.916 -0.038 38.360 1.00 91.06 333 GLN A N 1
ATOM 2658 C CA . GLN A 1 333 ? -15.881 -1.328 37.665 1.00 91.06 333 GLN A CA 1
ATOM 2659 C C . GLN A 1 333 ? -17.288 -1.914 37.522 1.00 91.06 333 GLN A C 1
ATOM 2661 O O . GLN A 1 333 ? -17.652 -2.377 36.441 1.00 91.06 333 GLN A O 1
ATOM 2666 N N . CYS A 1 334 ? -18.100 -1.839 38.577 1.00 90.75 334 CYS A N 1
ATOM 2667 C CA . CYS A 1 334 ? -19.504 -2.235 38.547 1.00 90.75 334 CYS A CA 1
ATOM 2668 C C . CYS A 1 334 ? -20.293 -1.419 37.517 1.00 90.75 334 CYS A C 1
ATOM 2670 O O . CYS A 1 334 ? -20.984 -1.994 36.676 1.00 90.75 334 CYS A O 1
ATOM 2672 N N . SER A 1 335 ? -20.139 -0.092 37.518 1.00 89.69 335 SER A N 1
ATOM 2673 C CA . SER A 1 335 ? -20.767 0.806 36.542 1.00 89.69 335 SER A CA 1
ATOM 2674 C C . SER A 1 335 ? -20.338 0.483 35.106 1.00 89.69 335 SER A C 1
ATOM 2676 O O . SER A 1 335 ? -21.181 0.365 34.211 1.00 89.69 335 SER A O 1
ATOM 2678 N N . ALA A 1 336 ? -19.042 0.231 34.885 1.00 90.88 336 ALA A N 1
ATOM 2679 C CA . ALA A 1 336 ? -18.520 -0.165 33.582 1.00 90.88 336 ALA A CA 1
ATOM 2680 C C . ALA A 1 336 ? -19.154 -1.471 33.079 1.00 90.88 336 ALA A C 1
ATOM 2682 O O . ALA A 1 336 ? -19.532 -1.548 31.911 1.00 90.88 336 ALA A O 1
ATOM 2683 N N . ILE A 1 337 ? -19.339 -2.475 33.941 1.00 90.25 337 ILE A N 1
ATOM 2684 C CA . ILE A 1 337 ? -19.981 -3.737 33.544 1.00 90.25 337 ILE A CA 1
ATOM 2685 C C . ILE A 1 337 ? -21.481 -3.548 33.289 1.00 90.25 337 ILE A C 1
ATOM 2687 O O . ILE A 1 337 ? -22.013 -4.039 32.292 1.00 90.25 337 ILE A O 1
ATOM 2691 N N . MET A 1 338 ? -22.160 -2.776 34.140 1.00 88.19 338 MET A N 1
ATOM 2692 C CA . MET A 1 338 ? -23.580 -2.453 33.978 1.00 88.19 338 MET A CA 1
ATOM 2693 C C . MET A 1 338 ? -23.860 -1.647 32.701 1.00 88.19 338 MET A C 1
ATOM 2695 O O . MET A 1 338 ? -24.964 -1.737 32.159 1.00 88.19 338 MET A O 1
ATOM 2699 N N . SER A 1 339 ? -22.867 -0.916 32.175 1.00 87.44 339 SER A N 1
ATOM 2700 C CA . SER A 1 339 ? -23.000 -0.141 30.933 1.00 87.44 339 SER A CA 1
ATOM 2701 C C . SER A 1 339 ? -23.438 -0.985 29.727 1.00 87.44 339 SER A C 1
ATOM 2703 O O . SER A 1 339 ? -24.144 -0.466 28.865 1.00 87.44 339 SER A O 1
ATOM 2705 N N . LEU A 1 340 ? -23.147 -2.293 29.706 1.00 82.38 340 LEU A N 1
ATOM 2706 C CA . LEU A 1 340 ? -23.604 -3.216 28.655 1.00 82.38 340 LEU A CA 1
ATOM 2707 C C . LEU A 1 340 ? -25.126 -3.260 28.485 1.00 82.38 340 LEU A C 1
ATOM 2709 O O . LEU A 1 340 ? -25.612 -3.523 27.390 1.00 82.38 340 LEU A O 1
ATOM 2713 N N . SER A 1 341 ? -25.883 -3.008 29.557 1.00 83.75 341 SER A N 1
ATOM 2714 C CA . SER A 1 341 ? -27.352 -2.990 29.492 1.00 83.75 341 SER A CA 1
ATOM 2715 C C . SER A 1 341 ? -27.911 -1.682 28.925 1.00 83.75 341 SER A C 1
ATOM 2717 O O . SER A 1 341 ? -29.109 -1.591 28.664 1.00 83.75 341 SER A O 1
ATOM 2719 N N . ASN A 1 342 ? -27.053 -0.671 28.747 1.00 84.25 342 ASN A N 1
ATOM 2720 C CA . ASN A 1 342 ? -27.429 0.693 28.379 1.00 84.25 342 ASN A CA 1
ATOM 2721 C C . ASN A 1 342 ? -26.830 1.147 27.040 1.00 84.25 342 ASN A C 1
ATOM 2723 O O . ASN A 1 342 ? -27.328 2.100 26.451 1.00 84.25 342 ASN A O 1
ATOM 2727 N N . THR A 1 343 ? -25.788 0.482 26.534 1.00 87.81 343 THR A N 1
ATOM 2728 C CA . THR A 1 343 ? -25.171 0.802 25.239 1.00 87.81 343 THR A CA 1
ATOM 2729 C C . THR A 1 343 ? -24.673 -0.452 24.519 1.00 87.81 343 THR A C 1
ATOM 2731 O O . THR A 1 343 ? -24.291 -1.433 25.153 1.00 87.81 343 THR A O 1
ATOM 2734 N N . ARG A 1 344 ? -24.638 -0.414 23.180 1.00 87.88 344 ARG A N 1
ATOM 2735 C CA . ARG A 1 344 ? -23.996 -1.448 22.344 1.00 87.88 344 ARG A CA 1
ATOM 2736 C C . ARG A 1 344 ? -22.505 -1.216 22.108 1.00 87.88 344 ARG A C 1
ATOM 2738 O O . ARG A 1 344 ? -21.838 -2.071 21.534 1.00 87.88 344 ARG A O 1
ATOM 2745 N N . LEU A 1 345 ? -21.993 -0.053 22.500 1.00 90.50 345 LEU A N 1
ATOM 2746 C CA . LEU A 1 345 ? -20.588 0.309 22.385 1.00 90.50 345 LEU A CA 1
ATOM 2747 C C . LEU A 1 345 ? -20.148 0.997 23.674 1.00 90.50 345 LEU A C 1
ATOM 2749 O O . LEU A 1 345 ? -20.692 2.035 24.049 1.00 90.50 345 LEU A O 1
ATOM 2753 N N . SER A 1 346 ? -19.147 0.425 24.333 1.00 88.94 346 SER A N 1
ATOM 2754 C CA . SER A 1 346 ? -18.546 0.984 25.539 1.00 88.94 346 SER A CA 1
ATOM 2755 C C . SER A 1 346 ? -17.038 1.068 25.349 1.00 88.94 346 SER A C 1
ATOM 2757 O O . SER A 1 346 ? -16.419 0.148 24.814 1.00 88.94 346 SER A O 1
ATOM 2759 N N . VAL A 1 347 ? -16.448 2.189 25.761 1.00 91.19 347 VAL A N 1
ATOM 2760 C CA . VAL A 1 347 ? -15.001 2.409 25.721 1.00 91.19 347 VAL A CA 1
ATOM 2761 C C . VAL A 1 347 ? -14.528 2.585 27.148 1.00 91.19 347 VAL A C 1
ATOM 2763 O O . VAL A 1 347 ? -14.959 3.499 27.846 1.00 91.19 347 VAL A O 1
ATOM 2766 N N . ILE A 1 348 ? -13.627 1.705 27.576 1.00 89.31 348 ILE A N 1
ATOM 2767 C CA . ILE A 1 348 ? -13.119 1.704 28.942 1.00 89.31 348 ILE A CA 1
ATOM 2768 C C . ILE A 1 348 ? -11.645 2.075 28.918 1.00 89.31 348 ILE A C 1
ATOM 2770 O O . ILE A 1 348 ? -10.792 1.326 28.439 1.00 89.31 348 ILE A O 1
ATOM 2774 N N . THR A 1 349 ? -11.345 3.244 29.468 1.00 90.38 349 THR A N 1
ATOM 2775 C CA . THR A 1 349 ? -9.991 3.786 29.556 1.00 90.38 349 THR A CA 1
ATOM 2776 C C . THR A 1 349 ? -9.479 3.740 30.989 1.00 90.38 349 THR A C 1
ATOM 2778 O O . THR A 1 349 ? -10.244 3.857 31.937 1.00 90.38 349 THR A O 1
ATOM 2781 N N . GLY A 1 350 ? -8.164 3.638 31.167 1.00 86.50 350 GLY A N 1
ATOM 2782 C CA . GLY A 1 350 ? -7.548 3.927 32.461 1.00 86.50 350 GLY A CA 1
ATOM 2783 C C . GLY A 1 350 ? -6.031 3.792 32.416 1.00 86.50 350 GLY A C 1
ATOM 2784 O O . GLY A 1 350 ? -5.492 3.156 31.508 1.00 86.50 350 GLY A O 1
ATOM 2785 N N . PHE A 1 351 ? -5.346 4.270 33.447 1.00 85.31 351 PHE A N 1
ATOM 2786 C CA . PHE A 1 351 ? -3.893 4.131 33.592 1.00 85.31 351 PHE A CA 1
ATOM 2787 C C . PHE A 1 351 ? -3.464 2.700 33.971 1.00 85.31 351 PHE A C 1
ATOM 2789 O O . PHE A 1 351 ? -4.311 1.883 34.360 1.00 85.31 351 PHE A O 1
ATOM 2796 N N . PRO A 1 352 ? -2.180 2.326 33.836 1.00 85.81 352 PRO A N 1
ATOM 2797 C CA . PRO A 1 352 ? -1.666 1.074 34.394 1.00 85.81 352 PRO A CA 1
ATOM 2798 C C . PRO A 1 352 ? -2.033 0.921 35.881 1.00 85.81 352 PRO A C 1
ATOM 2800 O O . PRO A 1 352 ? -2.065 1.900 36.614 1.00 85.81 352 PRO A O 1
ATOM 2803 N N . GLY A 1 353 ? -2.355 -0.299 36.323 1.00 81.69 353 GLY A N 1
ATOM 2804 C CA . GLY A 1 353 ? -2.690 -0.583 37.730 1.00 81.69 353 GLY A CA 1
ATOM 2805 C C . GLY A 1 353 ? -4.152 -0.354 38.149 1.00 81.69 353 GLY A C 1
ATOM 2806 O O . GLY A 1 353 ? -4.547 -0.836 39.198 1.00 81.69 353 GLY A O 1
ATOM 2807 N N . THR A 1 354 ? -4.998 0.256 37.313 1.00 83.25 354 THR A N 1
ATOM 2808 C CA . THR A 1 354 ? -6.424 0.560 37.622 1.00 83.25 354 THR A CA 1
ATOM 2809 C C . THR A 1 354 ? -7.385 -0.645 37.580 1.00 83.25 354 THR A C 1
ATOM 2811 O O . THR A 1 354 ? -8.591 -0.492 37.428 1.00 83.25 354 THR A O 1
ATOM 2814 N N . GLY A 1 355 ? -6.879 -1.880 37.642 1.00 84.69 355 GLY A N 1
ATOM 2815 C CA . GLY A 1 355 ? -7.741 -3.070 37.690 1.00 84.69 355 GLY A CA 1
ATOM 2816 C C . GLY A 1 355 ? -8.425 -3.480 36.373 1.00 84.69 355 GLY A C 1
ATOM 2817 O O . GLY A 1 355 ? -9.284 -4.354 36.390 1.00 84.69 355 GLY A O 1
ATOM 2818 N N . LYS A 1 356 ? -8.017 -2.949 35.206 1.00 89.56 356 LYS A N 1
ATOM 2819 C CA . LYS A 1 356 ? -8.545 -3.369 33.880 1.00 89.56 356 LYS A CA 1
ATOM 2820 C C . LYS A 1 356 ? -8.536 -4.884 33.654 1.00 89.56 356 LYS A C 1
ATOM 2822 O O . LYS A 1 356 ? -9.453 -5.433 33.059 1.00 89.56 356 LYS A O 1
ATOM 2827 N N . THR A 1 357 ? -7.499 -5.565 34.136 1.00 89.75 357 THR A N 1
ATOM 2828 C CA . THR A 1 357 ? -7.388 -7.030 34.088 1.00 89.75 357 THR A CA 1
ATOM 2829 C C . THR A 1 357 ? -8.558 -7.707 34.799 1.00 89.75 357 THR A C 1
ATOM 2831 O O . THR A 1 357 ? -9.117 -8.666 34.274 1.00 89.75 357 THR A O 1
ATOM 2834 N N . THR A 1 358 ? -8.926 -7.210 35.982 1.00 91.12 358 THR A N 1
ATOM 2835 C CA . THR A 1 358 ? -10.069 -7.704 36.756 1.00 91.12 358 THR A CA 1
ATOM 2836 C C . THR A 1 358 ? -11.355 -7.464 35.987 1.00 91.12 358 THR A C 1
ATOM 2838 O O . THR A 1 358 ? -12.133 -8.390 35.816 1.00 91.12 358 THR A O 1
ATOM 2841 N N . LEU A 1 359 ? -11.513 -6.266 35.426 1.00 91.88 359 LEU A N 1
ATOM 2842 C CA . LEU A 1 359 ? -12.691 -5.884 34.661 1.00 91.88 359 LEU A CA 1
ATOM 2843 C C . LEU A 1 359 ? -12.913 -6.757 33.414 1.00 91.88 359 LEU A C 1
ATOM 2845 O O . LEU A 1 359 ? -14.021 -7.224 33.176 1.00 91.88 359 LEU A O 1
ATOM 2849 N N . ILE A 1 360 ? -11.853 -7.042 32.652 1.00 93.06 360 ILE A N 1
ATOM 2850 C CA . ILE A 1 360 ? -11.913 -7.941 31.487 1.00 93.06 360 ILE A CA 1
ATOM 2851 C C . ILE A 1 360 ? -12.337 -9.359 31.904 1.00 93.06 360 ILE A C 1
ATOM 2853 O O . ILE A 1 360 ? -13.125 -9.995 31.206 1.00 93.06 360 ILE A O 1
ATOM 2857 N N . ARG A 1 361 ? -11.839 -9.863 33.043 1.00 93.81 361 ARG A N 1
ATOM 2858 C CA . ARG A 1 361 ? -12.271 -11.163 33.587 1.00 93.81 361 ARG A CA 1
ATOM 2859 C C . ARG A 1 361 ? -13.740 -11.139 33.995 1.00 93.81 361 ARG A C 1
ATOM 2861 O O . ARG A 1 361 ? -14.448 -12.090 33.682 1.00 93.81 361 ARG A O 1
ATOM 2868 N N . SER A 1 362 ? -14.196 -10.052 34.620 1.00 93.44 362 SER A N 1
ATOM 2869 C CA . SER A 1 362 ? -15.602 -9.875 34.982 1.00 93.44 362 SER A CA 1
ATOM 2870 C C . SER A 1 362 ? -16.508 -9.884 33.749 1.00 93.44 362 SER A C 1
ATOM 2872 O O . SER A 1 362 ? -17.558 -10.515 33.786 1.00 93.44 362 SER A O 1
ATOM 2874 N N . PHE A 1 363 ? -16.098 -9.248 32.643 1.00 93.44 363 PHE A N 1
ATOM 2875 C CA . PHE A 1 363 ? -16.840 -9.298 31.377 1.00 93.44 363 PHE A CA 1
ATOM 2876 C C . PHE A 1 363 ? -16.901 -10.705 30.787 1.00 93.44 363 PHE A C 1
ATOM 2878 O O . PHE A 1 363 ? -17.982 -11.157 30.428 1.00 93.44 363 PHE A O 1
ATOM 2885 N N . ALA A 1 364 ? -15.770 -11.414 30.723 1.00 94.25 364 ALA A N 1
ATOM 2886 C CA . ALA A 1 364 ? -15.747 -12.786 30.218 1.00 94.25 364 ALA A CA 1
ATOM 2887 C C . ALA A 1 364 ? -16.643 -13.713 31.060 1.00 94.25 364 ALA A C 1
ATOM 2889 O O . ALA A 1 364 ? -17.429 -14.476 30.505 1.00 94.25 364 ALA A O 1
ATOM 2890 N N . TYR A 1 365 ? -16.578 -13.590 32.391 1.00 94.06 365 TYR A N 1
ATOM 2891 C CA . TYR A 1 365 ? -17.440 -14.337 33.306 1.00 94.06 365 TYR A CA 1
ATOM 2892 C C . TYR A 1 365 ? -18.923 -13.990 33.111 1.00 94.06 365 TYR A C 1
ATOM 2894 O O . TYR A 1 365 ? -19.763 -14.882 33.027 1.00 94.06 365 TYR A O 1
ATOM 2902 N N . LEU A 1 366 ? -19.251 -12.700 32.982 1.00 92.88 366 LEU A N 1
ATOM 2903 C CA . LEU A 1 366 ? -20.617 -12.254 32.715 1.00 92.88 366 LEU A CA 1
ATOM 2904 C C . LEU A 1 366 ? -21.149 -12.818 31.390 1.00 92.88 366 LEU A C 1
ATOM 2906 O O . LEU A 1 366 ? -22.281 -13.288 31.345 1.00 92.88 366 LEU A O 1
ATOM 2910 N N . PHE A 1 367 ? -20.354 -12.784 30.319 1.00 93.44 367 PHE A N 1
ATOM 2911 C CA . PHE A 1 367 ? -20.761 -13.315 29.018 1.00 93.44 367 PHE A CA 1
ATOM 2912 C C . PHE A 1 367 ? -20.969 -14.831 29.042 1.00 93.44 367 PHE A C 1
ATOM 2914 O O . PHE A 1 367 ? -21.925 -15.307 28.431 1.00 93.44 367 PHE A O 1
ATOM 2921 N N . ASP A 1 368 ? -20.146 -15.572 29.791 1.00 93.81 368 ASP A N 1
ATOM 2922 C CA . ASP A 1 368 ? -20.347 -17.007 30.007 1.00 93.81 368 ASP A CA 1
ATOM 2923 C C . ASP A 1 368 ? -21.677 -17.286 30.739 1.00 93.81 368 ASP A C 1
ATOM 2925 O O . ASP A 1 368 ? -22.467 -18.111 30.286 1.00 93.81 368 ASP A O 1
ATOM 2929 N N . GLU A 1 369 ? -21.967 -16.577 31.838 1.00 94.06 369 GLU A N 1
ATOM 2930 C CA . GLU A 1 369 ? -23.205 -16.754 32.624 1.00 94.06 369 GLU A CA 1
ATOM 2931 C C . GLU A 1 369 ? -24.469 -16.357 31.844 1.00 94.06 369 GLU A C 1
ATOM 2933 O O . GLU A 1 369 ? -25.555 -16.890 32.078 1.00 94.06 369 GLU A O 1
ATOM 2938 N N . LEU A 1 370 ? -24.331 -15.429 30.894 1.00 91.56 370 LEU A N 1
ATOM 2939 C CA . LEU A 1 370 ? -25.396 -15.023 29.977 1.00 91.56 370 LEU A CA 1
ATOM 2940 C C . LEU A 1 370 ? -25.519 -15.935 28.743 1.00 91.56 370 LEU A C 1
ATOM 2942 O O . LEU A 1 370 ? -26.428 -15.723 27.943 1.00 91.56 370 LEU A O 1
ATOM 2946 N N . ASN A 1 371 ? -24.657 -16.949 28.595 1.00 92.81 371 ASN A N 1
ATOM 2947 C CA . ASN A 1 371 ? -24.575 -17.840 27.431 1.00 92.81 371 ASN A CA 1
ATOM 2948 C C . ASN A 1 371 ? -24.410 -17.095 26.092 1.00 92.81 371 ASN A C 1
ATOM 2950 O O . ASN A 1 371 ? -25.000 -17.486 25.084 1.00 92.81 371 ASN A O 1
ATOM 2954 N N . LEU A 1 372 ? -23.623 -16.017 26.081 1.00 92.81 372 LEU A N 1
ATOM 2955 C CA . LEU A 1 372 ? -23.324 -15.268 24.860 1.00 92.81 372 LEU A CA 1
ATOM 2956 C C . LEU A 1 372 ? -22.160 -15.905 24.101 1.00 92.81 372 LEU A C 1
ATOM 2958 O O . LEU A 1 372 ? -21.166 -16.329 24.692 1.00 92.81 372 LEU A O 1
ATOM 2962 N N . ASN A 1 373 ? -22.240 -15.903 22.775 1.00 94.19 373 ASN A N 1
ATOM 2963 C CA . ASN A 1 373 ? -21.109 -16.202 21.912 1.00 94.19 373 ASN A CA 1
ATOM 2964 C C . ASN A 1 373 ? -20.257 -14.935 21.740 1.00 94.19 373 ASN A C 1
ATOM 2966 O O . ASN A 1 373 ? -20.663 -14.007 21.045 1.00 94.19 373 ASN A O 1
ATOM 2970 N N . TYR A 1 374 ? -19.078 -14.876 22.361 1.00 95.44 374 TYR A N 1
ATOM 2971 C CA . TYR A 1 374 ? -18.207 -13.695 22.321 1.00 95.44 374 TYR A CA 1
ATOM 2972 C C . TYR A 1 374 ? -16.803 -14.001 21.800 1.00 95.44 374 TYR A C 1
ATOM 2974 O O . TYR A 1 374 ? -16.329 -15.137 21.825 1.00 95.44 374 TYR A O 1
ATOM 2982 N N . SER A 1 375 ? -16.109 -12.964 21.334 1.00 97.00 375 SER A N 1
ATOM 2983 C CA . SER A 1 375 ? -14.725 -13.054 20.865 1.00 97.00 375 SER A CA 1
ATOM 2984 C C . SER A 1 375 ? -13.814 -12.084 21.592 1.00 97.00 375 SER A C 1
ATOM 2986 O O . SER A 1 375 ? -14.052 -10.891 21.581 1.00 97.00 375 SER A O 1
ATOM 2988 N N . LEU A 1 376 ? -12.707 -12.579 22.143 1.00 96.81 376 LEU A N 1
ATOM 2989 C CA . LEU A 1 376 ? -11.679 -11.735 22.748 1.00 96.81 376 LEU A CA 1
ATOM 2990 C C . LEU A 1 376 ? -10.614 -11.376 21.709 1.00 96.81 376 LEU A C 1
ATOM 2992 O O . LEU A 1 376 ? -9.847 -12.240 21.269 1.00 96.81 376 LEU A O 1
ATOM 2996 N N . LEU A 1 377 ? -10.553 -10.104 21.316 1.00 97.12 377 LEU A N 1
ATOM 2997 C CA . LEU A 1 377 ? -9.676 -9.644 20.238 1.00 97.12 377 LEU A CA 1
ATOM 2998 C C . LEU A 1 377 ? -8.597 -8.673 20.723 1.00 97.12 377 LEU A C 1
ATOM 3000 O O . LEU A 1 377 ? -8.763 -7.937 21.693 1.00 97.12 377 LEU A O 1
ATOM 3004 N N . SER A 1 378 ? -7.462 -8.652 20.023 1.00 96.31 378 SER A N 1
ATOM 3005 C CA . SER A 1 378 ? -6.396 -7.677 20.265 1.00 96.31 378 SER A CA 1
ATOM 3006 C C . SER A 1 378 ? -5.670 -7.270 18.977 1.00 96.31 378 SER A C 1
ATOM 3008 O O . SER A 1 378 ? -5.597 -8.069 18.045 1.00 96.31 378 SER A O 1
ATOM 3010 N N . PRO A 1 379 ? -5.073 -6.068 18.879 1.00 95.69 379 PRO A N 1
ATOM 3011 C CA . PRO A 1 379 ? -4.306 -5.689 17.691 1.00 95.69 379 PRO A CA 1
ATOM 3012 C C . PRO A 1 379 ? -3.048 -6.546 17.474 1.00 95.69 379 PRO A C 1
ATOM 3014 O O . PRO A 1 379 ? -2.663 -6.797 16.334 1.00 95.69 379 PRO A O 1
ATOM 3017 N N . THR A 1 380 ? -2.411 -7.031 18.550 1.00 95.69 380 THR A N 1
ATOM 3018 C CA . THR A 1 380 ? -1.133 -7.762 18.480 1.00 95.69 380 THR A CA 1
ATOM 3019 C C . THR A 1 380 ? -1.218 -9.159 19.089 1.00 95.69 380 THR A C 1
ATOM 3021 O O . THR A 1 380 ? -1.971 -9.415 20.030 1.00 95.69 380 THR A O 1
ATOM 3024 N N . GLY A 1 381 ? -0.399 -10.086 18.582 1.00 95.12 381 GLY A N 1
ATOM 3025 C CA . GLY A 1 381 ? -0.387 -11.473 19.060 1.00 95.12 381 GLY A CA 1
ATOM 3026 C C . GLY A 1 381 ? 0.068 -11.617 20.517 1.00 95.12 381 GLY A C 1
ATOM 3027 O O . GLY A 1 381 ? -0.434 -12.477 21.235 1.00 95.12 381 GLY A O 1
ATOM 3028 N N . ILE A 1 382 ? 0.983 -10.759 20.981 1.00 95.56 382 ILE A N 1
ATOM 3029 C CA . ILE A 1 382 ? 1.447 -10.757 22.378 1.00 95.56 382 ILE A CA 1
ATOM 3030 C C . ILE A 1 382 ? 0.307 -10.339 23.311 1.00 95.56 382 ILE A C 1
ATOM 3032 O O . ILE A 1 382 ? 0.063 -10.997 24.324 1.00 95.56 382 ILE A O 1
ATOM 3036 N N . ALA A 1 383 ? -0.429 -9.285 22.953 1.00 94.44 383 ALA A N 1
ATOM 3037 C CA . ALA A 1 383 ? -1.565 -8.830 23.739 1.00 94.44 383 ALA A CA 1
ATOM 3038 C C . ALA A 1 383 ? -2.725 -9.841 23.708 1.00 94.44 383 ALA A C 1
ATOM 3040 O O . ALA A 1 383 ? -3.303 -10.104 24.758 1.00 94.44 383 ALA A O 1
ATOM 3041 N N . ALA A 1 384 ? -2.983 -10.507 22.576 1.00 96.38 384 ALA A N 1
ATOM 3042 C CA . ALA A 1 384 ? -3.946 -11.612 22.499 1.00 96.38 384 ALA A CA 1
ATOM 3043 C C . ALA A 1 384 ? -3.555 -12.805 23.396 1.00 96.38 384 ALA A C 1
ATOM 3045 O O . ALA A 1 384 ? -4.394 -13.338 24.123 1.00 96.38 384 ALA A O 1
ATOM 3046 N N . LYS A 1 385 ? -2.273 -13.202 23.428 1.00 96.00 385 LYS A N 1
ATOM 3047 C CA . LYS A 1 385 ? -1.785 -14.250 24.349 1.00 96.00 385 LYS A CA 1
ATOM 3048 C C . LYS A 1 385 ? -1.981 -13.854 25.811 1.00 96.00 385 LYS A C 1
ATOM 3050 O O . LYS A 1 385 ? -2.434 -14.666 26.613 1.00 96.00 385 LYS A O 1
ATOM 3055 N N . ARG A 1 386 ? -1.677 -12.599 26.157 1.00 94.69 386 ARG A N 1
ATOM 3056 C CA . ARG A 1 386 ? -1.893 -12.066 27.508 1.00 94.69 386 ARG A CA 1
ATOM 3057 C C . ARG A 1 386 ? -3.379 -12.030 27.871 1.00 94.69 386 ARG A C 1
ATOM 3059 O O . ARG A 1 386 ? -3.732 -12.423 28.978 1.00 94.69 386 ARG A O 1
ATOM 3066 N N . LEU A 1 387 ? -4.233 -11.603 26.942 1.00 95.06 387 LEU A N 1
ATOM 3067 C CA . LEU A 1 387 ? -5.687 -11.594 27.094 1.00 95.06 387 LEU A CA 1
ATOM 3068 C C . LEU A 1 387 ? -6.220 -13.011 27.338 1.00 95.06 387 LEU A C 1
ATOM 3070 O O . LEU A 1 387 ? -6.978 -13.216 28.285 1.00 95.06 387 LEU A O 1
ATOM 3074 N N . SER A 1 388 ? -5.731 -13.992 26.573 1.00 96.50 388 SER A N 1
ATOM 3075 C CA . SER A 1 388 ? -6.063 -15.411 26.761 1.00 96.50 388 SER A CA 1
ATOM 3076 C C . SER A 1 388 ? -5.625 -15.925 28.132 1.00 96.50 388 SER A C 1
ATOM 3078 O O . SER A 1 388 ? -6.395 -16.564 28.840 1.00 96.50 388 SER A O 1
ATOM 3080 N N . PHE A 1 389 ? -4.394 -15.613 28.546 1.00 95.19 389 PHE A N 1
ATOM 3081 C CA . PHE A 1 389 ? -3.851 -16.032 29.840 1.00 95.19 389 PHE A CA 1
ATOM 3082 C C . PHE A 1 389 ? -4.647 -15.457 31.018 1.00 95.19 389 PHE A C 1
ATOM 3084 O O . PHE A 1 389 ? -4.944 -16.158 31.982 1.00 95.19 389 PHE A O 1
ATOM 3091 N N . ILE A 1 390 ? -5.009 -14.174 30.938 1.00 94.12 390 ILE A N 1
ATOM 3092 C CA . ILE A 1 390 ? -5.757 -13.480 31.988 1.00 94.12 390 ILE A CA 1
ATOM 3093 C C . ILE A 1 390 ? -7.170 -14.046 32.119 1.00 94.12 390 ILE A C 1
ATOM 3095 O O . ILE A 1 390 ? -7.613 -14.269 33.243 1.00 94.12 390 ILE A O 1
ATOM 3099 N N . THR A 1 391 ? -7.865 -14.247 31.001 1.00 93.69 391 THR A N 1
ATOM 3100 C CA . THR A 1 391 ? -9.273 -14.677 30.977 1.00 93.69 391 THR A CA 1
ATOM 3101 C C . THR A 1 391 ? -9.444 -16.190 31.045 1.00 93.69 391 THR A C 1
ATOM 3103 O O . THR A 1 391 ? -10.535 -16.656 31.345 1.00 93.69 391 THR A O 1
ATOM 3106 N N . LYS A 1 392 ? -8.379 -16.962 30.783 1.00 93.62 392 LYS A N 1
ATOM 3107 C CA . LYS A 1 392 ? -8.420 -18.417 30.549 1.00 93.62 392 LYS A CA 1
ATOM 3108 C C . LYS A 1 392 ? -9.349 -18.810 29.387 1.00 93.62 392 LYS A C 1
ATOM 3110 O O . LYS A 1 392 ? -9.879 -19.918 29.359 1.00 93.62 392 LYS A O 1
ATOM 3115 N N . LYS A 1 393 ? -9.539 -17.904 28.426 1.00 94.75 393 LYS A N 1
ATOM 3116 C CA . LYS A 1 393 ? -10.366 -18.082 27.226 1.00 94.75 393 LYS A CA 1
ATOM 3117 C C . LYS A 1 393 ? -9.511 -17.922 25.976 1.00 94.75 393 LYS A C 1
ATOM 3119 O O . LYS A 1 393 ? -8.407 -17.386 26.031 1.00 94.75 393 LYS A O 1
ATOM 3124 N N . SER A 1 394 ? -10.009 -18.401 24.841 1.00 95.00 394 SER A N 1
ATOM 3125 C CA . SER A 1 394 ? -9.335 -18.193 23.559 1.00 95.00 394 SER A CA 1
ATOM 3126 C C . SER A 1 394 ? -9.436 -16.722 23.155 1.00 95.00 394 SER A C 1
ATOM 3128 O O . SER A 1 394 ? -10.536 -16.182 23.068 1.00 95.00 394 SER A O 1
ATOM 3130 N N . ALA A 1 395 ? -8.298 -16.081 22.892 1.00 97.25 395 ALA A N 1
ATOM 3131 C CA . ALA A 1 395 ? -8.242 -14.759 22.288 1.00 97.25 395 ALA A CA 1
ATOM 3132 C C . ALA A 1 395 ? -7.350 -14.784 21.045 1.00 97.25 395 ALA A C 1
ATOM 3134 O O . ALA A 1 395 ? -6.398 -15.565 20.941 1.00 97.25 395 ALA A O 1
ATOM 3135 N N . SER A 1 396 ? -7.637 -13.908 20.091 1.00 96.94 396 SER A N 1
ATOM 3136 C CA . SER A 1 396 ? -6.906 -13.848 18.827 1.00 96.94 396 SER A CA 1
ATOM 3137 C C . SER A 1 396 ? -6.620 -12.411 18.409 1.00 96.94 396 SER A C 1
ATOM 3139 O O . SER A 1 396 ? -7.032 -11.455 19.068 1.00 96.94 396 SER A O 1
ATOM 3141 N N . THR A 1 397 ? -5.835 -12.240 17.345 1.00 97.19 397 THR A N 1
ATOM 3142 C CA . THR A 1 397 ? -5.659 -10.907 16.774 1.00 97.19 397 THR A CA 1
ATOM 3143 C C . THR A 1 397 ? -6.890 -10.504 15.970 1.00 97.19 397 THR A C 1
ATOM 3145 O O . THR A 1 397 ? -7.537 -11.372 15.389 1.00 97.19 397 THR A O 1
ATOM 3148 N N . ILE A 1 398 ? -7.169 -9.201 15.863 1.00 96.69 398 ILE A N 1
ATOM 3149 C CA . ILE A 1 398 ? -8.259 -8.685 15.009 1.00 96.69 398 ILE A CA 1
ATOM 3150 C C . ILE A 1 398 ? -8.111 -9.220 13.571 1.00 96.69 398 ILE A C 1
ATOM 3152 O O . ILE A 1 398 ? -9.066 -9.744 13.010 1.00 96.69 398 ILE A O 1
ATOM 3156 N N . HIS A 1 399 ? -6.888 -9.202 13.023 1.00 95.06 399 HIS A N 1
ATOM 3157 C CA . HIS A 1 399 ? -6.568 -9.773 11.707 1.00 95.06 399 HIS A CA 1
ATOM 3158 C C . HIS A 1 399 ? -6.936 -11.256 11.583 1.00 95.06 399 HIS A C 1
ATOM 3160 O O . HIS A 1 399 ? -7.514 -11.665 10.584 1.00 95.06 399 HIS A O 1
ATOM 3166 N N . ARG A 1 400 ? -6.613 -12.075 12.593 1.00 94.38 400 ARG A N 1
ATOM 3167 C CA . ARG A 1 400 ? -6.908 -13.512 12.556 1.00 94.38 400 ARG A CA 1
ATOM 3168 C C . ARG A 1 400 ? -8.403 -13.782 12.688 1.00 94.38 400 ARG A C 1
ATOM 3170 O O . ARG A 1 400 ? -8.904 -14.655 11.994 1.00 94.38 400 ARG A O 1
ATOM 3177 N N . ALA A 1 401 ? -9.087 -13.061 13.574 1.00 94.94 401 ALA A N 1
ATOM 3178 C CA . ALA A 1 401 ? -10.520 -13.228 13.795 1.00 94.94 401 ALA A CA 1
ATOM 3179 C C . ALA A 1 401 ? -11.342 -12.848 12.564 1.00 94.94 401 ALA A C 1
ATOM 3181 O O . ALA A 1 401 ? -12.252 -13.574 12.190 1.00 94.94 401 ALA A O 1
ATOM 3182 N N . LEU A 1 402 ? -10.983 -11.746 11.905 1.00 94.94 402 LEU A N 1
ATOM 3183 C CA . LEU A 1 402 ? -11.683 -11.271 10.713 1.00 94.94 402 LEU A CA 1
ATOM 3184 C C . LEU A 1 402 ? -11.167 -11.911 9.403 1.00 94.94 402 LEU A C 1
ATOM 3186 O O . LEU A 1 402 ? -11.532 -11.460 8.318 1.00 94.94 402 LEU A O 1
ATOM 3190 N N . GLY A 1 403 ? -10.345 -12.964 9.495 1.00 93.75 403 GLY A N 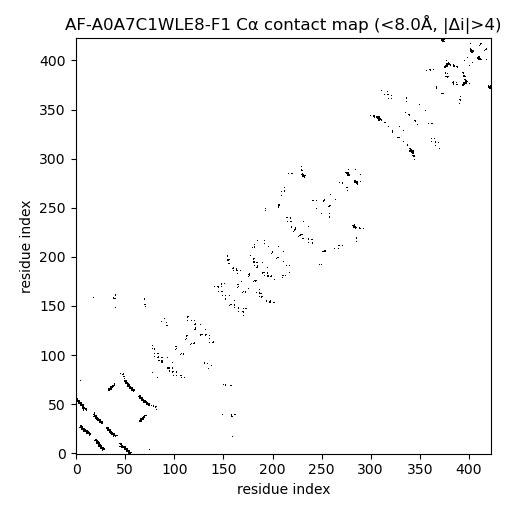1
ATOM 3191 C CA . GLY A 1 403 ? -9.896 -13.760 8.349 1.00 93.75 403 GLY A CA 1
ATOM 3192 C C . GLY A 1 403 ? -9.039 -12.985 7.346 1.00 93.75 403 GLY A C 1
ATOM 3193 O O . GLY A 1 403 ? -9.244 -13.103 6.142 1.00 93.75 403 GLY A O 1
ATOM 3194 N N . TYR A 1 404 ? -8.098 -12.166 7.826 1.00 93.81 404 TYR A N 1
ATOM 3195 C CA . TYR A 1 404 ? -7.180 -11.430 6.956 1.00 93.81 404 TYR A CA 1
ATOM 3196 C C . TYR A 1 404 ? -6.199 -12.376 6.250 1.00 93.81 404 TYR A C 1
ATOM 3198 O O . TYR A 1 404 ? -5.457 -13.119 6.904 1.00 93.81 404 TYR A O 1
ATOM 3206 N N . THR A 1 405 ? -6.174 -12.337 4.918 1.00 88.88 405 THR A N 1
ATOM 3207 C CA . THR A 1 405 ? -5.352 -13.225 4.087 1.00 88.88 405 THR A CA 1
ATOM 3208 C C . THR A 1 405 ? -4.034 -12.573 3.656 1.00 88.88 405 THR A C 1
ATOM 3210 O O . THR A 1 405 ? -3.839 -11.362 3.771 1.00 88.88 405 THR A O 1
ATOM 3213 N N . ARG A 1 406 ? -3.091 -13.374 3.136 1.00 80.94 406 ARG A N 1
ATOM 3214 C CA . ARG A 1 406 ? -1.801 -12.858 2.627 1.00 80.94 406 ARG A CA 1
ATOM 3215 C C . ARG A 1 406 ? -1.969 -11.984 1.386 1.00 80.94 406 ARG A C 1
ATOM 3217 O O . ARG A 1 406 ? -1.107 -11.164 1.095 1.00 80.94 406 ARG A O 1
ATOM 3224 N N . GLU A 1 407 ? -3.077 -12.166 0.683 1.00 80.75 407 GLU A N 1
ATOM 3225 C CA . GLU A 1 407 ? -3.493 -11.407 -0.489 1.00 80.75 407 GLU A CA 1
ATOM 3226 C C . GLU A 1 407 ? -4.124 -10.055 -0.111 1.00 80.75 407 GLU A C 1
ATOM 3228 O O . GLU A 1 407 ? -4.492 -9.295 -0.999 1.00 80.75 407 GLU A O 1
ATOM 3233 N N . GLY A 1 408 ? -4.237 -9.735 1.186 1.00 83.56 408 GLY A N 1
ATOM 3234 C CA . GLY A 1 408 ? -4.766 -8.456 1.666 1.00 83.56 408 GLY A CA 1
ATOM 3235 C C . GLY A 1 408 ? -6.292 -8.387 1.719 1.00 83.56 408 GLY A C 1
ATOM 3236 O O . GLY A 1 408 ? -6.858 -7.298 1.771 1.00 83.56 408 GLY A O 1
ATOM 3237 N N . THR A 1 409 ? -6.968 -9.537 1.694 1.00 87.81 409 THR A N 1
ATOM 3238 C CA . THR A 1 409 ? -8.434 -9.610 1.730 1.00 87.81 409 THR A CA 1
ATOM 3239 C C . THR A 1 409 ? -8.943 -9.977 3.118 1.00 87.81 409 THR A C 1
ATOM 3241 O O . THR A 1 409 ? -8.231 -10.614 3.893 1.00 87.81 409 THR A O 1
ATOM 3244 N N . TRP A 1 410 ? -10.172 -9.567 3.434 1.00 92.62 410 TRP A N 1
ATOM 3245 C CA . TRP A 1 410 ? -10.862 -9.914 4.675 1.00 92.62 410 TRP A CA 1
ATOM 3246 C C . TRP A 1 410 ? -11.983 -10.906 4.374 1.00 92.62 410 TRP A C 1
ATOM 3248 O O . TRP A 1 410 ? -12.812 -10.648 3.502 1.00 92.62 410 TRP A O 1
ATOM 3258 N N . GLU A 1 411 ? -12.029 -12.019 5.105 1.00 93.81 411 GLU A N 1
ATOM 3259 C CA . GLU A 1 411 ? -13.133 -12.982 5.019 1.00 93.81 411 GLU A CA 1
ATOM 3260 C C . GLU A 1 411 ? -14.451 -12.369 5.510 1.00 93.81 411 GLU A C 1
ATOM 3262 O O . GLU A 1 411 ? -15.511 -12.596 4.919 1.00 93.81 411 GLU A O 1
ATOM 3267 N N . PHE A 1 412 ? -14.381 -11.571 6.580 1.00 93.75 412 PHE A N 1
ATOM 3268 C CA . PHE A 1 412 ? -15.538 -10.920 7.183 1.00 93.75 412 PHE A CA 1
ATOM 3269 C C . PHE A 1 412 ? -15.594 -9.428 6.837 1.00 93.75 412 PHE A C 1
ATOM 3271 O O . PHE A 1 412 ? -14.594 -8.715 6.889 1.00 93.75 412 PHE A O 1
ATOM 3278 N N . GLY A 1 413 ? -16.792 -8.939 6.520 1.00 89.12 413 GLY A N 1
ATOM 3279 C CA . GLY A 1 413 ? -17.045 -7.564 6.100 1.00 89.12 413 GLY A CA 1
ATOM 3280 C C . GLY A 1 413 ? -18.538 -7.245 6.043 1.00 89.12 413 GLY A C 1
ATOM 3281 O O . GLY A 1 413 ? -19.341 -7.811 6.785 1.00 89.12 413 GLY A O 1
ATOM 3282 N N . GLN A 1 414 ? -18.939 -6.339 5.148 1.00 84.69 414 GLN A N 1
ATOM 3283 C CA . GLN A 1 414 ? -20.340 -5.907 5.051 1.00 84.69 414 GLN A CA 1
ATOM 3284 C C . GLN A 1 414 ? -21.301 -7.009 4.568 1.00 84.69 414 GLN A C 1
ATOM 3286 O O . GLN A 1 414 ? -22.455 -7.040 4.995 1.00 84.69 414 GLN A O 1
ATOM 3291 N N . TYR A 1 415 ? -20.821 -7.915 3.708 1.00 88.69 415 TYR A N 1
ATOM 3292 C CA . TYR A 1 415 ? -21.626 -8.989 3.110 1.00 88.69 415 TYR A CA 1
ATOM 3293 C C . TYR A 1 415 ? -21.516 -10.324 3.856 1.00 88.69 415 TYR A C 1
ATOM 3295 O O . TYR A 1 415 ? -22.460 -11.106 3.839 1.00 88.69 415 TYR A O 1
ATOM 3303 N N . ASN A 1 416 ? -20.395 -10.566 4.540 1.00 92.50 416 ASN A N 1
ATOM 3304 C CA . ASN A 1 416 ? -20.174 -11.739 5.382 1.00 92.50 416 ASN A CA 1
ATOM 3305 C C . ASN A 1 416 ? -19.867 -11.270 6.807 1.00 92.50 416 ASN A C 1
ATOM 3307 O O . ASN A 1 416 ? -18.735 -10.904 7.117 1.00 92.50 416 ASN A O 1
ATOM 3311 N N . LYS A 1 417 ? -20.890 -11.172 7.658 1.00 91.69 417 LYS A N 1
ATOM 3312 C CA . LYS A 1 417 ? -20.736 -10.582 8.995 1.00 91.69 417 LYS A CA 1
ATOM 3313 C C . LYS A 1 417 ? -20.026 -11.545 9.945 1.00 91.69 417 LYS A C 1
ATOM 3315 O O . LYS A 1 417 ? -20.325 -12.734 9.964 1.00 91.69 417 LYS A O 1
ATOM 3320 N N . TYR A 1 418 ? -19.146 -11.008 10.789 1.00 93.50 418 TYR A N 1
ATOM 3321 C CA . TYR A 1 418 ? -18.541 -11.764 11.885 1.00 93.50 418 TYR A CA 1
ATOM 3322 C C . TYR A 1 418 ? -19.612 -12.088 12.940 1.00 93.50 418 TYR A C 1
ATOM 3324 O O . TYR A 1 418 ? -20.133 -11.188 13.600 1.00 93.50 418 TYR A O 1
ATOM 3332 N N . SER A 1 419 ? -19.999 -13.363 13.033 1.00 92.19 419 SER A N 1
ATOM 3333 C CA . SER A 1 419 ? -21.190 -13.804 13.770 1.00 92.19 419 SER A CA 1
ATOM 3334 C C . SER A 1 419 ? -20.894 -14.076 15.246 1.00 92.19 419 SER A C 1
ATOM 3336 O O . SER A 1 419 ? -20.665 -15.220 15.641 1.00 92.19 419 SER A O 1
ATOM 3338 N N . VAL A 1 420 ? -20.932 -13.021 16.059 1.00 93.62 420 VAL A N 1
ATOM 3339 C CA . VAL A 1 420 ? -20.816 -13.076 17.524 1.00 93.62 420 VAL A CA 1
ATOM 3340 C C . VAL A 1 420 ? -21.777 -12.088 18.179 1.00 93.62 420 VAL A C 1
ATOM 3342 O O . VAL A 1 420 ? -22.135 -11.072 17.581 1.00 93.62 420 VAL A O 1
ATOM 3345 N N . ASP A 1 421 ? -22.162 -12.373 19.418 1.00 91.69 421 ASP A N 1
ATOM 3346 C CA . ASP A 1 421 ? -23.016 -11.513 20.238 1.00 91.69 421 ASP A CA 1
ATOM 3347 C C . ASP A 1 421 ? -22.224 -10.347 20.854 1.00 91.69 421 ASP A C 1
ATOM 3349 O O . ASP A 1 421 ? -22.772 -9.260 21.044 1.00 91.69 421 ASP A O 1
ATOM 3353 N N . ALA A 1 422 ? -20.933 -10.558 21.150 1.00 90.75 422 ALA A N 1
ATOM 3354 C CA . ALA A 1 422 ? -20.040 -9.551 21.731 1.00 90.75 422 ALA A CA 1
ATOM 3355 C C . ALA A 1 422 ? -18.579 -9.697 21.259 1.00 90.75 422 ALA A C 1
ATOM 3357 O O . ALA A 1 422 ? -18.115 -10.793 20.926 1.00 90.75 422 ALA A O 1
ATOM 3358 N N . VAL A 1 423 ? -17.847 -8.578 21.255 1.00 92.19 423 VAL A N 1
ATOM 3359 C CA . VAL A 1 423 ? -16.410 -8.473 20.931 1.00 92.19 423 VAL A CA 1
ATOM 3360 C C . VAL A 1 423 ? -15.697 -7.669 22.006 1.00 92.19 423 VAL A C 1
ATOM 3362 O O . VAL A 1 423 ? -16.273 -6.633 22.408 1.00 92.19 423 VAL A O 1
#

Mean predicted aligned error: 10.65 Å

Foldseek 3Di:
DDKFKWFFADWPDADPVQQWTWTFTATPPDGDTAIETEREPPDDDDGGFIKMFDADWDQDPVPGIHGDGQYMDRDPDLDLVVQLCLLCVQFVVAHSVNSNVLCVVCPSCSLVCLVPPLVVLCPDPPDDNVSSVSSNVSSVQVVLLSVQLVLLVLLPDGSVLSVQLCVVQPSCSVVVCLVQLLVSCVRPVDALQSSLSSCVSSVHAPLDLSNLLSLLLRLLVCCCVPVVDLWDALVSSVVSQVVCVVVDVHDAHPVDNGDDPVSNVVSVVVCVVVQQWDDDPRIIGGNVSVCVVVVVVVVVVVQFPDQAAADPCLVVLVVVVCVVVVHDDDPVLSVQLNCNRGGSDDDDDDDPPPCVLVSLLSNLSSCVVVVWFEAAEDQDPVVQVVSCVSNVHHHYYPCVQQVQDPVRDGPDDDVRHSDTPYD

pLDDT: mean 88.77, std 7.56, range [48.97, 98.12]

Secondary structure (DSSP, 8-state):
-EEEEEEEEEEEEEETTTTEEEEEEEESSSSS-EEEEEE-TT----TT-EEEEEEEEEEETTTEEEEEEEEEEE-S---HHHHHHHHHHH-TT--HHHHHHHHHHHGGGHHHHHHH-THHHHT-TTS-HHHHHHHHHHHHHHHHHHHHHHHHHHTT--HHHHHHHHHHHGGGHHHHHHH-GGGGGGSTT--HHHHHHHHHHTT--TT-HHHHHHHHHHHHHHHHHHH--S-B-HHHHHHHHHHHHHHS-PPPBTTBSS--HHHHHHHHHHHHHTTSEEEETTEEEEHHHHHHHHHHHHHHHHHHHSPPP--SSHHHHHHHHHHHHT----HHHHHHHHGGGT-S-------TTSSHHHHHHHHHHHHHHTT--B-EEESSHHHHHHHHHHHTS-EEEHHHHTTB-TTS-BSSSSSS----SB-

Nearest PDB structures (foldseek):
  3gp8-assembly1_A  TM=8.089E-01  e=1.654E-12  Deinococcus radiodurans R1 = ATCC 13939 = DSM 20539
  3gpl-assembly2_B  TM=8.746E-01  e=1.829E-10  Deinococcus radiodurans R1 = ATCC 13939 = DSM 20539
  3e1s-assembly1_A  TM=8.477E-01  e=2.692E-09  Deinococcus radiodurans
  3p4x-assembly1_A  TM=7.237E-01  e=3.452E-01  Thermotoga maritima
  3oiy-assembly1_A  TM=6.894E-01  e=4.031E-01  Thermotoga maritima

Radius of gyration: 31.21 Å; Cα contacts (8 Å, |Δi|>4): 546; chains: 1; bounding box: 71×63×86 Å